Protein AF-0000000081815395 (afdb_homodimer)

Solvent-accessible surface area (backbone atoms only — not comparable to full-atom values): 35112 Å² total; per-residue (Å²): 130,73,82,66,60,76,74,56,79,83,67,70,82,61,71,68,72,80,71,63,70,64,53,53,55,79,43,34,27,15,36,38,24,36,49,75,61,27,38,30,47,51,50,30,32,46,75,70,57,35,37,61,50,26,28,27,50,93,44,66,68,34,52,68,68,40,68,87,84,42,38,80,42,93,32,42,13,54,28,30,60,72,23,45,35,34,38,33,34,40,82,40,46,69,52,47,50,59,42,35,44,64,88,50,1,30,62,62,21,53,38,69,64,23,36,37,38,31,36,35,67,55,56,55,70,59,51,52,53,50,35,55,56,30,46,79,43,48,21,43,47,29,44,30,25,65,41,66,52,59,69,23,32,63,70,20,42,13,27,29,26,26,13,32,55,65,63,58,54,61,17,42,39,67,62,49,53,37,32,20,72,41,71,46,78,52,45,53,71,56,41,14,55,48,54,48,23,48,20,49,43,43,29,50,47,47,50,56,49,50,35,40,52,50,49,41,39,52,66,67,67,48,59,63,67,60,52,53,53,54,35,32,45,29,45,34,21,28,43,37,54,70,49,48,50,49,26,45,22,44,64,60,15,49,70,81,41,33,25,45,57,51,50,49,38,41,48,54,39,49,51,51,24,59,73,57,69,44,82,45,68,67,58,50,54,41,50,53,54,51,50,53,40,29,73,71,65,33,54,77,28,30,50,54,41,61,49,54,57,56,26,63,75,68,73,48,85,71,60,38,80,43,27,63,63,50,48,68,47,55,47,74,59,90,69,25,49,42,73,43,82,38,56,67,54,131,129,74,86,65,57,80,77,53,82,82,65,76,75,64,70,69,72,80,71,65,70,64,53,53,54,81,44,35,29,14,36,36,24,36,48,75,61,26,38,29,48,52,51,28,32,47,75,71,56,35,38,60,50,28,28,27,50,94,45,67,68,32,50,68,68,41,66,84,83,43,38,80,42,94,32,43,14,56,27,30,59,72,25,47,35,36,37,35,34,41,83,39,45,68,52,47,50,58,43,34,44,66,88,51,2,30,62,61,22,52,38,70,64,24,36,38,39,32,35,34,67,56,56,55,70,58,50,52,52,51,34,56,57,29,45,78,42,48,21,43,49,29,44,30,26,64,40,66,51,59,70,21,32,62,71,20,44,14,27,28,26,26,14,31,59,65,63,60,53,61,16,42,39,67,63,48,53,36,30,20,71,40,71,47,77,51,45,53,72,55,41,13,56,50,54,49,23,50,20,50,43,43,29,50,47,47,50,56,49,50,34,40,53,50,49,41,40,51,66,69,67,48,59,63,67,59,52,54,55,54,35,32,46,28,44,33,21,30,43,36,55,70,49,47,52,49,26,46,24,44,64,59,16,49,70,80,40,32,26,45,58,50,50,49,39,40,47,55,38,50,52,50,24,59,74,58,68,44,82,45,69,67,58,50,55,40,49,53,54,50,50,52,40,29,74,71,64,32,54,75,29,28,51,54,41,61,48,54,57,55,25,63,74,68,73,47,82,70,60,37,80,43,28,62,63,50,47,68,46,55,48,74,59,91,69,25,49,42,72,43,82,38,56,67,55,132

Structure (mmCIF, N/CA/C/O backbone):
data_AF-0000000081815395-model_v1
#
loop_
_entity.id
_entity.type
_entity.pdbx_description
1 polymer '2-hydroxy-3-oxopropionate reductase'
#
loop_
_atom_site.group_PDB
_atom_site.id
_atom_site.type_symbol
_atom_site.label_atom_id
_atom_site.label_alt_id
_atom_site.label_comp_id
_atom_site.label_asym_id
_atom_site.label_entity_id
_atom_site.label_seq_id
_atom_site.pdbx_PDB_ins_code
_atom_site.Cartn_x
_atom_site.Cartn_y
_atom_site.Cartn_z
_atom_site.occupancy
_atom_site.B_iso_or_equiv
_atom_site.auth_seq_id
_atom_site.auth_comp_id
_atom_site.auth_asym_id
_atom_site.auth_atom_id
_atom_site.pdbx_PDB_model_num
ATOM 1 N N . MET A 1 1 ? 55.375 -39.594 -36.719 1 28.31 1 MET A N 1
ATOM 2 C CA . MET A 1 1 ? 54.125 -39.812 -37.5 1 28.31 1 MET A CA 1
ATOM 3 C C . MET A 1 1 ? 52.906 -39.844 -36.562 1 28.31 1 MET A C 1
ATOM 5 O O . MET A 1 1 ? 51.781 -39.656 -37 1 28.31 1 MET A O 1
ATOM 9 N N . LEU A 1 2 ? 53.125 -40.219 -35.281 1 29.98 2 LEU A N 1
ATOM 10 C CA . LEU A 1 2 ? 52.094 -40.625 -34.344 1 29.98 2 LEU A CA 1
ATOM 11 C C . LEU A 1 2 ? 51.406 -39.406 -33.75 1 29.98 2 LEU A C 1
ATOM 13 O O . LEU A 1 2 ? 50.344 -39.531 -33.094 1 29.98 2 LEU A O 1
ATOM 17 N N . SER A 1 3 ? 52.188 -38.312 -33.562 1 32.97 3 SER A N 1
ATOM 18 C CA . SER A 1 3 ? 51.688 -37.219 -32.75 1 32.97 3 SER A CA 1
ATOM 19 C C . SER A 1 3 ? 50.469 -36.562 -33.406 1 32.97 3 SER A C 1
ATOM 21 O O . SER A 1 3 ? 49.938 -35.562 -32.875 1 32.97 3 SER A O 1
ATOM 23 N N . GLN A 1 4 ? 50.25 -36.844 -34.75 1 29.59 4 GLN A N 1
ATOM 24 C CA . GLN A 1 4 ? 49.219 -36.219 -35.531 1 29.59 4 GLN A CA 1
ATOM 25 C C . GLN A 1 4 ? 47.812 -36.594 -35.031 1 29.59 4 GLN A C 1
ATOM 27 O O . GLN A 1 4 ? 46.812 -36.062 -35.531 1 29.59 4 GLN A O 1
ATOM 32 N N . LEU A 1 5 ? 47.781 -37.812 -34.406 1 29.61 5 LEU A N 1
ATOM 33 C CA . LEU A 1 5 ? 46.469 -38.406 -34.312 1 29.61 5 LEU A CA 1
ATOM 34 C C . LEU A 1 5 ? 45.562 -37.625 -33.312 1 29.61 5 LEU A C 1
ATOM 36 O O . LEU A 1 5 ? 44.375 -37.906 -33.219 1 29.61 5 LEU A O 1
ATOM 40 N N . TRP A 1 6 ? 46.188 -37 -32.312 1 26.41 6 TRP A N 1
ATOM 41 C CA . TRP A 1 6 ? 45.312 -36.594 -31.234 1 26.41 6 TRP A CA 1
ATOM 42 C C . TRP A 1 6 ? 44.438 -35.406 -31.641 1 26.41 6 TRP A C 1
ATOM 44 O O . TRP A 1 6 ? 43.75 -34.812 -30.812 1 26.41 6 TRP A O 1
ATOM 54 N N . LYS A 1 7 ? 44.906 -34.625 -32.75 1 37.69 7 LYS A N 1
ATOM 55 C CA . LYS A 1 7 ? 44.062 -33.5 -33.125 1 37.69 7 LYS A CA 1
ATOM 56 C C . LYS A 1 7 ? 42.688 -33.938 -33.594 1 37.69 7 LYS A C 1
ATOM 58 O O . LYS A 1 7 ? 42.062 -33.25 -34.406 1 37.69 7 LYS A O 1
ATOM 63 N N . CYS A 1 8 ? 42.5 -35.312 -33.469 1 26.48 8 CYS A N 1
ATOM 64 C CA . CYS A 1 8 ? 41.219 -35.656 -34.094 1 26.48 8 CYS A CA 1
ATOM 65 C C . CYS A 1 8 ? 40.094 -34.719 -33.656 1 26.48 8 CYS A C 1
ATOM 67 O O . CYS A 1 8 ? 40.25 -34.031 -32.656 1 26.48 8 CYS A O 1
ATOM 69 N N . SER A 1 9 ? 38.625 -35.188 -33.719 1 28 9 SER A N 1
ATOM 70 C CA . SER A 1 9 ? 37.312 -34.656 -34 1 28 9 SER A CA 1
ATOM 71 C C . SER A 1 9 ? 36.688 -34 -32.781 1 28 9 SER A C 1
ATOM 73 O O . SER A 1 9 ? 36.062 -34.656 -31.938 1 28 9 SER A O 1
ATOM 75 N N . TYR A 1 10 ? 37.375 -33.281 -31.969 1 32.06 10 TYR A N 1
ATOM 76 C CA . TYR A 1 10 ? 36.531 -32.531 -31.062 1 32.06 10 TYR A CA 1
ATOM 77 C C . TYR A 1 10 ? 35.406 -31.844 -31.812 1 32.06 10 TYR A C 1
ATOM 79 O O . TYR A 1 10 ? 35.344 -30.625 -31.922 1 32.06 10 TYR A O 1
ATOM 87 N N . ARG A 1 11 ? 35.188 -32.031 -33.188 1 31.09 11 ARG A N 1
ATOM 88 C CA . ARG A 1 11 ? 34.094 -31.469 -33.938 1 31.09 11 ARG A CA 1
ATOM 89 C C . ARG A 1 11 ? 32.781 -31.547 -33.156 1 31.09 11 ARG A C 1
ATOM 91 O O . ARG A 1 11 ? 32.031 -30.578 -33.094 1 31.09 11 ARG A O 1
ATOM 98 N N . ALA A 1 12 ? 32.062 -32.781 -33.25 1 31.23 12 ALA A N 1
ATOM 99 C CA . ALA A 1 12 ? 30.672 -33.031 -33.656 1 31.23 12 ALA A CA 1
ATOM 100 C C . ALA A 1 12 ? 29.703 -32.625 -32.531 1 31.23 12 ALA A C 1
ATOM 102 O O . ALA A 1 12 ? 28.516 -32.438 -32.781 1 31.23 12 ALA A O 1
ATOM 103 N N . GLN A 1 13 ? 29.984 -33.125 -31.266 1 30.44 13 GLN A N 1
ATOM 104 C CA . GLN A 1 13 ? 28.703 -33.062 -30.562 1 30.44 13 GLN A CA 1
ATOM 105 C C . GLN A 1 13 ? 28.266 -31.609 -30.359 1 30.44 13 GLN A C 1
ATOM 107 O O . GLN A 1 13 ? 28.75 -30.922 -29.453 1 30.44 13 GLN A O 1
ATOM 112 N N . MET A 1 14 ? 28.359 -30.781 -31.312 1 32.19 14 MET A N 1
ATOM 113 C CA . MET A 1 14 ? 27.438 -29.672 -31.141 1 32.19 14 MET A CA 1
ATOM 114 C C . MET A 1 14 ? 26.141 -30.125 -30.469 1 32.19 14 MET A C 1
ATOM 116 O O . MET A 1 14 ? 25.312 -30.781 -31.109 1 32.19 14 MET A O 1
ATOM 120 N N . MET A 1 15 ? 26.203 -30.734 -29.312 1 34.06 15 MET A N 1
ATOM 121 C CA . MET A 1 15 ? 24.906 -30.891 -28.656 1 34.06 15 MET A CA 1
ATOM 122 C C . MET A 1 15 ? 23.938 -29.797 -29.109 1 34.06 15 MET A C 1
ATOM 124 O O . MET A 1 15 ? 24.125 -28.625 -28.781 1 34.06 15 MET A O 1
ATOM 128 N N . LEU A 1 16 ? 23.453 -29.766 -30.266 1 35.78 16 LEU A N 1
ATOM 129 C CA . LEU A 1 16 ? 22.281 -28.984 -30.641 1 35.78 16 LEU A CA 1
ATOM 130 C C . LEU A 1 16 ? 21.359 -28.766 -29.438 1 35.78 16 LEU A C 1
ATOM 132 O O . LEU A 1 16 ? 20.703 -29.703 -28.984 1 35.78 16 LEU A O 1
ATOM 136 N N . SER A 1 17 ? 21.828 -28.234 -28.438 1 42.5 17 SER A N 1
ATOM 137 C CA . SER A 1 17 ? 20.875 -27.828 -27.422 1 42.5 17 SER A CA 1
ATOM 138 C C . SER A 1 17 ? 19.5 -27.547 -28.016 1 42.5 17 SER A C 1
ATOM 140 O O . SER A 1 17 ? 19.359 -26.672 -28.859 1 42.5 17 SER A O 1
ATOM 142 N N . ARG A 1 18 ? 18.812 -28.562 -28.516 1 50.44 18 ARG A N 1
ATOM 143 C CA . ARG A 1 18 ? 17.438 -28.453 -28.984 1 50.44 18 ARG A CA 1
ATOM 144 C C . ARG A 1 18 ? 16.656 -27.406 -28.188 1 50.44 18 ARG A C 1
ATOM 146 O O . ARG A 1 18 ? 16.5 -27.516 -26.984 1 50.44 18 ARG A O 1
ATOM 153 N N . GLN A 1 19 ? 16.641 -26.094 -28.656 1 69.12 19 GLN A N 1
ATOM 154 C CA . GLN A 1 19 ? 16.016 -24.875 -28.156 1 69.12 19 GLN A CA 1
ATOM 155 C C . GLN A 1 19 ? 14.492 -24.969 -28.219 1 69.12 19 GLN A C 1
ATOM 157 O O . GLN A 1 19 ? 13.93 -25.391 -29.234 1 69.12 19 GLN A O 1
ATOM 162 N N . ILE A 1 20 ? 13.766 -25.172 -27.094 1 87.56 20 ILE A N 1
ATOM 163 C CA . ILE A 1 20 ? 12.312 -25.109 -27 1 87.56 20 ILE A CA 1
ATOM 164 C C . ILE A 1 20 ? 11.781 -24 -27.906 1 87.56 20 ILE A C 1
ATOM 166 O O . ILE A 1 20 ? 12.344 -22.906 -27.938 1 87.56 20 ILE A O 1
ATOM 170 N N . SER A 1 21 ? 10.867 -24.406 -28.844 1 92.62 21 SER A N 1
ATOM 171 C CA . SER A 1 21 ? 10.305 -23.453 -29.812 1 92.62 21 SER A CA 1
ATOM 172 C C . SER A 1 21 ? 9.375 -22.469 -29.125 1 92.62 21 SER A C 1
ATOM 174 O O . SER A 1 21 ? 8.625 -22.828 -28.219 1 92.62 21 SER A O 1
ATOM 176 N N . THR A 1 22 ? 9.469 -21.266 -29.594 1 96.94 22 THR A N 1
ATOM 177 C CA . THR A 1 22 ? 8.555 -20.234 -29.109 1 96.94 22 THR A CA 1
ATOM 178 C C . THR A 1 22 ? 7.117 -20.562 -29.5 1 96.94 22 THR A C 1
ATOM 180 O O . THR A 1 22 ? 6.855 -21 -30.625 1 96.94 22 THR A O 1
ATOM 183 N N . ALA A 1 23 ? 6.215 -20.375 -28.609 1 97.81 23 ALA A N 1
ATOM 184 C CA . ALA A 1 23 ? 4.809 -20.688 -28.844 1 97.81 23 ALA A CA 1
ATOM 185 C C . ALA A 1 23 ? 4.219 -19.812 -29.953 1 97.81 23 ALA A C 1
ATOM 187 O O . ALA A 1 23 ? 4.555 -18.641 -30.062 1 97.81 23 ALA A O 1
ATOM 188 N N . THR A 1 24 ? 3.391 -20.359 -30.766 1 97.88 24 THR A N 1
ATOM 189 C CA . THR A 1 24 ? 2.643 -19.688 -31.828 1 97.88 24 THR A CA 1
ATOM 190 C C . THR A 1 24 ? 1.15 -19.984 -31.703 1 97.88 24 THR A C 1
ATOM 192 O O . THR A 1 24 ? 0.728 -20.703 -30.797 1 97.88 24 THR A O 1
ATOM 195 N N . LYS A 1 25 ? 0.383 -19.469 -32.594 1 97.62 25 LYS A N 1
ATOM 196 C CA . LYS A 1 25 ? -1.061 -19.688 -32.594 1 97.62 25 LYS A CA 1
ATOM 197 C C . LYS A 1 25 ? -1.396 -21.156 -32.875 1 97.62 25 LYS A C 1
ATOM 199 O O . LYS A 1 25 ? -2.52 -21.594 -32.625 1 97.62 25 LYS A O 1
ATOM 204 N N . GLU A 1 26 ? -0.418 -21.891 -33.406 1 96.94 26 GLU A N 1
ATOM 205 C CA . GLU A 1 26 ? -0.625 -23.281 -33.75 1 96.94 26 GLU A CA 1
ATOM 206 C C . GLU A 1 26 ? -0.292 -24.203 -32.562 1 96.94 26 GLU A C 1
ATOM 208 O O . GLU A 1 26 ? -0.611 -25.391 -32.594 1 96.94 26 GLU A O 1
ATOM 213 N N . THR A 1 27 ? 0.369 -23.641 -31.547 1 98.06 27 THR A N 1
ATOM 214 C CA . THR A 1 27 ? 0.74 -24.422 -30.375 1 98.06 27 THR A CA 1
ATOM 215 C C . THR A 1 27 ? -0.499 -25 -29.703 1 98.06 27 THR A C 1
ATOM 217 O O . THR A 1 27 ? -1.464 -24.281 -29.438 1 98.06 27 THR A O 1
ATOM 220 N N . LYS A 1 28 ? -0.469 -26.328 -29.469 1 98.44 28 LYS A N 1
ATOM 221 C CA . LYS A 1 28 ? -1.579 -26.984 -28.781 1 98.44 28 LYS A CA 1
ATOM 222 C C . LYS A 1 28 ? -1.489 -26.766 -27.266 1 98.44 28 LYS A C 1
ATOM 224 O O . LYS A 1 28 ? -0.543 -27.234 -26.625 1 98.44 28 LYS A O 1
ATOM 229 N N . ILE A 1 29 ? -2.545 -26.125 -26.75 1 98.81 29 ILE A N 1
ATOM 230 C CA . ILE A 1 29 ? -2.543 -25.766 -25.344 1 98.81 29 ILE A CA 1
ATOM 231 C C . ILE A 1 29 ? -3.615 -26.562 -24.609 1 98.81 29 ILE A C 1
ATOM 233 O O . ILE A 1 29 ? -4.727 -26.734 -25.109 1 98.81 29 ILE A O 1
ATOM 237 N N . GLY A 1 30 ? -3.283 -27.078 -23.469 1 98.81 30 GLY A N 1
ATOM 238 C CA . GLY A 1 30 ? -4.223 -27.766 -22.609 1 98.81 30 GLY A CA 1
ATOM 239 C C . GLY A 1 30 ? -4.43 -27.062 -21.281 1 98.81 30 GLY A C 1
ATOM 240 O O . GLY A 1 30 ? -3.508 -26.438 -20.75 1 98.81 30 GLY A O 1
ATOM 241 N N . ILE A 1 31 ? -5.664 -27.203 -20.719 1 98.81 31 ILE A N 1
ATOM 242 C CA . ILE A 1 31 ? -6.008 -26.594 -19.438 1 98.81 31 ILE A CA 1
ATOM 243 C C . ILE A 1 31 ? -6.434 -27.688 -18.453 1 98.81 31 ILE A C 1
ATOM 245 O O . ILE A 1 31 ? -7.312 -28.5 -18.75 1 98.81 31 ILE A O 1
ATOM 249 N N . ILE A 1 32 ? -5.754 -27.719 -17.359 1 98.69 32 ILE A N 1
ATOM 250 C CA . ILE A 1 32 ? -6.164 -28.578 -16.25 1 98.69 32 ILE A CA 1
ATOM 251 C C . ILE A 1 32 ? -6.582 -27.719 -15.062 1 98.69 32 ILE A C 1
ATOM 253 O O . ILE A 1 32 ? -5.77 -26.969 -14.508 1 98.69 32 ILE A O 1
ATOM 257 N N . GLY A 1 33 ? -7.762 -27.891 -14.531 1 98.44 33 GLY A N 1
ATOM 258 C CA . GLY A 1 33 ? -8.445 -26.922 -13.68 1 98.44 33 GLY A CA 1
ATOM 259 C C . GLY A 1 33 ? -9.266 -25.906 -14.461 1 98.44 33 GLY A C 1
ATOM 260 O O . GLY A 1 33 ? -8.719 -24.969 -15.031 1 98.44 33 GLY A O 1
ATOM 261 N N . CYS A 1 34 ? -10.539 -26.156 -14.438 1 98 34 CYS A N 1
ATOM 262 C CA . CYS A 1 34 ? -11.414 -25.375 -15.305 1 98 34 CYS A CA 1
ATOM 263 C C . CYS A 1 34 ? -12.32 -24.453 -14.492 1 98 34 CYS A C 1
ATOM 265 O O . CYS A 1 34 ? -13.422 -24.125 -14.938 1 98 34 CYS A O 1
ATOM 267 N N . GLY A 1 35 ? -11.844 -24.156 -13.281 1 94.94 35 GLY A N 1
ATOM 268 C CA . GLY A 1 35 ? -12.555 -23.188 -12.477 1 94.94 35 GLY A CA 1
ATOM 269 C C . GLY A 1 35 ? -12.367 -21.766 -12.969 1 94.94 35 GLY A C 1
ATOM 270 O O . GLY A 1 35 ? -12.25 -21.516 -14.172 1 94.94 35 GLY A O 1
ATOM 271 N N . ASN A 1 36 ? -12.367 -20.828 -12.078 1 92.12 36 ASN A N 1
ATOM 272 C CA . ASN A 1 36 ? -12.297 -19.406 -12.406 1 92.12 36 ASN A CA 1
ATOM 273 C C . ASN A 1 36 ? -11.055 -19.078 -13.219 1 92.12 36 ASN A C 1
ATOM 275 O O . ASN A 1 36 ? -11.133 -18.391 -14.25 1 92.12 36 ASN A O 1
ATOM 279 N N . VAL A 1 37 ? -9.938 -19.625 -12.797 1 95.19 37 VAL A N 1
ATOM 280 C CA . VAL A 1 37 ? -8.672 -19.281 -13.43 1 95.19 37 VAL A CA 1
ATOM 281 C C . VAL A 1 37 ? -8.562 -19.969 -14.781 1 95.19 37 VAL A C 1
ATOM 283 O O . VAL A 1 37 ? -8.328 -19.328 -15.805 1 95.19 37 VAL A O 1
ATOM 286 N N . GLY A 1 38 ? -8.812 -21.281 -14.789 1 97.5 38 GLY A N 1
ATOM 287 C CA . GLY A 1 38 ? -8.703 -22.016 -16.031 1 97.5 38 GLY A CA 1
ATOM 288 C C . GLY A 1 38 ? -9.656 -21.516 -17.109 1 97.5 38 GLY A C 1
ATOM 289 O O . GLY A 1 38 ? -9.281 -21.406 -18.281 1 97.5 38 GLY A O 1
ATOM 290 N N . ASN A 1 39 ? -10.859 -21.234 -16.672 1 97.12 39 ASN A N 1
ATOM 291 C CA . ASN A 1 39 ? -11.867 -20.719 -17.594 1 97.12 39 ASN A CA 1
ATOM 292 C C . ASN A 1 39 ? -11.461 -19.375 -18.172 1 97.12 39 ASN A C 1
ATOM 294 O O . ASN A 1 39 ? -11.539 -19.156 -19.391 1 97.12 39 ASN A O 1
ATOM 298 N N . ALA A 1 40 ? -10.977 -18.469 -17.344 1 97 40 ALA A N 1
ATOM 299 C CA . ALA A 1 40 ? -10.57 -17.141 -17.797 1 97 40 ALA A CA 1
ATOM 300 C C . ALA A 1 40 ? -9.375 -17.219 -18.734 1 97 40 ALA A C 1
ATOM 302 O O . ALA A 1 40 ? -9.352 -16.547 -19.781 1 97 40 ALA A O 1
ATOM 303 N N . VAL A 1 41 ? -8.469 -18.062 -18.438 1 98.31 41 VAL A N 1
ATOM 304 C CA . VAL A 1 41 ? -7.266 -18.219 -19.25 1 98.31 41 VAL A CA 1
ATOM 305 C C . VAL A 1 41 ? -7.633 -18.797 -20.609 1 98.31 41 VAL A C 1
ATOM 307 O O . VAL A 1 41 ? -7.168 -18.312 -21.641 1 98.31 41 VAL A O 1
ATOM 310 N N . ALA A 1 42 ? -8.484 -19.797 -20.625 1 98.38 42 ALA A N 1
ATOM 311 C CA . ALA A 1 42 ? -8.938 -20.391 -21.875 1 98.38 42 ALA A CA 1
ATOM 312 C C . ALA A 1 42 ? -9.602 -19.359 -22.781 1 98.38 42 ALA A C 1
ATOM 314 O O . ALA A 1 42 ? -9.281 -19.266 -23.969 1 98.38 42 ALA A O 1
ATOM 315 N N . ASN A 1 43 ? -10.484 -18.578 -22.188 1 98.06 43 ASN A N 1
ATOM 316 C CA . ASN A 1 43 ? -11.188 -17.562 -22.953 1 98.06 43 ASN A CA 1
ATOM 317 C C . ASN A 1 43 ? -10.234 -16.516 -23.5 1 98.06 43 ASN A C 1
ATOM 319 O O . ASN A 1 43 ? -10.375 -16.078 -24.656 1 98.06 43 ASN A O 1
ATOM 323 N N . ASN A 1 44 ? -9.289 -16.094 -22.703 1 98.31 44 ASN A N 1
ATOM 324 C CA . ASN A 1 44 ? -8.305 -15.109 -23.141 1 98.31 44 ASN A CA 1
ATOM 325 C C . ASN A 1 44 ? -7.488 -15.625 -24.328 1 98.31 44 ASN A C 1
ATOM 327 O O . ASN A 1 44 ? -7.277 -14.906 -25.297 1 98.31 44 ASN A O 1
ATOM 331 N N . LEU A 1 45 ? -7.066 -16.859 -24.234 1 98.5 45 LEU A N 1
ATOM 332 C CA . LEU A 1 45 ? -6.27 -17.484 -25.281 1 98.5 45 LEU A CA 1
ATOM 333 C C . LEU A 1 45 ? -7.066 -17.578 -26.578 1 98.5 45 LEU A C 1
ATOM 335 O O . LEU A 1 45 ? -6.57 -17.203 -27.656 1 98.5 45 LEU A O 1
ATOM 339 N N . LEU A 1 46 ? -8.281 -18.016 -26.484 1 97.94 46 LEU A N 1
ATOM 340 C CA . LEU A 1 46 ? -9.133 -18.141 -27.672 1 97.94 46 LEU A CA 1
ATOM 341 C C . LEU A 1 46 ? -9.383 -16.797 -28.312 1 97.94 46 LEU A C 1
ATOM 343 O O . LEU A 1 46 ? -9.305 -16.656 -29.531 1 97.94 46 LEU A O 1
ATOM 347 N N . ARG A 1 47 ? -9.656 -15.836 -27.469 1 97.25 47 ARG A N 1
ATOM 348 C CA . ARG A 1 47 ? -9.906 -14.484 -27.969 1 97.25 47 ARG A CA 1
ATOM 349 C C . ARG A 1 47 ? -8.695 -13.953 -28.734 1 97.25 47 ARG A C 1
ATOM 351 O O . ARG A 1 47 ? -8.836 -13.195 -29.688 1 97.25 47 ARG A O 1
ATOM 358 N N . LYS A 1 48 ? -7.547 -14.422 -28.312 1 97.81 48 LYS A N 1
ATOM 359 C CA . LYS A 1 48 ? -6.316 -13.938 -28.938 1 97.81 48 LYS A CA 1
ATOM 360 C C . LYS A 1 48 ? -5.875 -14.852 -30.062 1 97.81 48 LYS A C 1
ATOM 362 O O . LYS A 1 48 ? -4.793 -14.672 -30.641 1 97.81 48 LYS A O 1
ATOM 367 N N . GLY A 1 49 ? -6.629 -15.891 -30.375 1 97.38 49 GLY A N 1
ATOM 368 C CA . GLY A 1 49 ? -6.422 -16.703 -31.562 1 97.38 49 GLY A CA 1
ATOM 369 C C . GLY A 1 49 ? -5.59 -17.938 -31.297 1 97.38 49 GLY A C 1
ATOM 370 O O . GLY A 1 49 ? -5.145 -18.609 -32.219 1 97.38 49 GLY A O 1
ATOM 371 N N . PHE A 1 50 ? -5.305 -18.234 -30.031 1 97.75 50 PHE A N 1
ATOM 372 C CA . PHE A 1 50 ? -4.535 -19.438 -29.719 1 97.75 50 PHE A CA 1
ATOM 373 C C . PHE A 1 50 ? -5.422 -20.672 -29.734 1 97.75 50 PHE A C 1
ATOM 375 O O . PHE A 1 50 ? -6.648 -20.562 -29.656 1 97.75 50 PHE A O 1
ATOM 382 N N . ASN A 1 51 ? -4.738 -21.797 -29.828 1 95.56 51 ASN A N 1
ATOM 383 C CA . ASN A 1 51 ? -5.414 -23.078 -29.984 1 95.56 51 ASN A CA 1
ATOM 384 C C . ASN A 1 51 ? -5.473 -23.844 -28.672 1 95.56 51 ASN A C 1
ATOM 386 O O . ASN A 1 51 ? -4.57 -24.625 -28.359 1 95.56 51 ASN A O 1
ATOM 390 N N . VAL A 1 52 ? -6.582 -23.703 -27.891 1 98.06 52 VAL A N 1
ATOM 391 C CA . VAL A 1 52 ? -6.824 -24.516 -26.703 1 98.06 52 VAL A CA 1
ATOM 392 C C . VAL A 1 52 ? -7.562 -25.797 -27.109 1 98.06 52 VAL A C 1
ATOM 394 O O . VAL A 1 52 ? -8.734 -25.75 -27.469 1 98.06 52 VAL A O 1
ATOM 397 N N . THR A 1 53 ? -6.891 -26.938 -26.922 1 96.44 53 THR A N 1
ATOM 398 C CA . THR A 1 53 ? -7.41 -28.109 -27.609 1 96.44 53 THR A CA 1
ATOM 399 C C . THR A 1 53 ? -7.98 -29.125 -26.609 1 96.44 53 THR A C 1
ATOM 401 O O . THR A 1 53 ? -8.82 -29.953 -26.969 1 96.44 53 THR A O 1
ATOM 404 N N . SER A 1 54 ? -7.488 -29.031 -25.375 1 97.81 54 SER A N 1
ATOM 405 C CA . SER A 1 54 ? -7.875 -30.047 -24.406 1 97.81 54 SER A CA 1
ATOM 406 C C . SER A 1 54 ? -8.016 -29.469 -23 1 97.81 54 SER A C 1
ATOM 408 O O . SER A 1 54 ? -7.363 -28.484 -22.672 1 97.81 54 SER A O 1
ATOM 410 N N . SER A 1 55 ? -8.914 -30.062 -22.234 1 98.5 55 SER A N 1
ATOM 411 C CA . SER A 1 55 ? -9.109 -29.641 -20.859 1 98.5 55 SER A CA 1
ATOM 412 C C . SER A 1 55 ? -9.492 -30.812 -19.969 1 98.5 55 SER A C 1
ATOM 414 O O . SER A 1 55 ? -9.953 -31.844 -20.453 1 98.5 55 SER A O 1
ATOM 416 N N . PHE A 1 56 ? -9.234 -30.625 -18.688 1 98.56 56 PHE A N 1
ATOM 417 C CA . PHE A 1 56 ? -9.656 -31.594 -17.688 1 98.56 56 PHE A CA 1
ATOM 418 C C . PHE A 1 56 ? -9.945 -30.922 -16.359 1 98.56 56 PHE A C 1
ATOM 420 O O . PHE A 1 56 ? -9.219 -30 -15.945 1 98.56 56 PHE A O 1
ATOM 427 N N . ASP A 1 57 ? -10.945 -31.328 -15.742 1 98.44 57 ASP A N 1
ATOM 428 C CA . ASP A 1 57 ? -11.305 -30.984 -14.367 1 98.44 57 ASP A CA 1
ATOM 429 C C . ASP A 1 57 ? -12.078 -32.125 -13.711 1 98.44 57 ASP A C 1
ATOM 431 O O . ASP A 1 57 ? -12.797 -32.875 -14.391 1 98.44 57 ASP A O 1
ATOM 435 N N . THR A 1 58 ? -11.922 -32.281 -12.43 1 96.62 58 THR A N 1
ATOM 436 C CA . THR A 1 58 ? -12.68 -33.281 -11.719 1 96.62 58 THR A CA 1
ATOM 437 C C . THR A 1 58 ? -14.156 -32.906 -11.633 1 96.62 58 THR A C 1
ATOM 439 O O . THR A 1 58 ? -15.023 -33.75 -11.438 1 96.62 58 THR A O 1
ATOM 442 N N . SER A 1 59 ? -14.461 -31.625 -11.734 1 96.69 59 SER A N 1
ATOM 443 C CA . SER A 1 59 ? -15.828 -31.125 -11.695 1 96.69 59 SER A CA 1
ATOM 444 C C . SER A 1 59 ? -16.453 -31.125 -13.086 1 96.69 59 SER A C 1
ATOM 446 O O . SER A 1 59 ? -16.016 -30.375 -13.969 1 96.69 59 SER A O 1
ATOM 448 N N . LYS A 1 60 ? -17.578 -31.781 -13.219 1 95.19 60 LYS A N 1
ATOM 449 C CA . LYS A 1 60 ? -18.297 -31.797 -14.492 1 95.19 60 LYS A CA 1
ATOM 450 C C . LYS A 1 60 ? -18.859 -30.406 -14.812 1 95.19 60 LYS A C 1
ATOM 452 O O . LYS A 1 60 ? -18.875 -30 -15.977 1 95.19 60 LYS A O 1
ATOM 457 N N . GLU A 1 61 ? -19.188 -29.797 -13.773 1 96.06 61 GLU A N 1
ATOM 458 C CA . GLU A 1 61 ? -19.75 -28.453 -13.945 1 96.06 61 GLU A CA 1
ATOM 459 C C . GLU A 1 61 ? -18.719 -27.5 -14.516 1 96.06 61 GLU A C 1
ATOM 461 O O . GLU A 1 61 ? -19.016 -26.703 -15.422 1 96.06 61 GLU A O 1
ATOM 466 N N . HIS A 1 62 ? -17.516 -27.578 -14.008 1 96.75 62 HIS A N 1
ATOM 467 C CA . HIS A 1 62 ? -16.438 -26.734 -14.508 1 96.75 62 HIS A CA 1
ATOM 468 C C . HIS A 1 62 ? -16.141 -27.031 -15.977 1 96.75 62 HIS A C 1
ATOM 470 O O . HIS A 1 62 ? -15.945 -26.125 -16.781 1 96.75 62 HIS A O 1
ATOM 476 N N . MET A 1 63 ? -16.172 -28.266 -16.281 1 96.19 63 MET A N 1
ATOM 477 C CA . MET A 1 63 ? -15.883 -28.688 -17.641 1 96.19 63 MET A CA 1
ATOM 478 C C . MET A 1 63 ? -16.953 -28.188 -18.609 1 96.19 63 MET A C 1
ATOM 480 O O . MET A 1 63 ? -16.625 -27.75 -19.719 1 96.19 63 MET A O 1
ATOM 484 N N . GLU A 1 64 ? -18.141 -28.172 -18.172 1 95.19 64 GLU A N 1
ATOM 485 C CA . GLU A 1 64 ? -19.266 -27.766 -19.016 1 95.19 64 GLU A CA 1
ATOM 486 C C . GLU A 1 64 ? -19.219 -26.266 -19.297 1 95.19 64 GLU A C 1
ATOM 488 O O . GLU A 1 64 ? -19.781 -25.797 -20.281 1 95.19 64 GLU A O 1
ATOM 493 N N . LYS A 1 65 ? -18.547 -25.578 -18.406 1 95.81 65 LYS A N 1
ATOM 494 C CA . LYS A 1 65 ? -18.5 -24.125 -18.547 1 95.81 65 LYS A CA 1
ATOM 495 C C . LYS A 1 65 ? -17.359 -23.688 -19.469 1 95.81 65 LYS A C 1
ATOM 497 O O . LYS A 1 65 ? -17.25 -22.516 -19.828 1 95.81 65 LYS A O 1
ATOM 502 N N . MET A 1 66 ? -16.562 -24.641 -19.875 1 96.88 66 MET A N 1
ATOM 503 C CA . MET A 1 66 ? -15.453 -24.328 -20.766 1 96.88 66 MET A CA 1
ATOM 504 C C . MET A 1 66 ? -15.969 -23.938 -22.156 1 96.88 66 MET A C 1
ATOM 506 O O . MET A 1 66 ? -17.031 -24.391 -22.562 1 96.88 66 MET A O 1
ATOM 510 N N . PRO A 1 67 ? -15.195 -23.094 -22.812 1 95.38 67 PRO A N 1
ATOM 511 C CA . PRO A 1 67 ? -15.609 -22.703 -24.156 1 95.38 67 PRO A CA 1
ATOM 512 C C . PRO A 1 67 ? -15.828 -23.906 -25.078 1 95.38 67 PRO A C 1
ATOM 514 O O . PRO A 1 67 ? -15.141 -24.922 -24.953 1 95.38 67 PRO A O 1
ATOM 517 N N . GLN A 1 68 ? -16.672 -23.703 -26.031 1 92.31 68 GLN A N 1
ATOM 518 C CA . GLN A 1 68 ? -16.984 -24.75 -27 1 92.31 68 GLN A CA 1
ATOM 519 C C . GLN A 1 68 ? -15.766 -25.094 -27.859 1 92.31 68 GLN A C 1
ATOM 521 O O . GLN A 1 68 ? -14.961 -24.219 -28.172 1 92.31 68 GLN A O 1
ATOM 526 N N . GLY A 1 69 ? -15.625 -26.344 -28.188 1 93.38 69 GLY A N 1
ATOM 527 C CA . GLY A 1 69 ? -14.555 -26.75 -29.078 1 93.38 69 GLY A CA 1
ATOM 528 C C . GLY A 1 69 ? -13.359 -27.328 -28.359 1 93.38 69 GLY A C 1
ATOM 529 O O . GLY A 1 69 ? -12.516 -28 -28.969 1 93.38 69 GLY A O 1
ATOM 530 N N . ILE A 1 70 ? -13.25 -27.094 -27.062 1 96.94 70 ILE A N 1
ATOM 531 C CA . ILE A 1 70 ? -12.172 -27.672 -26.281 1 96.94 70 ILE A CA 1
ATOM 532 C C . ILE A 1 70 ? -12.523 -29.109 -25.875 1 96.94 70 ILE A C 1
ATOM 534 O O . ILE A 1 70 ? -13.562 -29.344 -25.266 1 96.94 70 ILE A O 1
ATOM 538 N N . LYS A 1 71 ? -11.711 -29.984 -26.234 1 96.75 71 LYS A N 1
ATOM 539 C CA . LYS A 1 71 ? -11.938 -31.391 -25.922 1 96.75 71 LYS A CA 1
ATOM 540 C C . LYS A 1 71 ? -11.898 -31.625 -24.406 1 96.75 71 LYS A C 1
ATOM 542 O O . LYS A 1 71 ? -10.992 -31.156 -23.719 1 96.75 71 LYS A O 1
ATOM 547 N N . HIS A 1 72 ? -12.875 -32.375 -23.938 1 97.19 72 HIS A N 1
ATOM 548 C CA . HIS A 1 72 ? -12.875 -32.812 -22.547 1 97.19 72 HIS A CA 1
ATOM 549 C C . HIS A 1 72 ? -12.109 -34.125 -22.406 1 97.19 72 HIS A C 1
ATOM 551 O O . HIS A 1 72 ? -12.555 -35.156 -22.891 1 97.19 72 HIS A O 1
ATOM 557 N N . CYS A 1 73 ? -11.07 -34.031 -21.719 1 97.94 73 CYS A N 1
ATOM 558 C CA . CYS A 1 73 ? -10.258 -35.25 -21.531 1 97.94 73 CYS A CA 1
ATOM 559 C C . CYS A 1 73 ? -10.672 -35.969 -20.25 1 97.94 73 CYS A C 1
ATOM 561 O O . CYS A 1 73 ? -11.328 -35.406 -19.391 1 97.94 73 CYS A O 1
ATOM 563 N N . GLY A 1 74 ? -10.234 -37.188 -20.188 1 97.19 74 GLY A N 1
ATOM 564 C CA . GLY A 1 74 ? -10.617 -38.031 -19.047 1 97.19 74 GLY A CA 1
ATOM 565 C C . GLY A 1 74 ? -9.609 -38 -17.922 1 97.19 74 GLY A C 1
ATOM 566 O O . GLY A 1 74 ? -9.898 -38.469 -16.812 1 97.19 74 GLY A O 1
ATOM 567 N N . SER A 1 75 ? -8.398 -37.469 -18.219 1 98.12 75 SER A N 1
ATOM 568 C CA . SER A 1 75 ? -7.352 -37.375 -17.203 1 98.12 75 SER A CA 1
ATOM 569 C C . SER A 1 75 ? -6.352 -36.25 -17.531 1 98.12 75 SER A C 1
ATOM 571 O O . SER A 1 75 ? -6.254 -35.844 -18.688 1 98.12 75 SER A O 1
ATOM 573 N N . PRO A 1 76 ? -5.594 -35.875 -16.5 1 98.81 76 PRO A N 1
ATOM 574 C CA . PRO A 1 76 ? -4.504 -34.938 -16.75 1 98.81 76 PRO A CA 1
ATOM 575 C C . PRO A 1 76 ? -3.473 -35.469 -17.734 1 98.81 76 PRO A C 1
ATOM 577 O O . PRO A 1 76 ? -2.953 -34.719 -18.578 1 98.81 76 PRO A O 1
ATOM 580 N N . ARG A 1 77 ? -3.236 -36.75 -17.688 1 98.81 77 ARG A N 1
ATOM 581 C CA . ARG A 1 77 ? -2.287 -37.375 -18.594 1 98.81 77 ARG A CA 1
ATOM 582 C C . ARG A 1 77 ? -2.721 -37.188 -20.047 1 98.81 77 ARG A C 1
ATOM 584 O O . ARG A 1 77 ? -1.898 -36.875 -20.906 1 98.81 77 ARG A O 1
ATOM 591 N N . GLU A 1 78 ? -3.939 -37.406 -20.266 1 98.69 78 GLU A N 1
ATOM 592 C CA . GLU A 1 78 ? -4.453 -37.25 -21.625 1 98.69 78 GLU A CA 1
ATOM 593 C C . GLU A 1 78 ? -4.242 -35.844 -22.156 1 98.69 78 GLU A C 1
ATOM 595 O O . GLU A 1 78 ? -3.867 -35.656 -23.328 1 98.69 78 GLU A O 1
ATOM 600 N N . VAL A 1 79 ? -4.457 -34.844 -21.328 1 98.75 79 VAL A N 1
ATOM 601 C CA . VAL A 1 79 ? -4.203 -33.469 -21.719 1 98.75 79 VAL A CA 1
ATOM 602 C C . VAL A 1 79 ? -2.723 -33.281 -22.047 1 98.75 79 VAL A C 1
ATOM 604 O O . VAL A 1 79 ? -2.379 -32.75 -23.094 1 98.75 79 VAL A O 1
ATOM 607 N N . ALA A 1 80 ? -1.858 -33.812 -21.188 1 98.69 80 ALA A N 1
ATOM 608 C CA . ALA A 1 80 ? -0.416 -33.656 -21.344 1 98.69 80 ALA A CA 1
ATOM 609 C C . ALA A 1 80 ? 0.088 -34.375 -22.594 1 98.69 80 ALA A C 1
ATOM 611 O O . ALA A 1 80 ? 1.028 -33.906 -23.25 1 98.69 80 ALA A O 1
ATOM 612 N N . GLU A 1 81 ? -0.569 -35.438 -22.938 1 98.31 81 GLU A N 1
ATOM 613 C CA . GLU A 1 81 ? -0.144 -36.219 -24.094 1 98.31 81 GLU A CA 1
ATOM 614 C C . GLU A 1 81 ? -0.506 -35.5 -25.391 1 98.31 81 GLU A C 1
ATOM 616 O O . GLU A 1 81 ? 0.203 -35.656 -26.391 1 98.31 81 GLU A O 1
ATOM 621 N N . THR A 1 82 ? -1.513 -34.75 -25.359 1 97.44 82 THR A N 1
ATOM 622 C CA . THR A 1 82 ? -2.045 -34.219 -26.609 1 97.44 82 THR A CA 1
ATOM 623 C C . THR A 1 82 ? -1.624 -32.781 -26.812 1 97.44 82 THR A C 1
ATOM 625 O O . THR A 1 82 ? -1.807 -32.219 -27.906 1 97.44 82 THR A O 1
ATOM 628 N N . CYS A 1 83 ? -1.062 -32.156 -25.812 1 98.44 83 CYS A N 1
ATOM 629 C CA . CYS A 1 83 ? -0.742 -30.734 -25.891 1 98.44 83 CYS A CA 1
ATOM 630 C C . CYS A 1 83 ? 0.757 -30.5 -25.734 1 98.44 83 CYS A C 1
ATOM 632 O O . CYS A 1 83 ? 1.479 -31.359 -25.25 1 98.44 83 CYS A O 1
ATOM 634 N N . GLU A 1 84 ? 1.236 -29.375 -26.188 1 98.44 84 GLU A N 1
ATOM 635 C CA . GLU A 1 84 ? 2.633 -28.969 -26.078 1 98.44 84 GLU A CA 1
ATOM 636 C C . GLU A 1 84 ? 2.861 -28.125 -24.828 1 98.44 84 GLU A C 1
ATOM 638 O O . GLU A 1 84 ? 3.938 -28.172 -24.234 1 98.44 84 GLU A O 1
ATOM 643 N N . VAL A 1 85 ? 1.883 -27.344 -24.516 1 98.81 85 VAL A N 1
ATOM 644 C CA . VAL A 1 85 ? 1.896 -26.531 -23.312 1 98.81 85 VAL A CA 1
ATOM 645 C C . VAL A 1 85 ? 0.68 -26.859 -22.438 1 98.81 85 VAL A C 1
ATOM 647 O O . VAL A 1 85 ? -0.453 -26.859 -22.938 1 98.81 85 VAL A O 1
ATOM 650 N N . ILE A 1 86 ? 0.92 -27.203 -21.203 1 98.88 86 ILE A N 1
ATOM 651 C CA . ILE A 1 86 ? -0.123 -27.516 -20.234 1 98.88 86 ILE A CA 1
ATOM 652 C C . ILE A 1 86 ? -0.203 -26.422 -19.172 1 98.88 86 ILE A C 1
ATOM 654 O O . ILE A 1 86 ? 0.803 -26.078 -18.547 1 98.88 86 ILE A O 1
ATOM 658 N N . ILE A 1 87 ? -1.374 -25.844 -18.969 1 98.88 87 ILE A N 1
ATOM 659 C CA . ILE A 1 87 ? -1.591 -24.812 -17.969 1 98.88 87 ILE A CA 1
ATOM 660 C C . ILE A 1 87 ? -2.5 -25.344 -16.859 1 98.88 87 ILE A C 1
ATOM 662 O O . ILE A 1 87 ? -3.568 -25.891 -17.125 1 98.88 87 ILE A O 1
ATOM 666 N N . THR A 1 88 ? -2.051 -25.219 -15.656 1 98.62 88 THR A N 1
ATOM 667 C CA . THR A 1 88 ? -2.881 -25.641 -14.531 1 98.62 88 THR A CA 1
ATOM 668 C C . THR A 1 88 ? -3.242 -24.453 -13.656 1 98.62 88 THR A C 1
ATOM 670 O O . THR A 1 88 ? -2.469 -23.5 -13.547 1 98.62 88 THR A O 1
ATOM 673 N N . GLY A 1 89 ? -4.359 -24.391 -13.094 1 97.56 89 GLY A N 1
ATOM 674 C CA . GLY A 1 89 ? -4.871 -23.547 -12.031 1 97.56 89 GLY A CA 1
ATOM 675 C C . GLY A 1 89 ? -5.719 -24.297 -11.023 1 97.56 89 GLY A C 1
ATOM 676 O O . GLY A 1 89 ? -6.91 -24.531 -11.258 1 97.56 89 GLY A O 1
ATOM 677 N N . LEU A 1 90 ? -5.086 -24.75 -10 1 97.12 90 LEU A N 1
ATOM 678 C CA . LEU A 1 90 ? -5.734 -25.609 -9.023 1 97.12 90 LEU A CA 1
ATOM 679 C C . LEU A 1 90 ? -5.75 -24.953 -7.645 1 97.12 90 LEU A C 1
ATOM 681 O O . LEU A 1 90 ? -4.852 -24.188 -7.309 1 97.12 90 LEU A O 1
ATOM 685 N N . PRO A 1 91 ? -6.691 -25.234 -6.812 1 93.62 91 PRO A N 1
ATOM 686 C CA . PRO A 1 91 ? -6.957 -24.422 -5.629 1 93.62 91 PRO A CA 1
ATOM 687 C C . PRO A 1 91 ? -5.949 -24.656 -4.504 1 93.62 91 PRO A C 1
ATOM 689 O O . PRO A 1 91 ? -5.566 -23.719 -3.803 1 93.62 91 PRO A O 1
ATOM 692 N N . ARG A 1 92 ? -5.5 -26.016 -4.305 1 93.69 92 ARG A N 1
ATOM 693 C CA . ARG A 1 92 ? -4.684 -26.359 -3.143 1 93.69 92 ARG A CA 1
ATOM 694 C C . ARG A 1 92 ? -3.518 -27.25 -3.539 1 93.69 92 ARG A C 1
ATOM 696 O O . ARG A 1 92 ? -3.582 -27.953 -4.555 1 93.69 92 ARG A O 1
ATOM 703 N N . PRO A 1 93 ? -2.555 -27.25 -2.654 1 95.31 93 PRO A N 1
ATOM 704 C CA . PRO A 1 93 ? -1.404 -28.109 -2.932 1 95.31 93 PRO A CA 1
ATOM 705 C C . PRO A 1 93 ? -1.803 -29.562 -3.162 1 95.31 93 PRO A C 1
ATOM 707 O O . PRO A 1 93 ? -1.269 -30.219 -4.062 1 95.31 93 PRO A O 1
ATOM 710 N N . VAL A 1 94 ? -2.764 -30.047 -2.508 1 95.62 94 VAL A N 1
ATOM 711 C CA . VAL A 1 94 ? -3.182 -31.438 -2.641 1 95.62 94 VAL A CA 1
ATOM 712 C C . VAL A 1 94 ? -3.764 -31.672 -4.031 1 95.62 94 VAL A C 1
ATOM 714 O O . VAL A 1 94 ? -3.578 -32.75 -4.617 1 95.62 94 VAL A O 1
ATOM 717 N N . ASN A 1 95 ? -4.426 -30.688 -4.543 1 96.81 95 ASN A N 1
ATOM 718 C CA . ASN A 1 95 ? -5 -30.812 -5.879 1 96.81 95 ASN A CA 1
ATOM 719 C C . ASN A 1 95 ? -3.918 -30.844 -6.957 1 96.81 95 ASN A C 1
ATOM 721 O O . ASN A 1 95 ? -4.043 -31.562 -7.949 1 96.81 95 ASN A O 1
ATOM 725 N N . VAL A 1 96 ? -2.896 -30.062 -6.754 1 97.75 96 VAL A N 1
ATOM 726 C CA . VAL A 1 96 ? -1.78 -30.047 -7.695 1 97.75 96 VAL A CA 1
ATOM 727 C C . VAL A 1 96 ? -1.066 -31.391 -7.68 1 97.75 96 VAL A C 1
ATOM 729 O O . VAL A 1 96 ? -0.739 -31.953 -8.734 1 97.75 96 VAL A O 1
ATOM 732 N N . LEU A 1 97 ? -0.856 -31.906 -6.496 1 97.06 97 LEU A N 1
ATOM 733 C CA . LEU A 1 97 ? -0.208 -33.188 -6.344 1 97.06 97 LEU A CA 1
ATOM 734 C C . LEU A 1 97 ? -1.012 -34.281 -7.043 1 97.06 97 LEU A C 1
ATOM 736 O O . LEU A 1 97 ? -0.449 -35.125 -7.766 1 97.06 97 LEU A O 1
ATOM 740 N N . GLU A 1 98 ? -2.273 -34.25 -6.855 1 97 98 GLU A N 1
ATOM 741 C CA . GLU A 1 98 ? -3.164 -35.25 -7.449 1 97 98 GLU A CA 1
ATOM 742 C C . GLU A 1 98 ? -3.148 -35.156 -8.977 1 97 98 GLU A C 1
ATOM 744 O O . GLU A 1 98 ? -3.184 -36.188 -9.656 1 97 98 GLU A O 1
ATOM 749 N N . ALA A 1 99 ? -3.131 -34 -9.469 1 98.31 99 ALA A N 1
ATOM 750 C CA . ALA A 1 99 ? -3.125 -33.812 -10.914 1 98.31 99 ALA A CA 1
ATOM 751 C C . ALA A 1 99 ? -1.776 -34.188 -11.516 1 98.31 99 ALA A C 1
ATOM 753 O O . ALA A 1 99 ? -1.702 -34.594 -12.672 1 98.31 99 ALA A O 1
ATOM 754 N N . ALA A 1 100 ? -0.748 -34.094 -10.781 1 98.38 100 ALA A N 1
ATOM 755 C CA . ALA A 1 100 ? 0.615 -34.25 -11.281 1 98.38 100 ALA A CA 1
ATOM 756 C C . ALA A 1 100 ? 1.03 -35.719 -11.297 1 98.38 100 ALA A C 1
ATOM 758 O O . ALA A 1 100 ? 1.657 -36.188 -12.25 1 98.38 100 ALA A O 1
ATOM 759 N N . GLU A 1 101 ? 0.671 -36.438 -10.297 1 97.12 101 GLU A N 1
ATOM 760 C CA . GLU A 1 101 ? 1.299 -37.719 -10.047 1 97.12 101 GLU A CA 1
ATOM 761 C C . GLU A 1 101 ? 0.391 -38.875 -10.477 1 97.12 101 GLU A C 1
ATOM 763 O O . GLU A 1 101 ? -0.767 -38.656 -10.836 1 97.12 101 GLU A O 1
ATOM 768 N N . GLY A 1 102 ? 1.074 -40.125 -10.461 1 95.38 102 GLY A N 1
ATOM 769 C CA . GLY A 1 102 ? 0.331 -41.312 -10.766 1 95.38 102 GLY A CA 1
ATOM 770 C C . GLY A 1 102 ? 0.304 -41.656 -12.242 1 95.38 102 GLY A C 1
ATOM 771 O O . GLY A 1 102 ? 0.799 -40.875 -13.062 1 95.38 102 GLY A O 1
ATOM 772 N N . GLN A 1 103 ? -0.377 -42.688 -12.617 1 96.88 103 GLN A N 1
ATOM 773 C CA . GLN A 1 103 ? -0.407 -43.188 -13.992 1 96.88 103 GLN A CA 1
ATOM 774 C C . GLN A 1 103 ? -1.237 -42.281 -14.891 1 96.88 103 GLN A C 1
ATOM 776 O O . GLN A 1 103 ? -1.009 -42.219 -16.094 1 96.88 103 GLN A O 1
ATOM 781 N N . ASP A 1 104 ? -2.117 -41.5 -14.281 1 98.12 104 ASP A N 1
ATOM 782 C CA . ASP A 1 104 ? -3.008 -40.625 -15.047 1 98.12 104 ASP A CA 1
ATOM 783 C C . ASP A 1 104 ? -2.66 -39.156 -14.844 1 98.12 104 ASP A C 1
ATOM 785 O O . ASP A 1 104 ? -3.445 -38.281 -15.195 1 98.12 104 ASP A O 1
ATOM 789 N N . GLY A 1 105 ? -1.501 -38.875 -14.273 1 98.69 105 GLY A N 1
ATOM 790 C CA . GLY A 1 105 ? -1.106 -37.531 -13.93 1 98.69 105 GLY A CA 1
ATOM 791 C C . GLY A 1 105 ? -0.378 -36.812 -15.055 1 98.69 105 GLY A C 1
ATOM 792 O O . GLY A 1 105 ? -0.024 -37.438 -16.062 1 98.69 105 GLY A O 1
ATOM 793 N N . ILE A 1 106 ? -0.166 -35.594 -14.914 1 98.88 106 ILE A N 1
ATOM 794 C CA . ILE A 1 106 ? 0.501 -34.75 -15.898 1 98.88 106 ILE A CA 1
ATOM 795 C C . ILE A 1 106 ? 1.887 -35.312 -16.203 1 98.88 106 ILE A C 1
ATOM 797 O O . ILE A 1 106 ? 2.277 -35.406 -17.375 1 98.88 106 ILE A O 1
ATOM 801 N N . LEU A 1 107 ? 2.625 -35.688 -15.156 1 98.75 107 LEU A N 1
ATOM 802 C CA . LEU A 1 107 ? 4.008 -36.125 -15.305 1 98.75 107 LEU A CA 1
ATOM 803 C C . LEU A 1 107 ? 4.09 -37.344 -16.203 1 98.75 107 LEU A C 1
ATOM 805 O O . LEU A 1 107 ? 5.035 -37.5 -16.969 1 98.75 107 LEU A O 1
ATOM 809 N N . ALA A 1 108 ? 3.105 -38.188 -16.078 1 98.44 108 ALA A N 1
ATOM 810 C CA . ALA A 1 108 ? 3.08 -39.375 -16.891 1 98.44 108 ALA A CA 1
ATOM 811 C C . ALA A 1 108 ? 2.893 -39.062 -18.375 1 98.44 108 ALA A C 1
ATOM 813 O O . ALA A 1 108 ? 3.289 -39.844 -19.234 1 98.44 108 ALA A O 1
ATOM 814 N N . GLY A 1 109 ? 2.312 -37.938 -18.656 1 98.5 109 GLY A N 1
ATOM 815 C CA . GLY A 1 109 ? 2.008 -37.594 -20.031 1 98.5 109 GLY A CA 1
ATOM 816 C C . GLY A 1 109 ? 3.033 -36.656 -20.641 1 98.5 109 GLY A C 1
ATOM 817 O O . GLY A 1 109 ? 2.994 -36.375 -21.844 1 98.5 109 GLY A O 1
ATOM 818 N N . LEU A 1 110 ? 3.969 -36.125 -19.828 1 98.31 110 LEU A N 1
ATOM 819 C CA . LEU A 1 110 ? 4.977 -35.219 -20.328 1 98.31 110 LEU A CA 1
ATOM 820 C C . LEU A 1 110 ? 6.012 -35.938 -21.172 1 98.31 110 LEU A C 1
ATOM 822 O O . LEU A 1 110 ? 6.34 -37.094 -20.906 1 98.31 110 LEU A O 1
ATOM 826 N N . SER A 1 111 ? 6.523 -35.281 -22.203 1 97.62 111 SER A N 1
ATOM 827 C CA . SER A 1 111 ? 7.605 -35.75 -23.062 1 97.62 111 SER A CA 1
ATOM 828 C C . SER A 1 111 ? 8.523 -34.594 -23.469 1 97.62 111 SER A C 1
ATOM 830 O O . SER A 1 111 ? 8.375 -33.469 -22.984 1 97.62 111 SER A O 1
ATOM 832 N N . LYS A 1 112 ? 9.406 -34.844 -24.266 1 97.44 112 LYS A N 1
ATOM 833 C CA . LYS A 1 112 ? 10.469 -33.938 -24.625 1 97.44 112 LYS A CA 1
ATOM 834 C C . LYS A 1 112 ? 9.898 -32.594 -25.125 1 97.44 112 LYS A C 1
ATOM 836 O O . LYS A 1 112 ? 8.984 -32.594 -25.953 1 97.44 112 LYS A O 1
ATOM 841 N N . ASP A 1 113 ? 10.312 -31.5 -24.5 1 97.19 113 ASP A N 1
ATOM 842 C CA . ASP A 1 113 ? 10.125 -30.125 -24.938 1 97.19 113 ASP A CA 1
ATOM 843 C C . ASP A 1 113 ? 8.742 -29.594 -24.547 1 97.19 113 ASP A C 1
ATOM 845 O O . ASP A 1 113 ? 8.398 -28.453 -24.844 1 97.19 113 ASP A O 1
ATOM 849 N N . LYS A 1 114 ? 7.91 -30.453 -23.906 1 98.25 114 LYS A N 1
ATOM 850 C CA . LYS A 1 114 ? 6.637 -29.969 -23.406 1 98.25 114 LYS A CA 1
ATOM 851 C C . LYS A 1 114 ? 6.84 -29.078 -22.172 1 98.25 114 LYS A C 1
ATOM 853 O O . LYS A 1 114 ? 7.816 -29.234 -21.438 1 98.25 114 LYS A O 1
ATOM 858 N N . VAL A 1 115 ? 5.977 -28.094 -22.031 1 98.75 115 VAL A N 1
ATOM 859 C CA . VAL A 1 115 ? 6.086 -27.156 -20.938 1 98.75 115 VAL A CA 1
ATOM 860 C C . VAL A 1 115 ? 4.809 -27.188 -20.094 1 98.75 115 VAL A C 1
ATOM 862 O O . VAL A 1 115 ? 3.705 -27.047 -20.625 1 98.75 115 VAL A O 1
ATOM 865 N N . TRP A 1 116 ? 4.945 -27.469 -18.828 1 98.81 116 TRP A N 1
ATOM 866 C CA . TRP A 1 116 ? 3.869 -27.359 -17.844 1 98.81 116 TRP A CA 1
ATOM 867 C C . TRP A 1 116 ? 3.959 -26.031 -17.078 1 98.81 116 TRP A C 1
ATOM 869 O O . TRP A 1 116 ? 4.91 -25.812 -16.328 1 98.81 116 TRP A O 1
ATOM 879 N N . VAL A 1 117 ? 2.988 -25.109 -17.281 1 98.81 117 VAL A N 1
ATOM 880 C CA . VAL A 1 117 ? 2.879 -23.828 -16.594 1 98.81 117 VAL A CA 1
ATOM 881 C C . VAL A 1 117 ? 1.844 -23.922 -15.477 1 98.81 117 VAL A C 1
ATOM 883 O O . VAL A 1 117 ? 0.647 -24.078 -15.734 1 98.81 117 VAL A O 1
ATOM 886 N N . ASP A 1 118 ? 2.283 -23.766 -14.266 1 98.62 118 ASP A N 1
ATOM 887 C CA . ASP A 1 118 ? 1.376 -23.922 -13.133 1 98.62 118 ASP A CA 1
ATOM 888 C C . ASP A 1 118 ? 1.043 -22.578 -12.492 1 98.62 118 ASP A C 1
ATOM 890 O O . ASP A 1 118 ? 1.903 -21.953 -11.867 1 98.62 118 ASP A O 1
ATOM 894 N N . HIS A 1 119 ? -0.233 -22.203 -12.555 1 98.12 119 HIS A N 1
ATOM 895 C CA . HIS A 1 119 ? -0.702 -20.953 -11.961 1 98.12 119 HIS A CA 1
ATOM 896 C C . HIS A 1 119 ? -1.103 -21.156 -10.5 1 98.12 119 HIS A C 1
ATOM 898 O O . HIS A 1 119 ? -1.402 -20.188 -9.797 1 98.12 119 HIS A O 1
ATOM 904 N N . SER A 1 120 ? -1.053 -22.391 -10.062 1 97.19 120 SER A N 1
ATOM 905 C CA . SER A 1 120 ? -1.524 -22.688 -8.711 1 97.19 120 SER A CA 1
ATOM 906 C C . SER A 1 120 ? -0.583 -22.094 -7.66 1 97.19 120 SER A C 1
ATOM 908 O O . SER A 1 120 ? 0.625 -22.016 -7.883 1 97.19 120 SER A O 1
ATOM 910 N N . THR A 1 121 ? -1.164 -21.609 -6.605 1 94.44 121 THR A N 1
ATOM 911 C CA . THR A 1 121 ? -0.376 -21.312 -5.41 1 94.44 121 THR A CA 1
ATOM 912 C C . THR A 1 121 ? -0.21 -22.578 -4.555 1 94.44 121 THR A C 1
ATOM 914 O O . THR A 1 121 ? -1.16 -23.016 -3.912 1 94.44 121 THR A O 1
ATOM 917 N N . THR A 1 122 ? 0.967 -23.125 -4.617 1 93.69 122 THR A N 1
ATOM 918 C CA . THR A 1 122 ? 1.174 -24.469 -4.07 1 93.69 122 THR A CA 1
ATOM 919 C C . THR A 1 122 ? 2.514 -24.547 -3.344 1 93.69 122 THR A C 1
ATOM 921 O O . THR A 1 122 ? 3.234 -23.562 -3.242 1 93.69 122 THR A O 1
ATOM 924 N N . ASP A 1 123 ? 2.803 -25.719 -2.76 1 89.62 123 ASP A N 1
ATOM 925 C CA . ASP A 1 123 ? 4 -25.906 -1.943 1 89.62 123 ASP A CA 1
ATOM 926 C C . ASP A 1 123 ? 5.238 -26.078 -2.818 1 89.62 123 ASP A C 1
ATOM 928 O O . ASP A 1 123 ? 5.18 -26.719 -3.871 1 89.62 123 ASP A O 1
ATOM 932 N N . ASN A 1 124 ? 6.285 -25.5 -2.387 1 88.69 124 ASN A N 1
ATOM 933 C CA . ASN A 1 124 ? 7.539 -25.469 -3.135 1 88.69 124 ASN A CA 1
ATOM 934 C C . ASN A 1 124 ? 8.172 -26.859 -3.221 1 88.69 124 ASN A C 1
ATOM 936 O O . ASN A 1 124 ? 8.781 -27.203 -4.234 1 88.69 124 ASN A O 1
ATOM 940 N N . ASP A 1 125 ? 8.047 -27.609 -2.201 1 89.88 125 ASP A N 1
ATOM 941 C CA . ASP A 1 125 ? 8.688 -28.922 -2.166 1 89.88 125 ASP A CA 1
ATOM 942 C C . ASP A 1 125 ? 8.141 -29.828 -3.268 1 89.88 125 ASP A C 1
ATOM 944 O O . ASP A 1 125 ? 8.898 -30.531 -3.932 1 89.88 125 ASP A O 1
ATOM 948 N N . ASN A 1 126 ? 6.883 -29.797 -3.455 1 91.69 126 ASN A N 1
ATOM 949 C CA . ASN A 1 126 ? 6.281 -30.578 -4.527 1 91.69 126 ASN A CA 1
ATOM 950 C C . ASN A 1 126 ? 6.719 -30.094 -5.902 1 91.69 126 ASN A C 1
ATOM 952 O O . ASN A 1 126 ? 7.031 -30.891 -6.785 1 91.69 126 ASN A O 1
ATOM 956 N N . THR A 1 127 ? 6.746 -28.828 -6.059 1 95.25 127 THR A N 1
ATOM 957 C CA . THR A 1 127 ? 7.117 -28.266 -7.344 1 95.25 127 THR A CA 1
ATOM 958 C C . THR A 1 127 ? 8.539 -28.672 -7.73 1 95.25 127 THR A C 1
ATOM 960 O O . THR A 1 127 ? 8.805 -28.984 -8.891 1 95.25 127 THR A O 1
ATOM 963 N N . VAL A 1 128 ? 9.414 -28.672 -6.781 1 94.69 128 VAL A N 1
ATOM 964 C CA . VAL A 1 128 ? 10.789 -29.078 -7.023 1 94.69 128 VAL A CA 1
ATOM 965 C C . VAL A 1 128 ? 10.828 -30.516 -7.523 1 94.69 128 VAL A C 1
ATOM 967 O O . VAL A 1 128 ? 11.539 -30.844 -8.477 1 94.69 128 VAL A O 1
ATOM 970 N N . LYS A 1 129 ? 10.055 -31.344 -6.891 1 96.06 129 LYS A N 1
ATOM 971 C CA . LYS A 1 129 ? 9.969 -32.75 -7.305 1 96.06 129 LYS A CA 1
ATOM 972 C C . LYS A 1 129 ? 9.438 -32.875 -8.727 1 96.06 129 LYS A C 1
ATOM 974 O O . LYS A 1 129 ? 9.938 -33.656 -9.523 1 96.06 129 LYS A O 1
ATOM 979 N N . PHE A 1 130 ? 8.438 -32.094 -9.039 1 98 130 PHE A N 1
ATOM 980 C CA . PHE A 1 130 ? 7.863 -32.125 -10.383 1 98 130 PHE A CA 1
ATOM 981 C C . PHE A 1 130 ? 8.898 -31.703 -11.422 1 98 130 PHE A C 1
ATOM 983 O O . PHE A 1 130 ? 8.992 -32.312 -12.492 1 98 130 PHE A O 1
ATOM 990 N N . VAL A 1 131 ? 9.656 -30.672 -11.102 1 97.69 131 VAL A N 1
ATOM 991 C CA . VAL A 1 131 ? 10.68 -30.156 -12 1 97.69 131 VAL A CA 1
ATOM 992 C C . VAL A 1 131 ? 11.719 -31.219 -12.289 1 97.69 131 VAL A C 1
ATOM 994 O O . VAL A 1 131 ? 12.094 -31.438 -13.438 1 97.69 131 VAL A O 1
ATOM 997 N N . GLU A 1 132 ? 12.156 -31.891 -11.25 1 97.25 132 GLU A N 1
ATOM 998 C CA . GLU A 1 132 ? 13.172 -32.938 -11.391 1 97.25 132 GLU A CA 1
ATOM 999 C C . GLU A 1 132 ? 12.664 -34.094 -12.25 1 97.25 132 GLU A C 1
ATOM 1001 O O . GLU A 1 132 ? 13.367 -34.562 -13.141 1 97.25 132 GLU A O 1
ATOM 1006 N N . GLU A 1 133 ? 11.477 -34.469 -12 1 97.75 133 GLU A N 1
ATOM 1007 C CA . GLU A 1 133 ? 10.898 -35.562 -12.766 1 97.75 133 GLU A CA 1
ATOM 1008 C C . GLU A 1 133 ? 10.695 -35.188 -14.227 1 97.75 133 GLU A C 1
ATOM 1010 O O . GLU A 1 133 ? 10.977 -35.969 -15.125 1 97.75 133 GLU A O 1
ATOM 1015 N N . ALA A 1 134 ? 10.195 -34.031 -14.469 1 98.12 134 ALA A N 1
ATOM 1016 C CA . ALA A 1 134 ? 9.992 -33.562 -15.828 1 98.12 134 ALA A CA 1
ATOM 1017 C C . ALA A 1 134 ? 11.305 -33.469 -16.594 1 98.12 134 ALA A C 1
ATOM 1019 O O . ALA A 1 134 ? 11.359 -33.781 -17.781 1 98.12 134 ALA A O 1
ATOM 1020 N N . LYS A 1 135 ? 12.297 -33.031 -15.898 1 96.94 135 LYS A N 1
ATOM 1021 C CA . LYS A 1 135 ? 13.617 -32.875 -16.516 1 96.94 135 LYS A CA 1
ATOM 1022 C C . LYS A 1 135 ? 14.117 -34.219 -17.062 1 96.94 135 LYS A C 1
ATOM 1024 O O . LYS A 1 135 ? 14.75 -34.25 -18.125 1 96.94 135 LYS A O 1
ATOM 1029 N N . THR A 1 136 ? 13.852 -35.281 -16.359 1 97.62 136 THR A N 1
ATOM 1030 C CA . THR A 1 136 ? 14.281 -36.594 -16.812 1 97.62 136 THR A CA 1
ATOM 1031 C C . THR A 1 136 ? 13.602 -36.969 -18.125 1 97.62 136 THR A C 1
ATOM 1033 O O . THR A 1 136 ? 14.086 -37.844 -18.844 1 97.62 136 THR A O 1
ATOM 1036 N N . LYS A 1 137 ? 12.562 -36.312 -18.453 1 97.06 137 LYS A N 1
ATOM 1037 C CA . LYS A 1 137 ? 11.789 -36.594 -19.672 1 97.06 137 LYS A CA 1
ATOM 1038 C C . LYS A 1 137 ? 12.055 -35.562 -20.75 1 97.06 137 LYS A C 1
ATOM 1040 O O . LYS A 1 137 ? 11.406 -35.562 -21.797 1 97.06 137 LYS A O 1
ATOM 1045 N N . GLY A 1 138 ? 12.945 -34.594 -20.375 1 97.25 138 GLY A N 1
ATOM 1046 C CA . GLY A 1 138 ? 13.242 -33.5 -21.297 1 97.25 138 GLY A CA 1
ATOM 1047 C C . GLY A 1 138 ? 12.148 -32.469 -21.359 1 97.25 138 GLY A C 1
ATOM 1048 O O . GLY A 1 138 ? 12.039 -31.719 -22.328 1 97.25 138 GLY A O 1
ATOM 1049 N N . ALA A 1 139 ? 11.273 -32.469 -20.375 1 98.31 139 ALA A N 1
ATOM 1050 C CA . ALA A 1 139 ? 10.18 -31.5 -20.281 1 98.31 139 ALA A CA 1
ATOM 1051 C C . ALA A 1 139 ? 10.484 -30.438 -19.25 1 98.31 139 ALA A C 1
ATOM 1053 O O . ALA A 1 139 ? 11.523 -30.484 -18.578 1 98.31 139 ALA A O 1
ATOM 1054 N N . TYR A 1 140 ? 9.586 -29.422 -19.188 1 98.38 140 TYR A N 1
ATOM 1055 C CA . TYR A 1 140 ? 9.82 -28.266 -18.312 1 98.38 140 TYR A CA 1
ATOM 1056 C C . TYR A 1 140 ? 8.594 -27.984 -17.453 1 98.38 140 TYR A C 1
ATOM 1058 O O . TYR A 1 140 ? 7.461 -28.109 -17.922 1 98.38 140 TYR A O 1
ATOM 1066 N N . VAL A 1 141 ? 8.867 -27.625 -16.219 1 98.44 141 VAL A N 1
ATOM 1067 C CA . VAL A 1 141 ? 7.836 -27.141 -15.312 1 98.44 141 VAL A CA 1
ATOM 1068 C C . VAL A 1 141 ? 8.133 -25.703 -14.914 1 98.44 141 VAL A C 1
ATOM 1070 O O . VAL A 1 141 ? 9.25 -25.375 -14.508 1 98.44 141 VAL A O 1
ATOM 1073 N N . LEU A 1 142 ? 7.168 -24.828 -15.094 1 98.31 142 LEU A N 1
ATOM 1074 C CA . LEU A 1 142 ? 7.273 -23.422 -14.703 1 98.31 142 LEU A CA 1
ATOM 1075 C C . LEU A 1 142 ? 6.254 -23.078 -13.625 1 98.31 142 LEU A C 1
ATOM 1077 O O . LEU A 1 142 ? 5.07 -23.391 -13.766 1 98.31 142 LEU A O 1
ATOM 1081 N N . GLU A 1 143 ? 6.762 -22.438 -12.562 1 97.38 143 GLU A N 1
ATOM 1082 C CA . GLU A 1 143 ? 5.855 -21.703 -11.688 1 97.38 143 GLU A CA 1
ATOM 1083 C C . GLU A 1 143 ? 5.309 -20.453 -12.383 1 97.38 143 GLU A C 1
ATOM 1085 O O . GLU A 1 143 ? 6.051 -19.734 -13.047 1 97.38 143 GLU A O 1
ATOM 1090 N N . ALA A 1 144 ? 4.012 -20.266 -12.109 1 98.25 144 ALA A N 1
ATOM 1091 C CA . ALA A 1 144 ? 3.453 -19.031 -12.648 1 98.25 144 ALA A CA 1
ATOM 1092 C C . ALA A 1 144 ? 2.246 -18.578 -11.836 1 98.25 144 ALA A C 1
ATOM 1094 O O . ALA A 1 144 ? 1.181 -18.297 -12.398 1 98.25 144 ALA A O 1
ATOM 1095 N N . PRO A 1 145 ? 2.438 -18.422 -10.539 1 97.88 145 PRO A N 1
ATOM 1096 C CA . PRO A 1 145 ? 1.318 -17.859 -9.781 1 97.88 145 PRO A CA 1
ATOM 1097 C C . PRO A 1 145 ? 0.939 -16.453 -10.242 1 97.88 145 PRO A C 1
ATOM 1099 O O . PRO A 1 145 ? 1.739 -15.781 -10.898 1 97.88 145 PRO A O 1
ATOM 1102 N N . ILE A 1 146 ? -0.283 -16.078 -9.945 1 96.81 146 ILE A N 1
ATOM 1103 C CA . ILE A 1 146 ? -0.813 -14.875 -10.562 1 96.81 146 ILE A CA 1
ATOM 1104 C C . ILE A 1 146 ? -1.371 -13.945 -9.492 1 96.81 146 ILE A C 1
ATOM 1106 O O . ILE A 1 146 ? -1.725 -14.398 -8.398 1 96.81 146 ILE A O 1
ATOM 1110 N N . THR A 1 147 ? -1.352 -12.648 -9.75 1 94.38 147 THR A N 1
ATOM 1111 C CA . THR A 1 147 ? -1.784 -11.625 -8.805 1 94.38 147 THR A CA 1
ATOM 1112 C C . THR A 1 147 ? -2.516 -10.5 -9.523 1 94.38 147 THR A C 1
ATOM 1114 O O . THR A 1 147 ? -2.254 -10.227 -10.695 1 94.38 147 THR A O 1
ATOM 1117 N N . GLY A 1 148 ? -3.588 -9.867 -8.812 1 87.56 148 GLY A N 1
ATOM 1118 C CA . GLY A 1 148 ? -4.262 -8.711 -9.391 1 87.56 148 GLY A CA 1
ATOM 1119 C C . GLY A 1 148 ? -5.773 -8.828 -9.359 1 87.56 148 GLY A C 1
ATOM 1120 O O . GLY A 1 148 ? -6.48 -7.84 -9.562 1 87.56 148 GLY A O 1
ATOM 1121 N N . GLY A 1 149 ? -6.312 -10.016 -9.188 1 86.12 149 GLY A N 1
ATOM 1122 C CA . GLY A 1 149 ? -7.75 -10.188 -9.062 1 86.12 149 GLY A CA 1
ATOM 1123 C C . GLY A 1 149 ? -8.383 -10.844 -10.273 1 86.12 149 GLY A C 1
ATOM 1124 O O . GLY A 1 149 ? -7.93 -10.641 -11.398 1 86.12 149 GLY A O 1
ATOM 1125 N N . LEU A 1 150 ? -9.438 -11.484 -10.039 1 86.62 150 LEU A N 1
ATOM 1126 C CA . LEU A 1 150 ? -10.117 -12.25 -11.086 1 86.62 150 LEU A CA 1
ATOM 1127 C C . LEU A 1 150 ? -10.656 -11.32 -12.164 1 86.62 150 LEU A C 1
ATOM 1129 O O . LEU A 1 150 ? -10.648 -11.672 -13.352 1 86.62 150 LEU A O 1
ATOM 1133 N N . ALA A 1 151 ? -11.133 -10.188 -11.758 1 84.88 151 ALA A N 1
ATOM 1134 C CA . ALA A 1 151 ? -11.625 -9.211 -12.727 1 84.88 151 ALA A CA 1
ATOM 1135 C C . ALA A 1 151 ? -10.539 -8.828 -13.727 1 84.88 151 ALA A C 1
ATOM 1137 O O . ALA A 1 151 ? -10.797 -8.758 -14.93 1 84.88 151 ALA A O 1
ATOM 1138 N N . ALA A 1 152 ? -9.445 -8.664 -13.227 1 88.81 152 ALA A N 1
ATOM 1139 C CA . ALA A 1 152 ? -8.305 -8.336 -14.086 1 88.81 152 ALA A CA 1
ATOM 1140 C C . ALA A 1 152 ? -7.934 -9.516 -14.984 1 88.81 152 ALA A C 1
ATOM 1142 O O . ALA A 1 152 ? -7.562 -9.328 -16.141 1 88.81 152 ALA A O 1
ATOM 1143 N N . LEU A 1 153 ? -8.031 -10.68 -14.477 1 92.88 153 LEU A N 1
ATOM 1144 C CA . LEU A 1 153 ? -7.688 -11.875 -15.242 1 92.88 153 LEU A CA 1
ATOM 1145 C C . LEU A 1 153 ? -8.602 -12.031 -16.453 1 92.88 153 LEU A C 1
ATOM 1147 O O . LEU A 1 153 ? -8.141 -12.312 -17.562 1 92.88 153 LEU A O 1
ATOM 1151 N N . LYS A 1 154 ? -9.844 -11.82 -16.203 1 93.12 154 LYS A N 1
ATOM 1152 C CA . LYS A 1 154 ? -10.836 -11.977 -17.266 1 93.12 154 LYS A CA 1
ATOM 1153 C C . LYS A 1 154 ? -10.57 -11.008 -18.406 1 93.12 154 LYS A C 1
ATOM 1155 O O . LYS A 1 154 ? -10.906 -11.289 -19.562 1 93.12 154 LYS A O 1
ATOM 1160 N N . LYS A 1 155 ? -9.898 -9.961 -18.062 1 92.44 155 LYS A N 1
ATOM 1161 C CA . LYS A 1 155 ? -9.641 -8.914 -19.047 1 92.44 155 LYS A CA 1
ATOM 1162 C C . LYS A 1 155 ? -8.234 -9.039 -19.625 1 92.44 155 LYS A C 1
ATOM 1164 O O . LYS A 1 155 ? -7.84 -8.25 -20.484 1 92.44 155 LYS A O 1
ATOM 1169 N N . GLY A 1 156 ? -7.508 -9.977 -19.125 1 95.06 156 GLY A N 1
ATOM 1170 C CA . GLY A 1 156 ? -6.16 -10.211 -19.625 1 95.06 156 GLY A CA 1
ATOM 1171 C C . GLY A 1 156 ? -5.145 -9.227 -19.062 1 95.06 156 GLY A C 1
ATOM 1172 O O . GLY A 1 156 ? -4.105 -8.984 -19.672 1 95.06 156 GLY A O 1
ATOM 1173 N N . ASN A 1 157 ? -5.441 -8.648 -17.891 1 94.12 157 ASN A N 1
ATOM 1174 C CA . ASN A 1 157 ? -4.613 -7.578 -17.344 1 94.12 157 ASN A CA 1
ATOM 1175 C C . ASN A 1 157 ? -4.004 -7.961 -16 1 94.12 157 ASN A C 1
ATOM 1177 O O . ASN A 1 157 ? -3.582 -7.094 -15.242 1 94.12 157 ASN A O 1
ATOM 1181 N N . MET A 1 158 ? -3.973 -9.242 -15.727 1 95.69 158 MET A N 1
ATOM 1182 C CA . MET A 1 158 ? -3.369 -9.672 -14.469 1 95.69 158 MET A CA 1
ATOM 1183 C C . MET A 1 158 ? -1.852 -9.75 -14.594 1 95.69 158 MET A C 1
ATOM 1185 O O . MET A 1 158 ? -1.287 -9.375 -15.617 1 95.69 158 MET A O 1
ATOM 1189 N N . VAL A 1 159 ? -1.189 -10.023 -13.492 1 97.69 159 VAL A N 1
ATOM 1190 C CA . VAL A 1 159 ? 0.261 -10.172 -13.438 1 97.69 159 VAL A CA 1
ATOM 1191 C C . VAL A 1 159 ? 0.619 -11.602 -13.039 1 97.69 159 VAL A C 1
ATOM 1193 O O . VAL A 1 159 ? -0.055 -12.211 -12.203 1 97.69 159 VAL A O 1
ATOM 1196 N N . ALA A 1 160 ? 1.669 -12.133 -13.68 1 98.5 160 ALA A N 1
ATOM 1197 C CA . ALA A 1 160 ? 2.188 -13.453 -13.32 1 98.5 160 ALA A CA 1
ATOM 1198 C C . ALA A 1 160 ? 3.631 -13.352 -12.828 1 98.5 160 ALA A C 1
ATOM 1200 O O . ALA A 1 160 ? 4.402 -12.523 -13.312 1 98.5 160 ALA A O 1
ATOM 1201 N N . PHE A 1 161 ? 3.961 -14.125 -11.852 1 98.5 161 PHE A N 1
ATOM 1202 C CA . PHE A 1 161 ? 5.344 -14.406 -11.484 1 98.5 161 PHE A CA 1
ATOM 1203 C C . PHE A 1 161 ? 5.793 -15.742 -12.07 1 98.5 161 PHE A C 1
ATOM 1205 O O . PHE A 1 161 ? 5.109 -16.75 -11.914 1 98.5 161 PHE A O 1
ATOM 1212 N N . MET A 1 162 ? 6.93 -15.727 -12.734 1 98.5 162 MET A N 1
ATOM 1213 C CA . MET A 1 162 ? 7.387 -16.969 -13.352 1 98.5 162 MET A CA 1
ATOM 1214 C C . MET A 1 162 ? 8.742 -17.391 -12.789 1 98.5 162 MET A C 1
ATOM 1216 O O . MET A 1 162 ? 9.594 -16.547 -12.523 1 98.5 162 MET A O 1
ATOM 1220 N N . ALA A 1 163 ? 8.914 -18.641 -12.633 1 98.25 163 ALA A N 1
ATOM 1221 C CA . ALA A 1 163 ? 10.203 -19.188 -12.227 1 98.25 163 ALA A CA 1
ATOM 1222 C C . ALA A 1 163 ? 10.438 -20.562 -12.852 1 98.25 163 ALA A C 1
ATOM 1224 O O . ALA A 1 163 ? 9.484 -21.297 -13.117 1 98.25 163 ALA A O 1
ATOM 1225 N N . GLY A 1 164 ? 11.664 -20.984 -13.055 1 97.56 164 GLY A N 1
ATOM 1226 C CA . GLY A 1 164 ? 12.086 -22.203 -13.742 1 97.56 164 GLY A CA 1
ATOM 1227 C C . GLY A 1 164 ? 13.086 -21.938 -14.852 1 97.56 164 GLY A C 1
ATOM 1228 O O . GLY A 1 164 ? 13.844 -20.969 -14.797 1 97.56 164 GLY A O 1
ATOM 1229 N N . ASP A 1 165 ? 13.078 -22.812 -15.812 1 97.56 165 ASP A N 1
ATOM 1230 C CA . ASP A 1 165 ? 14.008 -22.703 -16.938 1 97.56 165 ASP A CA 1
ATOM 1231 C C . ASP A 1 165 ? 13.734 -21.438 -17.75 1 97.56 165 ASP A C 1
ATOM 1233 O O . ASP A 1 165 ? 12.609 -21.219 -18.188 1 97.56 165 ASP A O 1
ATOM 1237 N N . LYS A 1 166 ? 14.719 -20.641 -17.922 1 97.75 166 LYS A N 1
ATOM 1238 C CA . LYS A 1 166 ? 14.57 -19.344 -18.594 1 97.75 166 LYS A CA 1
ATOM 1239 C C . LYS A 1 166 ? 14.148 -19.516 -20.047 1 97.75 166 LYS A C 1
ATOM 1241 O O . LYS A 1 166 ? 13.312 -18.766 -20.547 1 97.75 166 LYS A O 1
ATOM 1246 N N . GLN A 1 167 ? 14.68 -20.453 -20.688 1 97.25 167 GLN A N 1
ATOM 1247 C CA . GLN A 1 167 ? 14.336 -20.688 -22.094 1 97.25 167 GLN A CA 1
ATOM 1248 C C . GLN A 1 167 ? 12.867 -21.094 -22.234 1 97.25 167 GLN A C 1
ATOM 1250 O O . GLN A 1 167 ? 12.18 -20.625 -23.141 1 97.25 167 GLN A O 1
ATOM 1255 N N . ALA A 1 168 ? 12.461 -21.969 -21.359 1 98.19 168 ALA A N 1
ATOM 1256 C CA . ALA A 1 168 ? 11.062 -22.391 -21.375 1 98.19 168 ALA A CA 1
ATOM 1257 C C . ALA A 1 168 ? 10.133 -21.219 -21.094 1 98.19 168 ALA A C 1
ATOM 1259 O O . ALA A 1 168 ? 9.102 -21.062 -21.766 1 98.19 168 ALA A O 1
ATOM 1260 N N . ALA A 1 169 ? 10.539 -20.391 -20.109 1 98.56 169 ALA A N 1
ATOM 1261 C CA . ALA A 1 169 ? 9.75 -19.219 -19.781 1 98.56 169 ALA A CA 1
ATOM 1262 C C . ALA A 1 169 ? 9.617 -18.281 -20.984 1 98.56 169 ALA A C 1
ATOM 1264 O O . ALA A 1 169 ? 8.523 -17.812 -21.297 1 98.56 169 ALA A O 1
ATOM 1265 N N . ASP A 1 170 ? 10.688 -18.078 -21.672 1 98.12 170 ASP A N 1
ATOM 1266 C CA . ASP A 1 170 ? 10.695 -17.219 -22.859 1 98.12 170 ASP A CA 1
ATOM 1267 C C . ASP A 1 170 ? 9.828 -17.828 -23.969 1 98.12 170 ASP A C 1
ATOM 1269 O O . ASP A 1 170 ? 9.109 -17.094 -24.656 1 98.12 170 ASP A O 1
ATOM 1273 N N . ALA A 1 171 ? 9.891 -19.109 -24.078 1 98.25 171 ALA A N 1
ATOM 1274 C CA . ALA A 1 171 ? 9.203 -19.797 -25.172 1 98.25 171 ALA A CA 1
ATOM 1275 C C . ALA A 1 171 ? 7.688 -19.703 -25.016 1 98.25 171 ALA A C 1
ATOM 1277 O O . ALA A 1 171 ? 6.957 -19.672 -26 1 98.25 171 ALA A O 1
ATOM 1278 N N . VAL A 1 172 ? 7.188 -19.562 -23.797 1 98.56 172 VAL A N 1
ATOM 1279 C CA . VAL A 1 172 ? 5.742 -19.594 -23.609 1 98.56 172 VAL A CA 1
ATOM 1280 C C . VAL A 1 172 ? 5.211 -18.172 -23.438 1 98.56 172 VAL A C 1
ATOM 1282 O O . VAL A 1 172 ? 4.016 -17.969 -23.203 1 98.56 172 VAL A O 1
ATOM 1285 N N . MET A 1 173 ? 5.992 -17.156 -23.578 1 98.62 173 MET A N 1
ATOM 1286 C CA . MET A 1 173 ? 5.625 -15.766 -23.297 1 98.62 173 MET A CA 1
ATOM 1287 C C . MET A 1 173 ? 4.453 -15.328 -24.172 1 98.62 173 MET A C 1
ATOM 1289 O O . MET A 1 173 ? 3.547 -14.633 -23.703 1 98.62 173 MET A O 1
ATOM 1293 N N . PRO A 1 174 ? 4.402 -15.703 -25.484 1 98.69 174 PRO A N 1
ATOM 1294 C CA . PRO A 1 174 ? 3.242 -15.312 -26.281 1 98.69 174 PRO A CA 1
ATOM 1295 C C . PRO A 1 174 ? 1.922 -15.805 -25.703 1 98.69 174 PRO A C 1
ATOM 1297 O O . PRO A 1 174 ? 0.891 -15.148 -25.844 1 98.69 174 PRO A O 1
ATOM 1300 N N . ILE A 1 175 ? 1.97 -16.969 -25.047 1 98.75 175 ILE A N 1
ATOM 1301 C CA . ILE A 1 175 ? 0.793 -17.531 -24.391 1 98.75 175 ILE A CA 1
ATOM 1302 C C . ILE A 1 175 ? 0.466 -16.734 -23.125 1 98.75 175 ILE A C 1
ATOM 1304 O O . ILE A 1 175 ? -0.688 -16.359 -22.906 1 98.75 175 ILE A O 1
ATOM 1308 N N . MET A 1 176 ? 1.516 -16.422 -22.359 1 98.75 176 MET A N 1
ATOM 1309 C CA . MET A 1 176 ? 1.337 -15.68 -21.125 1 98.75 176 MET A CA 1
ATOM 1310 C C . MET A 1 176 ? 0.748 -14.297 -21.391 1 98.75 176 MET A C 1
ATOM 1312 O O . MET A 1 176 ? -0.118 -13.828 -20.656 1 98.75 176 MET A O 1
ATOM 1316 N N . GLU A 1 177 ? 1.115 -13.625 -22.469 1 98.25 177 GLU A N 1
ATOM 1317 C CA . GLU A 1 177 ? 0.736 -12.258 -22.812 1 98.25 177 GLU A CA 1
ATOM 1318 C C . GLU A 1 177 ? -0.759 -12.156 -23.094 1 98.25 177 GLU A C 1
ATOM 1320 O O . GLU A 1 177 ? -1.314 -11.055 -23.141 1 98.25 177 GLU A O 1
ATOM 1325 N N . CYS A 1 178 ? -1.438 -13.266 -23.266 1 98.12 178 CYS A N 1
ATOM 1326 C CA . CYS A 1 178 ? -2.869 -13.266 -23.547 1 98.12 178 CYS A CA 1
ATOM 1327 C C . CYS A 1 178 ? -3.67 -12.938 -22.297 1 98.12 178 CYS A C 1
ATOM 1329 O O . CYS A 1 178 ? -4.785 -12.422 -22.375 1 98.12 178 CYS A O 1
ATOM 1331 N N . SER A 1 179 ? -3.049 -13.258 -21.141 1 97.69 179 SER A N 1
ATOM 1332 C CA . SER A 1 179 ? -3.801 -13.102 -19.891 1 97.69 179 SER A CA 1
ATOM 1333 C C . SER A 1 179 ? -3.098 -12.148 -18.938 1 97.69 179 SER A C 1
ATOM 1335 O O . SER A 1 179 ? -3.701 -11.672 -17.984 1 97.69 179 SER A O 1
ATOM 1337 N N . TYR A 1 180 ? -1.816 -11.852 -19.25 1 97.94 180 TYR A N 1
ATOM 1338 C CA . TYR A 1 180 ? -1.027 -11.109 -18.281 1 97.94 180 TYR A CA 1
ATOM 1339 C C . TYR A 1 180 ? -0.342 -9.914 -18.922 1 97.94 180 TYR A C 1
ATOM 1341 O O . TYR A 1 180 ? 0.41 -10.07 -19.891 1 97.94 180 TYR A O 1
ATOM 1349 N N . GLN A 1 181 ? -0.582 -8.773 -18.359 1 96.94 181 GLN A N 1
ATOM 1350 C CA . GLN A 1 181 ? 0.027 -7.555 -18.875 1 96.94 181 GLN A CA 1
ATOM 1351 C C . GLN A 1 181 ? 1.508 -7.48 -18.516 1 96.94 181 GLN A C 1
ATOM 1353 O O . GLN A 1 181 ? 2.271 -6.75 -19.156 1 96.94 181 GLN A O 1
ATOM 1358 N N . ARG A 1 182 ? 1.842 -8.273 -17.5 1 97.38 182 ARG A N 1
ATOM 1359 C CA . ARG A 1 182 ? 3.236 -8.406 -17.094 1 97.38 182 ARG A CA 1
ATOM 1360 C C . ARG A 1 182 ? 3.506 -9.789 -16.516 1 97.38 182 ARG A C 1
ATOM 1362 O O . ARG A 1 182 ? 2.688 -10.328 -15.766 1 97.38 182 ARG A O 1
ATOM 1369 N N . SER A 1 183 ? 4.57 -10.438 -16.984 1 98.25 183 SER A N 1
ATOM 1370 C CA . SER A 1 183 ? 5.113 -11.648 -16.375 1 98.25 183 SER A CA 1
ATOM 1371 C C . SER A 1 183 ? 6.535 -11.43 -15.875 1 98.25 183 SER A C 1
ATOM 1373 O O . SER A 1 183 ? 7.461 -11.266 -16.672 1 98.25 183 SER A O 1
ATOM 1375 N N . VAL A 1 184 ? 6.684 -11.445 -14.57 1 98.25 184 VAL A N 1
ATOM 1376 C CA . VAL A 1 184 ? 7.996 -11.195 -13.977 1 98.25 184 VAL A CA 1
ATOM 1377 C C . VAL A 1 184 ? 8.758 -12.516 -13.828 1 98.25 184 VAL A C 1
ATOM 1379 O O . VAL A 1 184 ? 8.305 -13.422 -13.125 1 98.25 184 VAL A O 1
ATOM 1382 N N . TYR A 1 185 ? 9.859 -12.609 -14.531 1 98.5 185 TYR A N 1
ATOM 1383 C CA . TYR A 1 185 ? 10.703 -13.781 -14.352 1 98.5 185 TYR A CA 1
ATOM 1384 C C . TYR A 1 185 ? 11.516 -13.68 -13.07 1 98.5 185 TYR A C 1
ATOM 1386 O O . TYR A 1 185 ? 12.32 -12.766 -12.898 1 98.5 185 TYR A O 1
ATOM 1394 N N . CYS A 1 186 ? 11.367 -14.641 -12.188 1 97.69 186 CYS A N 1
ATOM 1395 C CA . CYS A 1 186 ? 11.867 -14.547 -10.82 1 97.69 186 CYS A CA 1
ATOM 1396 C C . CYS A 1 186 ? 13.078 -15.453 -10.625 1 97.69 186 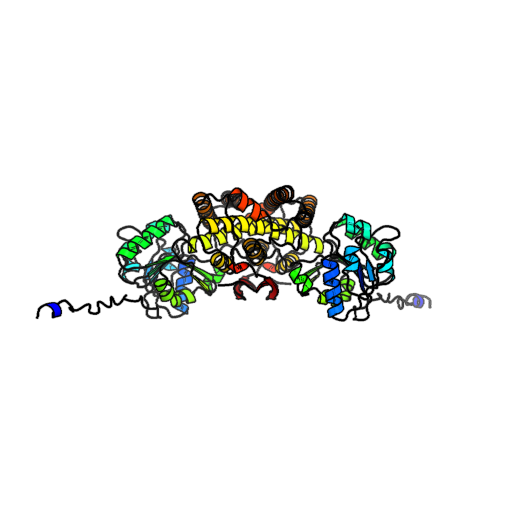CYS A C 1
ATOM 1398 O O . CYS A 1 186 ? 13.664 -15.492 -9.539 1 97.69 186 CYS A O 1
ATOM 1400 N N . GLY A 1 187 ? 13.422 -16.219 -11.633 1 96.44 187 GLY A N 1
ATOM 1401 C CA . GLY A 1 187 ? 14.602 -17.062 -11.508 1 96.44 187 GLY A CA 1
ATOM 1402 C C . GLY A 1 187 ? 14.266 -18.516 -11.25 1 96.44 187 GLY A C 1
ATOM 1403 O O . GLY A 1 187 ? 13.453 -19.109 -11.969 1 96.44 187 GLY A O 1
ATOM 1404 N N . ALA A 1 188 ? 14.867 -19.094 -10.219 1 94.19 188 ALA A N 1
ATOM 1405 C CA . ALA A 1 188 ? 14.758 -20.531 -9.938 1 94.19 188 ALA A CA 1
ATOM 1406 C C . ALA A 1 188 ? 13.414 -20.859 -9.297 1 94.19 188 ALA A C 1
ATOM 1408 O O . ALA A 1 188 ? 12.781 -20 -8.68 1 94.19 188 ALA A O 1
ATOM 1409 N N . VAL A 1 189 ? 13.078 -22.094 -9.445 1 94.19 189 VAL A N 1
ATOM 1410 C CA . VAL A 1 189 ? 11.844 -22.594 -8.859 1 94.19 189 VAL A CA 1
ATOM 1411 C C . VAL A 1 189 ? 11.82 -22.297 -7.359 1 94.19 189 VAL A C 1
ATOM 1413 O O . VAL A 1 189 ? 12.836 -22.422 -6.676 1 94.19 189 VAL A O 1
ATOM 1416 N N . GLY A 1 190 ? 10.695 -21.875 -6.922 1 93.38 190 GLY A N 1
ATOM 1417 C CA . GLY A 1 190 ? 10.516 -21.438 -5.547 1 93.38 190 GLY A CA 1
ATOM 1418 C C . GLY A 1 190 ? 10.406 -19.938 -5.402 1 93.38 190 GLY A C 1
ATOM 1419 O O . GLY A 1 190 ? 9.734 -19.438 -4.492 1 93.38 190 GLY A O 1
ATOM 1420 N N . SER A 1 191 ? 10.984 -19.203 -6.273 1 95.56 191 SER A N 1
ATOM 1421 C CA . SER A 1 191 ? 11.031 -17.75 -6.172 1 95.56 191 SER A CA 1
ATOM 1422 C C . SER A 1 191 ? 9.688 -17.125 -6.52 1 95.56 191 SER A C 1
ATOM 1424 O O . SER A 1 191 ? 9.234 -16.188 -5.848 1 95.56 191 SER A O 1
ATOM 1426 N N . ALA A 1 192 ? 9.031 -17.641 -7.531 1 97.19 192 ALA A N 1
ATOM 1427 C CA . ALA A 1 192 ? 7.742 -17.078 -7.941 1 97.19 192 ALA A CA 1
ATOM 1428 C C . ALA A 1 192 ? 6.688 -17.297 -6.863 1 97.19 192 ALA A C 1
ATOM 1430 O O . ALA A 1 192 ? 5.883 -16.391 -6.59 1 97.19 192 ALA A O 1
ATOM 1431 N N . MET A 1 193 ? 6.734 -18.438 -6.293 1 95.81 193 MET A N 1
ATOM 1432 C CA . MET A 1 193 ? 5.793 -18.719 -5.215 1 95.81 193 MET A CA 1
ATOM 1433 C C . MET A 1 193 ? 6.012 -17.781 -4.035 1 95.81 193 MET A C 1
ATOM 1435 O O . MET A 1 193 ? 5.051 -17.328 -3.416 1 95.81 193 MET A O 1
ATOM 1439 N N . MET A 1 194 ? 7.203 -17.5 -3.76 1 95.44 194 MET A N 1
ATOM 1440 C CA . MET A 1 194 ? 7.52 -16.578 -2.68 1 95.44 194 MET A CA 1
ATOM 1441 C C . MET A 1 194 ? 6.953 -15.188 -2.971 1 95.44 194 MET A C 1
ATOM 1443 O O . MET A 1 194 ? 6.359 -14.555 -2.094 1 95.44 194 MET A O 1
ATOM 1447 N N . MET A 1 195 ? 7.113 -14.75 -4.215 1 97.38 195 MET A N 1
ATOM 1448 C CA . MET A 1 195 ? 6.566 -13.445 -4.598 1 97.38 195 MET A CA 1
ATOM 1449 C C . MET A 1 195 ? 5.059 -13.406 -4.367 1 97.38 195 MET A C 1
ATOM 1451 O O . MET A 1 195 ? 4.535 -12.43 -3.822 1 97.38 195 MET A O 1
ATOM 1455 N N . LYS A 1 196 ? 4.418 -14.438 -4.73 1 97.5 196 LYS A N 1
ATOM 1456 C CA . LYS A 1 196 ? 2.961 -14.508 -4.645 1 97.5 196 LYS A CA 1
ATOM 1457 C C . LYS A 1 196 ? 2.494 -14.5 -3.193 1 97.5 196 LYS A C 1
ATOM 1459 O O . LYS A 1 196 ? 1.606 -13.727 -2.826 1 97.5 196 LYS A O 1
ATOM 1464 N N . VAL A 1 197 ? 3.068 -15.344 -2.418 1 96.69 197 VAL A N 1
ATOM 1465 C CA . VAL A 1 197 ? 2.564 -15.484 -1.057 1 96.69 197 VAL A CA 1
ATOM 1466 C C . VAL A 1 197 ? 2.875 -14.227 -0.254 1 96.69 197 VAL A C 1
ATOM 1468 O O . VAL A 1 197 ? 2.072 -13.805 0.582 1 96.69 197 VAL A O 1
ATOM 1471 N N . VAL A 1 198 ? 4.004 -13.617 -0.492 1 97.75 198 VAL A N 1
ATOM 1472 C CA . VAL A 1 198 ? 4.363 -12.375 0.181 1 97.75 198 VAL A CA 1
ATOM 1473 C C . VAL A 1 198 ? 3.406 -11.266 -0.24 1 97.75 198 VAL A C 1
ATOM 1475 O O . VAL A 1 198 ? 2.98 -10.461 0.589 1 97.75 198 VAL A O 1
ATOM 1478 N N . SER A 1 199 ? 3.115 -11.195 -1.52 1 97.94 199 SER A N 1
ATOM 1479 C CA . SER A 1 199 ? 2.125 -10.242 -2.008 1 97.94 199 SER A CA 1
ATOM 1480 C C . SER A 1 199 ? 0.813 -10.367 -1.24 1 97.94 199 SER A C 1
ATOM 1482 O O . SER A 1 199 ? 0.249 -9.359 -0.799 1 97.94 199 SER A O 1
ATOM 1484 N N . ASN A 1 200 ? 0.39 -11.57 -1.03 1 97.69 200 ASN A N 1
ATOM 1485 C CA . ASN A 1 200 ? -0.88 -11.812 -0.353 1 97.69 200 ASN A CA 1
ATOM 1486 C C . ASN A 1 200 ? -0.774 -11.539 1.146 1 97.69 200 ASN A C 1
ATOM 1488 O O . ASN A 1 200 ? -1.737 -11.094 1.771 1 97.69 200 ASN A O 1
ATOM 1492 N N . LEU A 1 201 ? 0.414 -11.859 1.728 1 98.62 201 LEU A N 1
ATOM 1493 C CA . LEU A 1 201 ? 0.645 -11.516 3.125 1 98.62 201 LEU A CA 1
ATOM 1494 C C . LEU A 1 201 ? 0.511 -10.008 3.342 1 98.62 201 LEU A C 1
ATOM 1496 O O . LEU A 1 201 ? -0.18 -9.57 4.266 1 98.62 201 LEU A O 1
ATOM 1500 N N . LEU A 1 202 ? 1.124 -9.234 2.494 1 98.81 202 LEU A N 1
ATOM 1501 C CA . LEU A 1 202 ? 1.068 -7.781 2.578 1 98.81 202 LEU A CA 1
ATOM 1502 C C . LEU A 1 202 ? -0.354 -7.277 2.355 1 98.81 202 LEU A C 1
ATOM 1504 O O . LEU A 1 202 ? -0.814 -6.375 3.059 1 98.81 202 LEU A O 1
ATOM 1508 N N . ALA A 1 203 ? -1.054 -7.891 1.413 1 98.5 203 ALA A N 1
ATOM 1509 C CA . ALA A 1 203 ? -2.436 -7.504 1.135 1 98.5 203 ALA A CA 1
ATOM 1510 C C . ALA A 1 203 ? -3.32 -7.711 2.361 1 98.5 203 ALA A C 1
ATOM 1512 O O . ALA A 1 203 ? -4.148 -6.855 2.688 1 98.5 203 ALA A O 1
ATOM 1513 N N . ALA A 1 204 ? -3.109 -8.797 3.055 1 98.75 204 ALA A N 1
ATOM 1514 C CA . ALA A 1 204 ? -3.914 -9.109 4.23 1 98.75 204 ALA A CA 1
ATOM 1515 C C . ALA A 1 204 ? -3.691 -8.086 5.34 1 98.75 204 ALA A C 1
ATOM 1517 O O . ALA A 1 204 ? -4.645 -7.637 5.984 1 98.75 204 ALA A O 1
ATOM 1518 N N . VAL A 1 205 ? -2.451 -7.719 5.559 1 98.88 205 VAL A N 1
ATOM 1519 C CA . VAL A 1 205 ? -2.121 -6.727 6.578 1 98.88 205 VAL A CA 1
ATOM 1520 C C . VAL A 1 205 ? -2.789 -5.395 6.242 1 98.88 205 VAL A C 1
ATOM 1522 O O . VAL A 1 205 ? -3.385 -4.758 7.113 1 98.88 205 VAL A O 1
ATOM 1525 N N . ASN A 1 206 ? -2.711 -5.004 5.012 1 98.88 206 ASN A N 1
ATOM 1526 C CA . ASN A 1 206 ? -3.32 -3.752 4.57 1 98.88 206 ASN A CA 1
ATOM 1527 C C . ASN A 1 206 ? -4.836 -3.771 4.754 1 98.88 206 ASN A C 1
ATOM 1529 O O . ASN A 1 206 ? -5.434 -2.758 5.109 1 98.88 206 ASN A O 1
ATOM 1533 N N . LEU A 1 207 ? -5.457 -4.922 4.508 1 98.81 207 LEU A N 1
ATOM 1534 C CA . LEU A 1 207 ? -6.906 -5.027 4.637 1 98.81 207 LEU A CA 1
ATOM 1535 C C . LEU A 1 207 ? -7.34 -4.816 6.086 1 98.81 207 LEU A C 1
ATOM 1537 O O . LEU A 1 207 ? -8.32 -4.117 6.348 1 98.81 207 LEU A O 1
ATOM 1541 N N . LEU A 1 208 ? -6.625 -5.441 6.977 1 98.56 208 LEU A N 1
ATOM 1542 C CA . LEU A 1 208 ? -6.969 -5.254 8.383 1 98.56 208 LEU A CA 1
ATOM 1543 C C . LEU A 1 208 ? -6.77 -3.801 8.805 1 98.56 208 LEU A C 1
ATOM 1545 O O . LEU A 1 208 ? -7.609 -3.23 9.5 1 98.56 208 LEU A O 1
ATOM 1549 N N . ALA A 1 209 ? -5.652 -3.234 8.391 1 98.81 209 ALA A N 1
ATOM 1550 C CA . ALA A 1 209 ? -5.34 -1.852 8.742 1 98.81 209 ALA A CA 1
ATOM 1551 C C . ALA A 1 209 ? -6.402 -0.896 8.203 1 98.81 209 ALA A C 1
ATOM 1553 O O . ALA A 1 209 ? -6.859 -0.002 8.922 1 98.81 209 ALA A O 1
ATOM 1554 N N . LEU A 1 210 ? -6.828 -1.093 6.922 1 98.75 210 LEU A N 1
ATOM 1555 C CA . LEU A 1 210 ? -7.805 -0.185 6.332 1 98.75 210 LEU A CA 1
ATOM 1556 C C . LEU A 1 210 ? -9.164 -0.333 7.008 1 98.75 210 LEU A C 1
ATOM 1558 O O . LEU A 1 210 ? -9.922 0.634 7.105 1 98.75 210 LEU A O 1
ATOM 1562 N N . SER A 1 211 ? -9.484 -1.54 7.488 1 98.38 211 SER A N 1
ATOM 1563 C CA . SER A 1 211 ? -10.758 -1.771 8.164 1 98.38 211 SER A CA 1
ATOM 1564 C C . SER A 1 211 ? -10.891 -0.892 9.406 1 98.38 211 SER A C 1
ATOM 1566 O O . SER A 1 211 ? -11.93 -0.268 9.617 1 98.38 211 SER A O 1
ATOM 1568 N N . GLU A 1 212 ? -9.859 -0.822 10.125 1 98.69 212 GLU A N 1
ATOM 1569 C CA . GLU A 1 212 ? -9.859 -0.075 11.375 1 98.69 212 GLU A CA 1
ATOM 1570 C C . GLU A 1 212 ? -9.977 1.426 11.125 1 98.69 212 GLU A C 1
ATOM 1572 O O . GLU A 1 212 ? -10.797 2.104 11.75 1 98.69 212 GLU A O 1
ATOM 1577 N N . VAL A 1 213 ? -9.234 1.933 10.164 1 98.69 213 VAL A N 1
ATOM 1578 C CA . VAL A 1 213 ? -9.219 3.377 9.961 1 98.69 213 VAL A CA 1
ATOM 1579 C C . VAL A 1 213 ? -10.484 3.807 9.219 1 98.69 213 VAL A C 1
ATOM 1581 O O . VAL A 1 213 ? -10.977 4.922 9.414 1 98.69 213 VAL A O 1
ATOM 1584 N N . LEU A 1 214 ? -11.047 2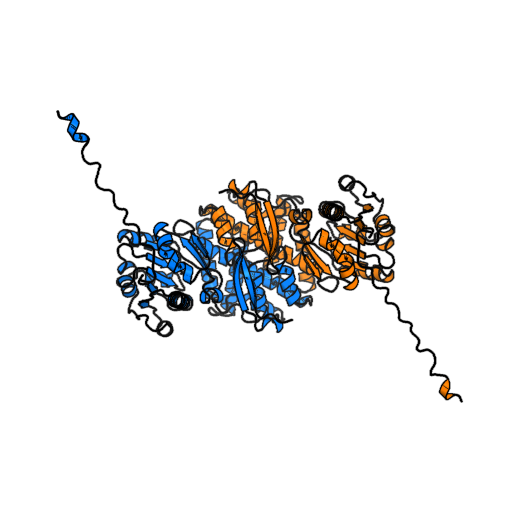.902 8.406 1 98.69 214 LEU A N 1
ATOM 1585 C CA . LEU A 1 214 ? -12.312 3.197 7.75 1 98.69 214 LEU A CA 1
ATOM 1586 C C . LEU A 1 214 ? -13.43 3.344 8.781 1 98.69 214 LEU A C 1
ATOM 1588 O O . LEU A 1 214 ? -14.266 4.25 8.672 1 98.69 214 LEU A O 1
ATOM 1592 N N . MET A 1 215 ? -13.453 2.479 9.75 1 98.75 215 MET A N 1
ATOM 1593 C CA . MET A 1 215 ? -14.43 2.562 10.836 1 98.75 215 MET A CA 1
ATOM 1594 C C . MET A 1 215 ? -14.242 3.846 11.641 1 98.75 215 MET A C 1
ATOM 1596 O O . MET A 1 215 ? -15.211 4.5 12.008 1 98.75 215 MET A O 1
ATOM 1600 N N . LEU A 1 216 ? -12.992 4.211 11.883 1 98.44 216 LEU A N 1
ATOM 1601 C CA . LEU A 1 216 ? -12.68 5.453 12.586 1 98.44 216 LEU A CA 1
ATOM 1602 C C . LEU A 1 216 ? -13.25 6.652 11.836 1 98.44 216 LEU A C 1
ATOM 1604 O O . LEU A 1 216 ? -13.906 7.508 12.438 1 98.44 216 LEU A O 1
ATOM 1608 N N . ALA A 1 217 ? -13.016 6.68 10.539 1 98.12 217 ALA A N 1
ATOM 1609 C CA . ALA A 1 217 ? -13.539 7.77 9.711 1 98.12 217 ALA A CA 1
ATOM 1610 C C . ALA A 1 217 ? -15.062 7.82 9.766 1 98.12 217 ALA A C 1
ATOM 1612 O O . ALA A 1 217 ? -15.648 8.898 9.891 1 98.12 217 ALA A O 1
ATOM 1613 N N . LYS A 1 218 ? -15.688 6.637 9.68 1 98.38 218 LYS A N 1
ATOM 1614 C CA . LYS A 1 218 ? -17.141 6.539 9.727 1 98.38 218 LYS A CA 1
ATOM 1615 C C . LYS A 1 218 ? -17.688 7.09 11.039 1 98.38 218 LYS A C 1
ATOM 1617 O O . LYS A 1 218 ? -18.594 7.926 11.039 1 98.38 218 LYS A O 1
ATOM 1622 N N . ARG A 1 219 ? -17.141 6.703 12.094 1 97.88 219 ARG A N 1
ATOM 1623 C CA . ARG A 1 219 ? -17.641 7.105 13.406 1 97.88 219 ARG A CA 1
ATOM 1624 C C . ARG A 1 219 ? -17.328 8.57 13.688 1 97.88 219 ARG A C 1
ATOM 1626 O O . ARG A 1 219 ? -18.016 9.219 14.484 1 97.88 219 ARG A O 1
ATOM 1633 N N . ALA A 1 220 ? -16.312 9.078 13.047 1 95.94 220 ALA A N 1
ATOM 1634 C CA . ALA A 1 220 ? -15.984 10.5 13.156 1 95.94 220 ALA A CA 1
ATOM 1635 C C . ALA A 1 220 ? -16.828 11.336 12.203 1 95.94 220 ALA A C 1
ATOM 1637 O O . ALA A 1 220 ? -16.625 12.539 12.07 1 95.94 220 ALA A O 1
ATOM 1638 N N . ASN A 1 221 ? -17.703 10.703 11.422 1 95.56 221 ASN A N 1
ATOM 1639 C CA . ASN A 1 221 ? -18.672 11.328 10.531 1 95.56 221 ASN A CA 1
ATOM 1640 C C . ASN A 1 221 ? -18 11.984 9.328 1 95.56 221 ASN A C 1
ATOM 1642 O O . ASN A 1 221 ? -18.422 13.039 8.867 1 95.56 221 ASN A O 1
ATOM 1646 N N . LEU A 1 222 ? -16.938 11.398 8.922 1 96.56 222 LEU A N 1
ATOM 1647 C CA . LEU A 1 222 ? -16.297 11.867 7.695 1 96.56 222 LEU A CA 1
ATOM 1648 C C . LEU A 1 222 ? -17.016 11.305 6.469 1 96.56 222 LEU A C 1
ATOM 1650 O O . LEU A 1 222 ? -17.641 10.242 6.539 1 96.56 222 LEU A O 1
ATOM 1654 N N . ASP A 1 223 ? -16.969 12.102 5.379 1 97.06 223 ASP A N 1
ATOM 1655 C CA . ASP A 1 223 ? -17.391 11.562 4.09 1 97.06 223 ASP A CA 1
ATOM 1656 C C . ASP A 1 223 ? -16.453 10.469 3.613 1 97.06 223 ASP A C 1
ATOM 1658 O O . ASP A 1 223 ? -15.305 10.75 3.236 1 97.06 223 ASP A O 1
ATOM 1662 N N . LEU A 1 224 ? -16.953 9.258 3.5 1 97.94 224 LEU A N 1
ATOM 1663 C CA . LEU A 1 224 ? -16.094 8.109 3.254 1 97.94 224 LEU A CA 1
ATOM 1664 C C . LEU A 1 224 ? -15.539 8.148 1.831 1 97.94 224 LEU A C 1
ATOM 1666 O O . LEU A 1 224 ? -14.445 7.633 1.571 1 97.94 224 LEU A O 1
ATOM 1670 N N . LYS A 1 225 ? -16.297 8.742 0.889 1 98.25 225 LYS A N 1
ATOM 1671 C CA . LYS A 1 225 ? -15.758 8.898 -0.459 1 98.25 225 LYS A CA 1
ATOM 1672 C C . LYS A 1 225 ? -14.578 9.859 -0.472 1 98.25 225 LYS A C 1
ATOM 1674 O O . LYS A 1 225 ? -13.539 9.57 -1.076 1 98.25 225 LYS A O 1
ATOM 1679 N N . LEU A 1 226 ? -14.742 10.992 0.201 1 97.81 226 LEU A N 1
ATOM 1680 C CA . LEU A 1 226 ? -13.648 11.953 0.307 1 97.81 226 LEU A CA 1
ATOM 1681 C C . LEU A 1 226 ? -12.461 11.344 1.043 1 97.81 226 LEU A C 1
ATOM 1683 O O . LEU A 1 226 ? -11.312 11.547 0.651 1 97.81 226 LEU A O 1
ATOM 1687 N N . PHE A 1 227 ? -12.789 10.586 2.096 1 98.38 227 PHE A N 1
ATOM 1688 C CA . PHE A 1 227 ? -11.758 9.906 2.871 1 98.38 227 PHE A CA 1
ATOM 1689 C C . PHE A 1 227 ? -10.961 8.953 1.993 1 98.38 227 PHE A C 1
ATOM 1691 O O . PHE A 1 227 ? -9.734 8.953 2.025 1 98.38 227 PHE A O 1
ATOM 1698 N N . TYR A 1 228 ? -11.664 8.156 1.187 1 98.62 228 TYR A N 1
ATOM 1699 C CA . TYR A 1 228 ? -11.062 7.23 0.232 1 98.62 228 TYR A CA 1
ATOM 1700 C C . TYR A 1 228 ? -10.156 7.969 -0.75 1 98.62 228 TYR A C 1
ATOM 1702 O O . TYR A 1 228 ? -8.992 7.605 -0.924 1 98.62 228 TYR A O 1
ATOM 1710 N N . GLU A 1 229 ? -10.594 9.023 -1.298 1 97.88 229 GLU A N 1
ATOM 1711 C CA . GLU A 1 229 ? -9.875 9.789 -2.314 1 97.88 229 GLU A CA 1
ATOM 1712 C C . GLU A 1 229 ? -8.648 10.469 -1.725 1 97.88 229 GLU A C 1
ATOM 1714 O O . GLU A 1 229 ? -7.59 10.516 -2.361 1 97.88 229 GLU A O 1
ATOM 1719 N N . ALA A 1 230 ? -8.75 10.969 -0.51 1 98.12 230 ALA A N 1
ATOM 1720 C CA . ALA A 1 230 ? -7.652 11.68 0.139 1 98.12 230 ALA A CA 1
ATOM 1721 C C . ALA A 1 230 ? -6.477 10.742 0.413 1 98.12 230 ALA A C 1
ATOM 1723 O O . ALA A 1 230 ? -5.32 11.102 0.172 1 98.12 230 ALA A O 1
ATOM 1724 N N . ILE A 1 231 ? -6.746 9.531 0.843 1 98.44 231 ILE A N 1
ATOM 1725 C CA . ILE A 1 231 ? -5.676 8.609 1.209 1 98.44 231 ILE A CA 1
ATOM 1726 C C . ILE A 1 231 ? -5 8.078 -0.052 1 98.44 231 ILE A C 1
ATOM 1728 O O . ILE A 1 231 ? -3.822 7.715 -0.026 1 98.44 231 ILE A O 1
ATOM 1732 N N . ARG A 1 232 ? -5.695 8.094 -1.188 1 98 232 ARG A N 1
ATOM 1733 C CA . ARG A 1 232 ? -5.109 7.645 -2.445 1 98 232 ARG A CA 1
ATOM 1734 C C . ARG A 1 232 ? -3.91 8.508 -2.83 1 98 232 ARG A C 1
ATOM 1736 O O . ARG A 1 232 ? -3.006 8.047 -3.529 1 98 232 ARG A O 1
ATOM 1743 N N . VAL A 1 233 ? -3.871 9.758 -2.385 1 97.62 233 VAL A N 1
ATOM 1744 C CA . VAL A 1 233 ? -2.775 10.656 -2.729 1 97.62 233 VAL A CA 1
ATOM 1745 C C . VAL A 1 233 ? -1.91 10.914 -1.496 1 97.62 233 VAL A C 1
ATOM 1747 O O . VAL A 1 233 ? -1.378 12.008 -1.319 1 97.62 233 VAL A O 1
ATOM 1750 N N . SER A 1 234 ? -1.783 9.961 -0.609 1 97.44 234 SER A N 1
ATOM 1751 C CA . SER A 1 234 ? -1.004 10.094 0.617 1 97.44 234 SER A CA 1
ATOM 1752 C C . SER A 1 234 ? -0.031 8.938 0.788 1 97.44 234 SER A C 1
ATOM 1754 O O . SER A 1 234 ? -0.041 7.988 -0.002 1 97.44 234 SER A O 1
ATOM 1756 N N . ALA A 1 235 ? 0.763 8.961 1.861 1 96.19 235 ALA A N 1
ATOM 1757 C CA . ALA A 1 235 ? 1.723 7.914 2.195 1 96.19 235 ALA A CA 1
ATOM 1758 C C . ALA A 1 235 ? 1.012 6.652 2.672 1 96.19 235 ALA A C 1
ATOM 1760 O O . ALA A 1 235 ? 1.625 5.586 2.768 1 96.19 235 ALA A O 1
ATOM 1761 N N . GLY A 1 236 ? -0.292 6.734 2.889 1 98 236 GLY A N 1
ATOM 1762 C CA . GLY A 1 236 ? -1.059 5.59 3.355 1 98 236 GLY A CA 1
ATOM 1763 C C . GLY A 1 236 ? -1.62 4.746 2.227 1 98 236 GLY A C 1
ATOM 1764 O O . GLY A 1 236 ? -2.25 3.715 2.471 1 98 236 GLY A O 1
ATOM 1765 N N . HIS A 1 237 ? -1.291 5.117 1.028 1 98.19 237 HIS A N 1
ATOM 1766 C CA . HIS A 1 237 ? -1.876 4.473 -0.142 1 98.19 237 HIS A CA 1
ATOM 1767 C C . HIS A 1 237 ? -1.31 3.07 -0.341 1 98.19 237 HIS A C 1
ATOM 1769 O O . HIS A 1 237 ? -0.124 2.836 -0.098 1 98.19 237 HIS A O 1
ATOM 1775 N N . SER A 1 238 ? -2.16 2.186 -0.848 1 98.38 238 SER A N 1
ATOM 1776 C CA . SER A 1 238 ? -1.771 0.853 -1.297 1 98.38 238 SER A CA 1
ATOM 1777 C C . SER A 1 238 ? -2.729 0.326 -2.361 1 98.38 238 SER A C 1
ATOM 1779 O O . SER A 1 238 ? -3.812 0.88 -2.557 1 98.38 238 SER A O 1
ATOM 1781 N N . PHE A 1 239 ? -2.316 -0.691 -3.061 1 97.38 239 PHE A N 1
ATOM 1782 C CA . PHE A 1 239 ? -3.209 -1.37 -3.992 1 97.38 239 PHE A CA 1
ATOM 1783 C C . PHE A 1 239 ? -4.48 -1.831 -3.285 1 97.38 239 PHE A C 1
ATOM 1785 O O . PHE A 1 239 ? -5.582 -1.672 -3.811 1 97.38 239 PHE A O 1
ATOM 1792 N N . VAL A 1 240 ? -4.328 -2.316 -2.072 1 98.06 240 VAL A N 1
ATOM 1793 C CA . VAL A 1 240 ? -5.469 -2.826 -1.317 1 98.06 240 VAL A CA 1
ATOM 1794 C C . VAL A 1 240 ? -6.352 -1.664 -0.866 1 98.06 240 VAL A C 1
ATOM 1796 O O . VAL A 1 240 ? -7.574 -1.801 -0.784 1 98.06 240 VAL A O 1
ATOM 1799 N N . TRP A 1 241 ? -5.762 -0.523 -0.588 1 98.62 241 TRP A N 1
ATOM 1800 C CA . TRP A 1 241 ? -6.605 0.637 -0.328 1 98.62 241 TRP A CA 1
ATOM 1801 C C . TRP A 1 241 ? -7.531 0.911 -1.509 1 98.62 241 TRP A C 1
ATOM 1803 O O . TRP A 1 241 ? -8.742 1.088 -1.331 1 98.62 241 TRP A O 1
ATOM 1813 N N . ASP A 1 242 ? -7.004 0.874 -2.684 1 97.31 242 ASP A N 1
ATOM 1814 C CA . ASP A 1 242 ? -7.73 1.208 -3.904 1 97.31 242 ASP A CA 1
ATOM 1815 C C . ASP A 1 242 ? -8.828 0.184 -4.188 1 97.31 242 ASP A C 1
ATOM 1817 O O . ASP A 1 242 ? -9.859 0.519 -4.773 1 97.31 242 ASP A O 1
ATOM 1821 N N . THR A 1 243 ? -8.625 -1.053 -3.799 1 96.5 243 THR A N 1
ATOM 1822 C CA . THR A 1 243 ? -9.586 -2.102 -4.121 1 96.5 243 THR A CA 1
ATOM 1823 C C . THR A 1 243 ? -10.445 -2.443 -2.904 1 96.5 243 THR A C 1
ATOM 1825 O O . THR A 1 243 ? -11.664 -2.533 -3.006 1 96.5 243 THR A O 1
ATOM 1828 N N . GLY A 1 244 ? -9.781 -2.539 -1.724 1 97.56 244 GLY A N 1
ATOM 1829 C CA . GLY A 1 244 ? -10.445 -3.002 -0.512 1 97.56 244 GLY A CA 1
ATOM 1830 C C . GLY A 1 244 ? -11.508 -2.047 -0.011 1 97.56 244 GLY A C 1
ATOM 1831 O O . GLY A 1 244 ? -12.602 -2.471 0.373 1 97.56 244 GLY A O 1
ATOM 1832 N N . VAL A 1 245 ? -11.156 -0.764 0.033 1 98.69 245 VAL A N 1
ATOM 1833 C CA . VAL A 1 245 ? -12.117 0.21 0.541 1 98.69 245 VAL A CA 1
ATOM 1834 C C . VAL A 1 245 ? -13.383 0.181 -0.312 1 98.69 245 VAL A C 1
ATOM 1836 O O . VAL A 1 245 ? -14.492 0.029 0.212 1 98.69 245 VAL A O 1
ATOM 1839 N N . PRO A 1 246 ? -13.305 0.235 -1.653 1 98.19 246 PRO A N 1
ATOM 1840 C CA . PRO A 1 246 ? -14.516 0.172 -2.465 1 98.19 246 PRO A CA 1
ATOM 1841 C C . PRO A 1 246 ? -15.281 -1.139 -2.283 1 98.19 246 PRO A C 1
ATOM 1843 O O . PRO A 1 246 ? -16.516 -1.142 -2.258 1 98.19 246 PRO A O 1
ATOM 1846 N N . PHE A 1 247 ? -14.586 -2.242 -2.16 1 97.56 247 PHE A N 1
ATOM 1847 C CA . PHE A 1 247 ? -15.258 -3.518 -1.93 1 97.56 247 PHE A CA 1
ATOM 1848 C C . PHE A 1 247 ? -16.062 -3.48 -0.635 1 97.56 247 PHE A C 1
ATOM 1850 O O . PHE A 1 247 ? -17.156 -4.039 -0.562 1 97.56 247 PHE A O 1
ATOM 1857 N N . VAL A 1 248 ? -15.492 -2.863 0.39 1 98.5 248 VAL A N 1
ATOM 1858 C CA . VAL A 1 248 ? -16.172 -2.738 1.679 1 98.5 248 VAL A CA 1
ATOM 1859 C C . VAL A 1 248 ? -17.375 -1.804 1.546 1 98.5 248 VAL A C 1
ATOM 1861 O O . VAL A 1 248 ? -18.469 -2.127 2 1 98.5 248 VAL A O 1
ATOM 1864 N N . LEU A 1 249 ? -17.141 -0.653 0.89 1 98.62 249 LEU A N 1
ATOM 1865 C CA . LEU A 1 249 ? -18.203 0.342 0.75 1 98.62 249 LEU A CA 1
ATOM 1866 C C . LEU A 1 249 ? -19.344 -0.188 -0.121 1 98.62 249 LEU A C 1
ATOM 1868 O O . LEU A 1 249 ? -20.5 0.189 0.065 1 98.62 249 LEU A O 1
ATOM 1872 N N . GLN A 1 250 ? -19 -1.046 -1.036 1 97.56 250 GLN A N 1
ATOM 1873 C CA . GLN A 1 250 ? -19.984 -1.711 -1.88 1 97.56 250 GLN A CA 1
ATOM 1874 C C . GLN A 1 250 ? -20.719 -2.803 -1.11 1 97.56 250 GLN A C 1
ATOM 1876 O O . GLN A 1 250 ? -21.891 -3.1 -1.4 1 97.56 250 GLN A O 1
ATOM 1881 N N . GLY A 1 251 ? -20.062 -3.486 -0.247 1 97.56 251 GLY A N 1
ATOM 1882 C CA . GLY A 1 251 ? -20.625 -4.57 0.543 1 97.56 251 GLY A CA 1
ATOM 1883 C C . GLY A 1 251 ? -20.375 -5.941 -0.061 1 97.56 251 GLY A C 1
ATOM 1884 O O . GLY A 1 251 ? -20.906 -6.945 0.427 1 97.56 251 GLY A O 1
ATOM 1885 N N . SER A 1 252 ? -19.531 -6.043 -1.043 1 95.69 252 SER A N 1
ATOM 1886 C CA . SER A 1 252 ? -19.328 -7.316 -1.721 1 95.69 252 SER A CA 1
ATOM 1887 C C . SER A 1 252 ? -18.109 -8.039 -1.158 1 95.69 252 SER A C 1
ATOM 1889 O O . SER A 1 252 ? -18 -9.266 -1.269 1 95.69 252 SER A O 1
ATOM 1891 N N . TYR A 1 253 ? -17.078 -7.309 -0.601 1 96.94 253 TYR A N 1
ATOM 1892 C CA . TYR A 1 253 ? -15.922 -7.82 0.134 1 96.94 253 TYR A CA 1
ATOM 1893 C C . TYR A 1 253 ? -15.086 -8.742 -0.744 1 96.94 253 TYR A C 1
ATOM 1895 O O . TYR A 1 253 ? -14.594 -9.773 -0.28 1 96.94 253 TYR A O 1
ATOM 1903 N N . GLU A 1 254 ? -15.023 -8.523 -2.066 1 91.88 254 GLU A N 1
ATOM 1904 C CA . GLU A 1 254 ? -14.211 -9.234 -3.047 1 91.88 254 GLU A CA 1
ATOM 1905 C C . GLU A 1 254 ? -14.656 -10.688 -3.178 1 91.88 254 GLU A C 1
ATOM 1907 O O . GLU A 1 254 ? -13.969 -11.602 -2.707 1 91.88 254 GLU A O 1
ATOM 1912 N N . PRO A 1 255 ? -15.602 -11 -3.898 1 89.81 255 PRO A N 1
ATOM 1913 C CA . PRO A 1 255 ? -16.172 -12.344 -3.969 1 89.81 255 PRO A CA 1
ATOM 1914 C C . PRO A 1 255 ? -15.383 -13.266 -4.898 1 89.81 255 PRO A C 1
ATOM 1916 O O . PRO A 1 255 ? -15.625 -14.477 -4.93 1 89.81 255 PRO A O 1
ATOM 1919 N N . GLY A 1 256 ? -14.398 -12.758 -5.555 1 87.75 256 GLY A N 1
ATOM 1920 C CA . GLY A 1 256 ? -13.664 -13.555 -6.523 1 87.75 256 GLY A CA 1
ATOM 1921 C C . GLY A 1 256 ? -12.648 -14.492 -5.883 1 87.75 256 GLY A C 1
ATOM 1922 O O . GLY A 1 256 ? -12.102 -15.367 -6.551 1 87.75 256 GLY A O 1
ATOM 1923 N N . PHE A 1 257 ? -12.406 -14.344 -4.633 1 92.31 257 PHE A N 1
ATOM 1924 C CA . PHE A 1 257 ? -11.438 -15.117 -3.875 1 92.31 257 PHE A CA 1
ATOM 1925 C C . PHE A 1 257 ? -11.984 -15.477 -2.496 1 92.31 257 PHE A C 1
ATOM 1927 O O . PHE A 1 257 ? -12.547 -14.617 -1.809 1 92.31 257 PHE A O 1
ATOM 1934 N N . THR A 1 258 ? -11.852 -16.719 -2.109 1 95.56 258 THR A N 1
ATOM 1935 C CA . THR A 1 258 ? -12.5 -17.156 -0.879 1 95.56 258 THR A CA 1
ATOM 1936 C C . THR A 1 258 ? -11.57 -16.969 0.318 1 95.56 258 THR A C 1
ATOM 1938 O O . THR A 1 258 ? -10.352 -16.906 0.159 1 95.56 258 THR A O 1
ATOM 1941 N N . MET A 1 259 ? -12.18 -16.984 1.449 1 97.12 259 MET A N 1
ATOM 1942 C CA . MET A 1 259 ? -11.461 -16.875 2.715 1 97.12 259 MET A CA 1
ATOM 1943 C C . MET A 1 259 ? -10.508 -18.062 2.898 1 97.12 259 MET A C 1
ATOM 1945 O O . MET A 1 259 ? -9.359 -17.875 3.307 1 97.12 259 MET A O 1
ATOM 1949 N N . GLU A 1 260 ? -10.969 -19.203 2.59 1 97.06 260 GLU A N 1
ATOM 1950 C CA . GLU A 1 260 ? -10.148 -20.391 2.779 1 97.06 260 GLU A CA 1
ATOM 1951 C C . GLU A 1 260 ? -8.898 -20.344 1.903 1 97.06 260 GLU A C 1
ATOM 1953 O O . GLU A 1 260 ? -7.801 -20.688 2.354 1 97.06 260 GLU A O 1
ATOM 1958 N N . LEU A 1 261 ? -9.039 -19.969 0.666 1 95.44 261 LEU A N 1
ATOM 1959 C CA . LEU A 1 261 ? -7.906 -19.906 -0.249 1 95.44 261 LEU A CA 1
ATOM 1960 C C . LEU A 1 261 ? -6.926 -18.828 0.175 1 95.44 261 LEU A C 1
ATOM 1962 O O . LEU A 1 261 ? -5.711 -19 0.067 1 95.44 261 LEU A O 1
ATOM 1966 N N . PHE A 1 262 ? -7.449 -17.703 0.626 1 97.25 262 PHE A N 1
ATOM 1967 C CA . PHE A 1 262 ? -6.59 -16.625 1.111 1 97.25 262 PHE A CA 1
ATOM 1968 C C . PHE A 1 262 ? -5.812 -17.078 2.344 1 97.25 262 PHE A C 1
ATOM 1970 O O . PHE A 1 262 ? -4.602 -16.859 2.438 1 97.25 262 PHE A O 1
ATOM 1977 N N . CYS A 1 263 ? -6.496 -17.75 3.266 1 97.75 263 CYS A N 1
ATOM 1978 C CA . CYS A 1 263 ? -5.852 -18.281 4.465 1 97.75 263 CYS A CA 1
ATOM 1979 C C . CYS A 1 263 ? -4.797 -19.312 4.109 1 97.75 263 CYS A C 1
ATOM 1981 O O . CYS A 1 263 ? -3.732 -19.359 4.723 1 97.75 263 CYS A O 1
ATOM 1983 N N . LYS A 1 264 ? -5.102 -20.078 3.139 1 96.06 264 LYS A N 1
ATOM 1984 C CA . LYS A 1 264 ? -4.129 -21.047 2.66 1 96.06 264 LYS A CA 1
ATOM 1985 C C . LYS A 1 264 ? -2.857 -20.359 2.168 1 96.06 264 LYS A C 1
ATOM 1987 O O . LYS A 1 264 ? -1.748 -20.812 2.465 1 96.06 264 LYS A O 1
ATOM 1992 N N . ASP A 1 265 ? -2.996 -19.312 1.394 1 96.5 265 ASP A N 1
ATOM 1993 C CA . ASP A 1 265 ? -1.834 -18.578 0.903 1 96.5 265 ASP A CA 1
ATOM 1994 C C . ASP A 1 265 ? -1.031 -17.984 2.059 1 96.5 265 ASP A C 1
ATOM 1996 O O . ASP A 1 265 ? 0.2 -18.047 2.059 1 96.5 265 ASP A O 1
ATOM 2000 N N . MET A 1 266 ? -1.727 -17.453 3.033 1 97.44 266 MET A N 1
ATOM 2001 C CA . MET A 1 266 ? -1.056 -16.891 4.203 1 97.44 266 MET A CA 1
ATOM 2002 C C . MET A 1 266 ? -0.296 -17.969 4.965 1 97.44 266 MET A C 1
ATOM 2004 O O . MET A 1 266 ? 0.824 -17.734 5.426 1 97.44 266 MET A O 1
ATOM 2008 N N . GLN A 1 267 ? -0.916 -19.125 5.074 1 96.62 267 GLN A N 1
ATOM 2009 C CA . GLN A 1 267 ? -0.266 -20.234 5.77 1 96.62 267 GLN A CA 1
ATOM 2010 C C . GLN A 1 267 ? 1.006 -20.656 5.051 1 96.62 267 GLN A C 1
ATOM 2012 O O . GLN A 1 267 ? 2.021 -20.953 5.688 1 96.62 267 GLN A O 1
ATOM 2017 N N . LEU A 1 268 ? 0.95 -20.75 3.725 1 95.56 268 LEU A N 1
ATOM 2018 C CA . LEU A 1 268 ? 2.143 -21.062 2.947 1 95.56 268 LEU A CA 1
ATOM 2019 C C . LEU A 1 268 ? 3.258 -20.062 3.229 1 95.56 268 LEU A C 1
ATOM 2021 O O . LEU A 1 268 ? 4.422 -20.438 3.363 1 95.56 268 LEU A O 1
ATOM 2025 N N . GLY A 1 269 ? 2.906 -18.75 3.309 1 95.75 269 GLY A N 1
ATOM 2026 C CA . GLY A 1 269 ? 3.879 -17.734 3.664 1 95.75 269 GLY A CA 1
ATOM 2027 C C . GLY A 1 269 ? 4.484 -17.938 5.039 1 95.75 269 GLY A C 1
ATOM 2028 O O . GLY A 1 269 ? 5.703 -17.812 5.207 1 95.75 269 GLY A O 1
ATOM 2029 N N . TYR A 1 270 ? 3.654 -18.266 5.973 1 95.06 270 TYR A N 1
ATOM 2030 C CA . TYR A 1 270 ? 4.121 -18.5 7.332 1 95.06 270 TYR A CA 1
ATOM 2031 C C . TYR A 1 270 ? 5.023 -19.734 7.398 1 95.06 270 TYR A C 1
ATOM 2033 O O . TYR A 1 270 ? 6 -19.75 8.148 1 95.06 270 TYR A O 1
ATOM 2041 N N . ASP A 1 271 ? 4.66 -20.75 6.68 1 95.19 271 ASP A N 1
ATOM 2042 C CA . ASP A 1 271 ? 5.5 -21.938 6.613 1 95.19 271 ASP A CA 1
ATOM 2043 C C . ASP A 1 271 ? 6.887 -21.609 6.07 1 95.19 271 ASP A C 1
ATOM 2045 O O . ASP A 1 271 ? 7.891 -22.141 6.551 1 95.19 271 ASP A O 1
ATOM 2049 N N . MET A 1 272 ? 6.938 -20.766 5.09 1 94.88 272 MET A N 1
ATOM 2050 C CA . MET A 1 272 ? 8.227 -20.312 4.574 1 94.88 272 MET A CA 1
ATOM 2051 C C . MET A 1 272 ? 9 -19.547 5.641 1 94.88 272 MET A C 1
ATOM 2053 O O . MET A 1 272 ? 10.211 -19.734 5.789 1 94.88 272 MET A O 1
ATOM 2057 N N . ALA A 1 273 ? 8.281 -18.703 6.398 1 97.44 273 ALA A N 1
ATOM 2058 C CA . ALA A 1 273 ? 8.93 -17.953 7.469 1 97.44 273 ALA A CA 1
ATOM 2059 C C . ALA A 1 273 ? 9.523 -18.875 8.516 1 97.44 273 ALA A C 1
ATOM 2061 O O . ALA A 1 273 ? 10.625 -18.641 9.016 1 97.44 273 ALA A O 1
ATOM 2062 N N . ARG A 1 274 ? 8.828 -19.938 8.844 1 96.5 274 ARG A N 1
ATOM 2063 C CA . ARG A 1 274 ? 9.336 -20.938 9.781 1 96.5 274 ARG A CA 1
ATOM 2064 C C . ARG A 1 274 ? 10.57 -21.625 9.227 1 96.5 274 ARG A C 1
ATOM 2066 O O . ARG A 1 274 ? 11.562 -21.812 9.93 1 96.5 274 ARG A O 1
ATOM 2073 N N . LYS A 1 275 ? 10.445 -22.016 7.973 1 95.12 275 LYS A N 1
ATOM 2074 C CA . LYS A 1 275 ? 11.555 -22.688 7.309 1 95.12 275 LYS A CA 1
ATOM 2075 C C . LYS A 1 275 ? 12.828 -21.844 7.363 1 95.12 275 LYS A C 1
ATOM 2077 O O . LYS A 1 275 ? 13.914 -22.359 7.633 1 95.12 275 LYS A O 1
ATOM 2082 N N . TYR A 1 276 ? 12.688 -20.562 7.195 1 96.56 276 TYR A N 1
ATOM 2083 C CA . TYR A 1 276 ? 13.852 -19.688 7.113 1 96.56 276 TYR A CA 1
ATOM 2084 C C . TYR A 1 276 ? 14.086 -18.969 8.438 1 96.56 276 TYR A C 1
ATOM 2086 O O . TYR A 1 276 ? 14.914 -18.062 8.523 1 96.56 276 TYR A O 1
ATOM 2094 N N . ARG A 1 277 ? 13.305 -19.281 9.484 1 97.75 277 ARG A N 1
ATOM 2095 C CA . ARG A 1 277 ? 13.445 -18.812 10.859 1 97.75 277 ARG A CA 1
ATOM 2096 C C . ARG A 1 277 ? 13.344 -17.297 10.945 1 97.75 277 ARG A C 1
ATOM 2098 O O . ARG A 1 277 ? 14.211 -16.641 11.539 1 97.75 277 ARG A O 1
ATOM 2105 N N . VAL A 1 278 ? 12.328 -16.734 10.383 1 98.31 278 VAL A N 1
ATOM 2106 C CA . VAL A 1 278 ? 12.055 -15.312 10.43 1 98.31 278 VAL A CA 1
ATOM 2107 C C . VAL A 1 278 ? 10.805 -15.055 11.266 1 98.31 278 VAL A C 1
ATOM 2109 O O . VAL A 1 278 ? 9.711 -15.516 10.922 1 98.31 278 VAL A O 1
ATOM 2112 N N . PRO A 1 279 ? 10.906 -14.375 12.414 1 98 279 PRO A N 1
ATOM 2113 C CA . PRO A 1 279 ? 9.703 -13.961 13.141 1 98 279 PRO A CA 1
ATOM 2114 C C . PRO A 1 279 ? 8.852 -12.961 12.359 1 98 279 PRO A C 1
ATOM 2116 O O . PRO A 1 279 ? 9.383 -12 11.797 1 98 279 PRO A O 1
ATOM 2119 N N . MET A 1 280 ? 7.543 -13.227 12.281 1 97.5 280 MET A N 1
ATOM 2120 C CA . MET A 1 280 ? 6.629 -12.383 11.508 1 97.5 280 MET A CA 1
ATOM 2121 C C . MET A 1 280 ? 5.473 -11.898 12.383 1 97.5 280 MET A C 1
ATOM 2123 O O . MET A 1 280 ? 4.309 -12.188 12.086 1 97.5 280 MET A O 1
ATOM 2127 N N . PRO A 1 281 ? 5.707 -11.133 13.445 1 97.69 281 PRO A N 1
ATOM 2128 C CA . PRO A 1 281 ? 4.656 -10.828 14.422 1 97.69 281 PRO A CA 1
ATOM 2129 C C . PRO A 1 281 ? 3.447 -10.141 13.789 1 97.69 281 PRO A C 1
ATOM 2131 O O . PRO A 1 281 ? 2.305 -10.477 14.102 1 97.69 281 PRO A O 1
ATOM 2134 N N . ILE A 1 282 ? 3.592 -9.164 12.914 1 98.25 282 ILE A N 1
ATOM 2135 C CA . ILE A 1 282 ? 2.432 -8.453 12.391 1 98.25 282 ILE A CA 1
ATOM 2136 C C . ILE A 1 282 ? 1.645 -9.375 11.453 1 98.25 282 ILE A C 1
ATOM 2138 O O . ILE A 1 282 ? 0.412 -9.328 11.422 1 98.25 282 ILE A O 1
ATOM 2142 N N . HIS A 1 283 ? 2.33 -10.172 10.688 1 98.44 283 HIS A N 1
ATOM 2143 C CA . HIS A 1 283 ? 1.65 -11.109 9.797 1 98.44 283 HIS A CA 1
ATOM 2144 C C . HIS A 1 283 ? 0.952 -12.203 10.594 1 98.44 283 HIS A C 1
ATOM 2146 O O . HIS A 1 283 ? -0.116 -12.68 10.203 1 98.44 283 HIS A O 1
ATOM 2152 N N . GLN A 1 284 ? 1.536 -12.586 11.727 1 97.31 284 GLN A N 1
ATOM 2153 C CA . GLN A 1 284 ? 0.9 -13.578 12.594 1 97.31 284 GLN A CA 1
ATOM 2154 C C . GLN A 1 284 ? -0.375 -13.016 13.227 1 97.31 284 GLN A C 1
ATOM 2156 O O . GLN A 1 284 ? -1.382 -13.719 13.328 1 97.31 284 GLN A O 1
ATOM 2161 N N . HIS A 1 285 ? -0.256 -11.805 13.648 1 97.62 285 HIS A N 1
ATOM 2162 C CA . HIS A 1 285 ? -1.444 -11.125 14.156 1 97.62 285 HIS A CA 1
ATOM 2163 C C . HIS A 1 285 ? -2.549 -11.094 13.109 1 97.62 285 HIS A C 1
ATOM 2165 O O . HIS A 1 285 ? -3.713 -11.359 13.414 1 97.62 285 HIS A O 1
ATOM 2171 N N . THR A 1 286 ? -2.188 -10.805 11.922 1 98.31 286 THR A N 1
ATOM 2172 C CA . THR A 1 286 ? -3.131 -10.734 10.812 1 98.31 286 THR A CA 1
ATOM 2173 C C . THR A 1 286 ? -3.738 -12.102 10.523 1 98.31 286 THR A C 1
ATOM 2175 O O . THR A 1 286 ? -4.949 -12.219 10.344 1 98.31 286 THR A O 1
ATOM 2178 N N . MET A 1 287 ? -2.91 -13.125 10.5 1 97.75 287 MET A N 1
ATOM 2179 C CA . MET A 1 287 ? -3.387 -14.477 10.242 1 97.75 287 MET A CA 1
ATOM 2180 C C . MET A 1 287 ? -4.43 -14.898 11.273 1 97.75 287 MET A C 1
ATOM 2182 O O . MET A 1 287 ? -5.449 -15.492 10.922 1 97.75 287 MET A O 1
ATOM 2186 N N . ALA A 1 288 ? -4.191 -14.562 12.516 1 97.81 288 ALA A N 1
ATOM 2187 C CA . ALA A 1 288 ? -5.141 -14.898 13.57 1 97.81 288 ALA A CA 1
ATOM 2188 C C . ALA A 1 288 ? -6.492 -14.227 13.336 1 97.81 288 ALA A C 1
ATOM 2190 O O . ALA A 1 288 ? -7.539 -14.852 13.508 1 97.81 288 ALA A O 1
ATOM 2191 N N . ALA A 1 289 ? -6.465 -13.008 12.938 1 98 289 ALA A N 1
ATOM 2192 C CA . ALA A 1 289 ? -7.699 -12.281 12.664 1 98 289 ALA A CA 1
ATOM 2193 C C . ALA A 1 289 ? -8.445 -12.898 11.477 1 98 289 ALA A C 1
ATOM 2195 O O . ALA A 1 289 ? -9.672 -13.023 11.508 1 98 289 ALA A O 1
ATOM 2196 N N . PHE A 1 290 ? -7.734 -13.281 10.445 1 98.5 290 PHE A N 1
ATOM 2197 C CA . PHE A 1 290 ? -8.344 -13.883 9.266 1 98.5 290 PHE A CA 1
ATOM 2198 C C . PHE A 1 290 ? -8.93 -15.242 9.594 1 98.5 290 PHE A C 1
ATOM 2200 O O . PHE A 1 290 ? -10.023 -15.586 9.141 1 98.5 290 PHE A O 1
ATOM 2207 N N . ARG A 1 291 ? -8.258 -15.992 10.422 1 98.25 291 ARG A N 1
ATOM 2208 C CA . ARG A 1 291 ? -8.773 -17.297 10.828 1 98.25 291 ARG A CA 1
ATOM 2209 C C . ARG A 1 291 ? -10.047 -17.141 11.648 1 98.25 291 ARG A C 1
ATOM 2211 O O . ARG A 1 291 ? -10.992 -17.922 11.492 1 98.25 291 ARG A O 1
ATOM 2218 N N . GLN A 1 292 ? -10.039 -16.156 12.492 1 98.06 292 GLN A N 1
ATOM 2219 C CA . GLN A 1 292 ? -11.258 -15.883 13.242 1 98.06 292 GLN A CA 1
ATOM 2220 C C . GLN A 1 292 ? -12.438 -15.602 12.305 1 98.06 292 GLN A C 1
ATOM 2222 O O . GLN A 1 292 ? -13.531 -16.125 12.5 1 98.06 292 GLN A O 1
ATOM 2227 N N . CYS A 1 293 ? -12.18 -14.852 11.305 1 98.12 293 CYS A N 1
ATOM 2228 C CA . CYS A 1 293 ? -13.227 -14.516 10.344 1 98.12 293 CYS A CA 1
ATOM 2229 C C . CYS A 1 293 ? -13.633 -15.742 9.531 1 98.12 293 CYS A C 1
ATOM 2231 O O . CYS A 1 293 ? -14.812 -15.93 9.227 1 98.12 293 CYS A O 1
ATOM 2233 N N . GLN A 1 294 ? -12.625 -16.531 9.172 1 98.12 294 GLN A N 1
ATOM 2234 C CA . GLN A 1 294 ? -12.922 -17.766 8.445 1 98.12 294 GLN A CA 1
ATOM 2235 C C . GLN A 1 294 ? -13.875 -18.656 9.242 1 98.12 294 GLN A C 1
ATOM 2237 O O . GLN A 1 294 ? -14.836 -19.203 8.688 1 98.12 294 GLN A O 1
ATOM 2242 N N . TYR A 1 295 ? -13.68 -18.75 10.523 1 98 295 TYR A N 1
ATOM 2243 C CA . TYR A 1 295 ? -14.5 -19.625 11.367 1 98 295 TYR A CA 1
ATOM 2244 C C . TYR A 1 295 ? -15.852 -18.984 11.656 1 98 295 TYR A C 1
ATOM 2246 O O . TYR A 1 295 ? -16.844 -19.688 11.898 1 98 295 TYR A O 1
ATOM 2254 N N . GLN A 1 296 ? -15.898 -17.719 11.57 1 98.06 296 GLN A N 1
ATOM 2255 C CA . GLN A 1 296 ? -17.125 -16.984 11.844 1 98.06 296 GLN A CA 1
ATOM 2256 C C . GLN A 1 296 ? -18.016 -16.938 10.602 1 98.06 296 GLN A C 1
ATOM 2258 O O . GLN A 1 296 ? -19.234 -17.078 10.703 1 98.06 296 GLN A O 1
ATOM 2263 N N . TYR A 1 297 ? -17.406 -16.797 9.398 1 98.25 297 TYR A N 1
ATOM 2264 C CA . TYR A 1 297 ? -18.219 -16.516 8.211 1 98.25 297 TYR A CA 1
ATOM 2265 C C . TYR A 1 297 ? -18.188 -17.688 7.246 1 98.25 297 TYR A C 1
ATOM 2267 O O . TYR A 1 297 ? -18.969 -17.734 6.293 1 98.25 297 TYR A O 1
ATOM 2275 N N . GLY A 1 298 ? -17.266 -18.578 7.484 1 98.12 298 GLY A N 1
ATOM 2276 C CA . GLY A 1 298 ? -17.219 -19.781 6.668 1 98.12 298 GLY A CA 1
ATOM 2277 C C . GLY A 1 298 ? -16.109 -19.75 5.633 1 98.12 298 GLY A C 1
ATOM 2278 O O . GLY A 1 298 ? -15.578 -18.688 5.316 1 98.12 298 GLY A O 1
ATOM 2279 N N . ASP A 1 299 ? -15.758 -20.875 5.094 1 97.5 299 ASP A N 1
ATOM 2280 C CA . ASP A 1 299 ? -14.656 -21.078 4.168 1 97.5 299 ASP A CA 1
ATOM 2281 C C . ASP A 1 299 ? -14.914 -20.375 2.838 1 97.5 299 ASP A C 1
ATOM 2283 O O . ASP A 1 299 ? -13.969 -19.922 2.18 1 97.5 299 ASP A O 1
ATOM 2287 N N . ASP A 1 300 ? -16.125 -20.188 2.451 1 96.5 300 ASP A N 1
ATOM 2288 C CA . ASP A 1 300 ? -16.484 -19.703 1.124 1 96.5 300 ASP A CA 1
ATOM 2289 C C . ASP A 1 300 ? -16.75 -18.188 1.153 1 96.5 300 ASP A C 1
ATOM 2291 O O . ASP A 1 300 ? -17.062 -17.594 0.121 1 96.5 300 ASP A O 1
ATOM 2295 N N . ALA A 1 301 ? -16.594 -17.625 2.354 1 97.75 301 ALA A N 1
ATOM 2296 C CA . ALA A 1 301 ? -16.766 -16.172 2.445 1 97.75 301 ALA A CA 1
ATOM 2297 C C . ALA A 1 301 ? -15.766 -15.445 1.557 1 97.75 301 ALA A C 1
ATOM 2299 O O . ALA A 1 301 ? -14.711 -15.984 1.227 1 97.75 301 ALA A O 1
ATOM 2300 N N . ALA A 1 302 ? -16.203 -14.219 1.166 1 97.19 302 ALA A N 1
ATOM 2301 C CA . ALA A 1 302 ? -15.289 -13.383 0.392 1 97.19 302 ALA A CA 1
ATOM 2302 C C . ALA A 1 302 ? -14.039 -13.047 1.196 1 97.19 302 ALA A C 1
ATOM 2304 O O . ALA A 1 302 ? -14.117 -12.812 2.406 1 97.19 302 ALA A O 1
ATOM 2305 N N . CYS A 1 303 ? -12.922 -12.961 0.598 1 96.5 303 CYS A N 1
ATOM 2306 C CA . CYS A 1 303 ? -11.648 -12.906 1.302 1 96.5 303 CYS A CA 1
ATOM 2307 C C . CYS A 1 303 ? -11.469 -11.57 2.006 1 96.5 303 CYS A C 1
ATOM 2309 O O . CYS A 1 303 ? -10.664 -11.453 2.932 1 96.5 303 CYS A O 1
ATOM 2311 N N . TYR A 1 304 ? -12.172 -10.492 1.597 1 97.75 304 TYR A N 1
ATOM 2312 C CA . TYR A 1 304 ? -12.055 -9.188 2.232 1 97.75 304 TYR A CA 1
ATOM 2313 C C . TYR A 1 304 ? -13.156 -8.977 3.262 1 97.75 304 TYR A C 1
ATOM 2315 O O . TYR A 1 304 ? -13.523 -7.84 3.566 1 97.75 304 TYR A O 1
ATOM 2323 N N . ILE A 1 305 ? -13.656 -10.023 3.932 1 98.19 305 ILE A N 1
ATOM 2324 C CA . ILE A 1 305 ? -14.836 -9.953 4.789 1 98.19 305 ILE A CA 1
ATOM 2325 C C . ILE A 1 305 ? -14.438 -9.469 6.18 1 98.19 305 ILE A C 1
ATOM 2327 O O . ILE A 1 305 ? -15.289 -9.062 6.973 1 98.19 305 ILE A O 1
ATOM 2331 N N . PRO A 1 306 ? -13.195 -9.383 6.574 1 97.75 306 PRO A N 1
ATOM 2332 C CA . PRO A 1 306 ? -12.828 -9.016 7.941 1 97.75 306 PRO A CA 1
ATOM 2333 C C . PRO A 1 306 ? -13.391 -7.664 8.359 1 97.75 306 PRO A C 1
ATOM 2335 O O . PRO A 1 306 ? -13.859 -7.508 9.492 1 97.75 306 PRO A O 1
ATOM 2338 N N . PRO A 1 307 ? -13.484 -6.656 7.535 1 97.94 307 PRO A N 1
ATOM 2339 C CA . PRO A 1 307 ? -14.109 -5.398 7.945 1 97.94 307 PRO A CA 1
ATOM 2340 C C . PRO A 1 307 ? -15.555 -5.578 8.406 1 97.94 307 PRO A C 1
ATOM 2342 O O . PRO A 1 307 ? -16.047 -4.793 9.219 1 97.94 307 PRO A O 1
ATOM 2345 N N . LYS A 1 308 ? -16.25 -6.586 7.871 1 98.12 308 LYS A N 1
ATOM 2346 C CA . LYS A 1 308 ? -17.625 -6.863 8.281 1 98.12 308 LYS A CA 1
ATOM 2347 C C . LYS A 1 308 ? -17.688 -7.234 9.758 1 98.12 308 LYS A C 1
ATOM 2349 O O . LYS A 1 308 ? -18.641 -6.871 10.453 1 98.12 308 LYS A O 1
ATOM 2354 N N . ALA A 1 309 ? -16.734 -7.973 10.242 1 97.75 309 ALA A N 1
ATOM 2355 C CA . ALA A 1 309 ? -16.703 -8.352 11.648 1 97.75 309 ALA A CA 1
ATOM 2356 C C . ALA A 1 309 ? -16.688 -7.117 12.547 1 97.75 309 ALA A C 1
ATOM 2358 O O . ALA A 1 309 ? -17.359 -7.082 13.578 1 97.75 309 ALA A O 1
ATOM 2359 N N . LEU A 1 310 ? -15.914 -6.121 12.164 1 97.44 310 LEU A N 1
ATOM 2360 C CA . LEU A 1 310 ? -15.836 -4.883 12.93 1 97.44 310 LEU A CA 1
ATOM 2361 C C . LEU A 1 310 ? -17.156 -4.125 12.875 1 97.44 310 LEU A C 1
ATOM 2363 O O . LEU A 1 310 ? -17.594 -3.561 13.883 1 97.44 310 LEU A O 1
ATOM 2367 N N . GLN A 1 311 ? -17.781 -4.09 11.711 1 98.25 311 GLN A N 1
ATOM 2368 C CA . GLN A 1 311 ? -19.094 -3.475 11.562 1 98.25 311 GLN A CA 1
ATOM 2369 C C . GLN A 1 311 ? -20.109 -4.117 12.5 1 98.25 311 GLN A C 1
ATOM 2371 O O . GLN A 1 311 ? -20.859 -3.416 13.195 1 98.25 311 GLN A O 1
ATOM 2376 N N . GLU A 1 312 ? -20.109 -5.414 12.516 1 98.12 312 GLU A N 1
ATOM 2377 C CA . GLU A 1 312 ? -21.062 -6.156 13.336 1 98.12 312 GLU A CA 1
ATOM 2378 C C . GLU A 1 312 ? -20.797 -5.941 14.828 1 98.12 312 GLU A C 1
ATOM 2380 O O . GLU A 1 312 ? -21.719 -5.738 15.609 1 98.12 312 GLU A O 1
ATOM 2385 N N . ALA A 1 313 ? -19.594 -5.914 15.195 1 97.44 313 ALA A N 1
ATOM 2386 C CA . ALA A 1 313 ? -19.219 -5.727 16.594 1 97.44 313 ALA A CA 1
ATOM 2387 C C . ALA A 1 313 ? -19.641 -4.352 17.094 1 97.44 313 ALA A C 1
ATOM 2389 O O . ALA A 1 313 ? -20.031 -4.195 18.25 1 97.44 313 ALA A O 1
ATOM 2390 N N . LEU A 1 314 ? -19.625 -3.381 16.188 1 98 314 LEU A N 1
ATOM 2391 C CA . LEU A 1 314 ? -19.875 -2.012 16.625 1 98 314 LEU A CA 1
ATOM 2392 C C . LEU A 1 314 ? -21.266 -1.545 16.203 1 98 314 LEU A C 1
ATOM 2394 O O . LEU A 1 314 ? -21.703 -0.456 16.578 1 98 314 LEU A O 1
ATOM 2398 N N . GLY A 1 315 ? -21.938 -2.344 15.398 1 98 315 GLY A N 1
ATOM 2399 C CA . GLY A 1 315 ? -23.266 -1.985 14.938 1 98 315 GLY A CA 1
ATOM 2400 C C . GLY A 1 315 ? -23.281 -0.793 14 1 98 315 GLY A C 1
ATOM 2401 O O . GLY A 1 315 ? -24.141 0.081 14.109 1 98 315 GLY A O 1
ATOM 2402 N N . VAL A 1 316 ? -22.234 -0.686 13.195 1 97.69 316 VAL A N 1
ATOM 2403 C CA . VAL A 1 316 ? -22.094 0.424 12.258 1 97.69 316 VAL A CA 1
ATOM 2404 C C . VAL A 1 316 ? -21.922 -0.115 10.836 1 97.69 316 VAL A C 1
ATOM 2406 O O . VAL A 1 316 ? -21.078 -0.993 10.602 1 97.69 316 VAL A O 1
ATOM 2409 N N . GLU A 1 317 ? -22.672 0.36 9.883 1 96.88 317 GLU A N 1
ATOM 2410 C CA . GLU A 1 317 ? -22.547 -0.028 8.477 1 96.88 317 GLU A CA 1
ATOM 2411 C C . GLU A 1 317 ? -21.625 0.929 7.719 1 96.88 317 GLU A C 1
ATOM 2413 O O . GLU A 1 317 ? -21.734 2.148 7.871 1 96.88 317 GLU A O 1
ATOM 2418 N N . LEU A 1 318 ? -20.781 0.367 6.898 1 98 318 LEU A N 1
ATOM 2419 C CA . LEU A 1 318 ? -19.812 1.18 6.168 1 98 318 LEU A CA 1
ATOM 2420 C C . LEU A 1 318 ? -20.266 1.399 4.727 1 98 318 LEU A C 1
ATOM 2422 O O . LEU A 1 318 ? -19.703 2.244 4.02 1 98 318 LEU A O 1
ATOM 2426 N N . GLN A 1 319 ? -21.266 0.706 4.281 1 98 319 GLN A N 1
ATOM 2427 C CA . GLN A 1 319 ? -21.672 0.746 2.881 1 98 319 GLN A CA 1
ATOM 2428 C C . GLN A 1 319 ? -22.062 2.16 2.463 1 98 319 GLN A C 1
ATOM 2430 O O . GLN A 1 319 ? -22.672 2.9 3.244 1 98 319 GLN A O 1
ATOM 2435 N N . ASP A 1 320 ? -21.688 2.539 1.317 1 97.88 320 ASP A N 1
ATOM 2436 C CA . ASP A 1 320 ? -21.922 3.836 0.69 1 97.88 320 ASP A CA 1
ATOM 2437 C C . ASP A 1 320 ? -22.516 3.666 -0.709 1 97.88 320 ASP A C 1
ATOM 2439 O O . ASP A 1 320 ? -21.875 3.096 -1.593 1 97.88 320 ASP A O 1
ATOM 2443 N N . GLN A 1 321 ? -23.719 4.195 -1.008 1 97.44 321 GLN A N 1
ATOM 2444 C CA . GLN A 1 321 ? -24.484 4.008 -2.238 1 97.44 321 GLN A CA 1
ATOM 2445 C C . GLN A 1 321 ? -23.688 4.5 -3.451 1 97.44 321 GLN A C 1
ATOM 2447 O O . GLN A 1 321 ? -23.891 4.008 -4.566 1 97.44 321 GLN A O 1
ATOM 2452 N N . ARG A 1 322 ? -22.766 5.438 -3.252 1 98 322 ARG A N 1
ATOM 2453 C CA . ARG A 1 322 ? -21.984 5.984 -4.352 1 98 322 ARG A CA 1
ATOM 2454 C C . ARG A 1 322 ? -21.047 4.926 -4.938 1 98 322 ARG A C 1
ATOM 2456 O O . ARG A 1 322 ? -20.562 5.074 -6.062 1 98 322 ARG A O 1
ATOM 2463 N N . PHE A 1 323 ? -20.875 3.785 -4.203 1 98.25 323 PHE A N 1
ATOM 2464 C CA . PHE A 1 323 ? -19.938 2.744 -4.633 1 98.25 323 PHE A CA 1
ATOM 2465 C C . PHE A 1 323 ? -20.703 1.508 -5.102 1 98.25 323 PHE A C 1
ATOM 2467 O O . PHE A 1 323 ? -20.094 0.479 -5.406 1 98.25 323 PHE A O 1
ATOM 2474 N N . LYS A 1 324 ? -21.969 1.531 -5.191 1 97.12 324 LYS A N 1
ATOM 2475 C CA . LYS A 1 324 ? -22.812 0.366 -5.484 1 97.12 324 LYS A CA 1
ATOM 2476 C C . LYS A 1 324 ? -22.422 -0.253 -6.824 1 97.12 324 LYS A C 1
ATOM 2478 O O . LYS A 1 324 ? -22.422 -1.478 -6.969 1 97.12 324 LYS A O 1
ATOM 2483 N N . ASP A 1 325 ? -22.062 0.555 -7.812 1 96.44 325 ASP A N 1
ATOM 2484 C CA . ASP A 1 325 ? -21.766 0.076 -9.164 1 96.44 325 ASP A CA 1
ATOM 2485 C C . ASP A 1 325 ? -20.266 0.113 -9.445 1 96.44 325 ASP A C 1
ATOM 2487 O O . ASP A 1 325 ? -19.844 0.098 -10.609 1 96.44 325 ASP A O 1
ATOM 2491 N N . TRP A 1 326 ? -19.484 0.203 -8.391 1 96 326 TRP A N 1
ATOM 2492 C CA . TRP A 1 326 ? -18.031 0.318 -8.547 1 96 326 TRP A CA 1
ATOM 2493 C C . TRP A 1 326 ? -17.453 -0.945 -9.172 1 96 326 TRP A C 1
ATOM 2495 O O . TRP A 1 326 ? -17.844 -2.059 -8.82 1 96 326 TRP A O 1
ATOM 2505 N N . ASP A 1 327 ? -16.578 -0.759 -10.055 1 92.69 327 ASP A N 1
ATOM 2506 C CA . ASP A 1 327 ? -15.695 -1.747 -10.68 1 92.69 327 ASP A CA 1
ATOM 2507 C C . ASP A 1 327 ? -14.32 -1.151 -10.977 1 92.69 327 ASP A C 1
ATOM 2509 O O . ASP A 1 327 ? -14.078 0.022 -10.688 1 92.69 327 ASP A O 1
ATOM 2513 N N . TYR A 1 328 ? -13.375 -2.039 -11.336 1 91.62 328 TYR A N 1
ATOM 2514 C CA . TYR A 1 328 ? -12.062 -1.456 -11.586 1 91.62 328 TYR A CA 1
ATOM 2515 C C . TYR A 1 328 ? -11.32 -2.23 -12.672 1 91.62 328 TYR A C 1
ATOM 2517 O O . TYR A 1 328 ? -11.688 -3.361 -13 1 91.62 328 TYR A O 1
ATOM 2525 N N . ASP A 1 329 ? -10.414 -1.584 -13.289 1 91.94 329 ASP A N 1
ATOM 2526 C CA . ASP A 1 329 ? -9.375 -2.172 -14.125 1 91.94 329 ASP A CA 1
ATOM 2527 C C . ASP A 1 329 ? -7.988 -1.909 -13.539 1 91.94 329 ASP A C 1
ATOM 2529 O O . ASP A 1 329 ? -7.844 -1.12 -12.602 1 91.94 329 ASP A O 1
ATOM 2533 N N . THR A 1 330 ? -7.043 -2.662 -14 1 93.44 330 THR A N 1
ATOM 2534 C CA . THR A 1 330 ? -5.668 -2.418 -13.57 1 93.44 330 THR A CA 1
ATOM 2535 C C . THR A 1 330 ? -4.777 -2.104 -14.773 1 93.44 330 THR A C 1
ATOM 2537 O O . THR A 1 330 ? -5.078 -2.498 -15.898 1 93.44 330 THR A O 1
ATOM 2540 N N . GLU A 1 331 ? -3.795 -1.364 -14.539 1 93.75 331 GLU A N 1
ATOM 2541 C CA . GLU A 1 331 ? -2.768 -1.045 -15.523 1 93.75 331 GLU A CA 1
ATOM 2542 C C . GLU A 1 331 ? -1.414 -0.818 -14.859 1 93.75 331 GLU A C 1
ATOM 2544 O O . GLU A 1 331 ? -1.349 -0.461 -13.68 1 93.75 331 GLU A O 1
ATOM 2549 N N . ILE A 1 332 ? -0.393 -1.11 -15.547 1 95.81 332 ILE A N 1
ATOM 2550 C CA . ILE A 1 332 ? 0.948 -0.861 -15.031 1 95.81 332 ILE A CA 1
ATOM 2551 C C . ILE A 1 332 ? 1.475 0.464 -15.578 1 95.81 332 ILE A C 1
ATOM 2553 O O . ILE A 1 332 ? 1.576 0.645 -16.797 1 95.81 332 ILE A O 1
ATOM 2557 N N . ILE A 1 333 ? 1.708 1.411 -14.695 1 94.81 333 ILE A N 1
ATOM 2558 C CA . ILE A 1 333 ? 2.309 2.703 -15.008 1 94.81 333 ILE A CA 1
ATOM 2559 C C . ILE A 1 333 ? 3.58 2.895 -14.18 1 94.81 333 ILE A C 1
ATOM 2561 O O . ILE A 1 333 ? 3.564 2.738 -12.961 1 94.81 333 ILE A O 1
ATOM 2565 N N . LYS A 1 334 ? 4.742 3.152 -14.82 1 93.5 334 LYS A N 1
ATOM 2566 C CA . LYS A 1 334 ? 6.031 3.342 -14.164 1 93.5 334 LYS A CA 1
ATOM 2567 C C . LYS A 1 334 ? 6.375 2.15 -13.273 1 93.5 334 LYS A C 1
ATOM 2569 O O . LYS A 1 334 ? 6.797 2.326 -12.125 1 93.5 334 LYS A O 1
ATOM 2574 N N . ASP A 1 335 ? 5.988 0.96 -13.727 1 95.12 335 ASP A N 1
ATOM 2575 C CA . ASP A 1 335 ? 6.336 -0.318 -13.109 1 95.12 335 ASP A CA 1
ATOM 2576 C C . ASP A 1 335 ? 5.574 -0.522 -11.805 1 95.12 335 ASP A C 1
ATOM 2578 O O . ASP A 1 335 ? 6.066 -1.185 -10.883 1 95.12 335 ASP A O 1
ATOM 2582 N N . ILE A 1 336 ? 4.414 0.172 -11.742 1 96.5 336 ILE A N 1
ATOM 2583 C CA . ILE A 1 336 ? 3.533 -0.01 -10.594 1 96.5 336 ILE A CA 1
ATOM 2584 C C . ILE A 1 336 ? 2.154 -0.468 -11.062 1 96.5 336 ILE A C 1
ATOM 2586 O O . ILE A 1 336 ? 1.63 0.048 -12.055 1 96.5 336 ILE A O 1
ATOM 2590 N N . LEU A 1 337 ? 1.635 -1.461 -10.422 1 95.44 337 LEU A N 1
ATOM 2591 C CA . LEU A 1 337 ? 0.258 -1.868 -10.68 1 95.44 337 LEU A CA 1
ATOM 2592 C C . LEU A 1 337 ? -0.727 -0.867 -10.086 1 95.44 337 LEU A C 1
ATOM 2594 O O . LEU A 1 337 ? -0.781 -0.692 -8.867 1 95.44 337 LEU A O 1
ATOM 2598 N N . ILE A 1 338 ? -1.508 -0.212 -10.906 1 94.31 338 ILE A N 1
ATOM 2599 C CA . ILE A 1 338 ? -2.418 0.839 -10.469 1 94.31 338 ILE A CA 1
ATOM 2600 C C . ILE A 1 338 ? -3.859 0.429 -10.766 1 94.31 338 ILE A C 1
ATOM 2602 O O . ILE A 1 338 ? -4.117 -0.322 -11.703 1 94.31 338 ILE A O 1
ATOM 2606 N N . VAL A 1 339 ? -4.762 0.945 -9.984 1 94.25 339 VAL A N 1
ATOM 2607 C CA . VAL A 1 339 ? -6.188 0.659 -10.102 1 94.25 339 VAL A CA 1
ATOM 2608 C C . VAL A 1 339 ? -6.891 1.82 -10.805 1 94.25 339 VAL A C 1
ATOM 2610 O O . VAL A 1 339 ? -6.719 2.98 -10.422 1 94.25 339 VAL A O 1
ATOM 2613 N N . LYS A 1 340 ? -7.609 1.534 -11.781 1 93.38 340 LYS A N 1
ATOM 2614 C CA . LYS A 1 340 ? -8.492 2.484 -12.453 1 93.38 340 LYS A CA 1
ATOM 2615 C C . LYS A 1 340 ? -9.945 2.266 -12.047 1 93.38 340 LYS A C 1
ATOM 2617 O O . LYS A 1 340 ? -10.555 1.258 -12.422 1 93.38 340 LYS A O 1
ATOM 2622 N N . ASN A 1 341 ? -10.531 3.229 -11.43 1 94.44 341 ASN A N 1
ATOM 2623 C CA . ASN A 1 341 ? -11.891 3.121 -10.914 1 94.44 341 ASN A CA 1
ATOM 2624 C C . ASN A 1 341 ? -12.922 3.326 -12.016 1 94.44 341 ASN A C 1
ATOM 2626 O O . ASN A 1 341 ? -12.711 4.129 -12.93 1 94.44 341 ASN A O 1
ATOM 2630 N N . LYS A 1 342 ? -14 2.611 -11.867 1 93.94 342 LYS A N 1
ATOM 2631 C CA . LYS A 1 342 ? -15.18 2.799 -12.695 1 93.94 342 LYS A CA 1
ATOM 2632 C C . LYS A 1 342 ? -16.453 2.758 -11.859 1 93.94 342 LYS A C 1
ATOM 2634 O O . LYS A 1 342 ? -16.562 1.976 -10.914 1 93.94 342 LYS A O 1
ATOM 2639 N N . GLY A 1 343 ? -17.312 3.688 -12.133 1 95.5 343 GLY A N 1
ATOM 2640 C CA . GLY A 1 343 ? -18.672 3.559 -11.617 1 95.5 343 GLY A CA 1
ATOM 2641 C C . GLY A 1 343 ? -18.859 4.203 -10.258 1 95.5 343 GLY A C 1
ATOM 2642 O O . GLY A 1 343 ? -19.875 3.979 -9.594 1 95.5 343 GLY A O 1
ATOM 2643 N N . ILE A 1 344 ? -17.906 5 -9.719 1 95.75 344 ILE A N 1
ATOM 2644 C CA . ILE A 1 344 ? -18.109 5.727 -8.469 1 95.75 344 ILE A CA 1
ATOM 2645 C C . ILE A 1 344 ? -18.953 6.973 -8.727 1 95.75 344 ILE A C 1
ATOM 2647 O O . ILE A 1 344 ? -18.609 7.809 -9.555 1 95.75 344 ILE A O 1
ATOM 2651 N N . LYS A 1 345 ? -20.031 7.141 -8.047 1 94 345 LYS A N 1
ATOM 2652 C CA . LYS A 1 345 ? -20.953 8.258 -8.25 1 94 345 LYS A CA 1
ATOM 2653 C C . LYS A 1 345 ? -20.578 9.445 -7.371 1 94 345 LYS A C 1
ATOM 2655 O O . LYS A 1 345 ? -19.781 9.312 -6.441 1 94 345 LYS A O 1
ATOM 2660 N N . ASP A 1 346 ? -21.141 10.664 -7.602 1 89.25 346 ASP A N 1
ATOM 2661 C CA . ASP A 1 346 ? -20.875 11.883 -6.848 1 89.25 346 ASP A CA 1
ATOM 2662 C C . ASP A 1 346 ? -21.672 11.914 -5.547 1 89.25 346 ASP A C 1
ATOM 2664 O O . ASP A 1 346 ? -22.781 11.398 -5.484 1 89.25 346 ASP A O 1
ATOM 2668 N N . MET B 1 1 ? -54.406 57.438 3.535 1 27.95 1 MET B N 1
ATOM 2669 C CA . MET B 1 1 ? -53.125 58.125 3.564 1 27.95 1 MET B CA 1
ATOM 2670 C C . MET B 1 1 ? -52.031 57.219 4.172 1 27.95 1 MET B C 1
ATOM 2672 O O . MET B 1 1 ? -50.875 57.25 3.736 1 27.95 1 MET B O 1
ATOM 2676 N N . LEU B 1 2 ? -52.375 56.469 5.277 1 30 2 LEU B N 1
ATOM 2677 C CA . LEU B 1 2 ? -51.375 55.938 6.211 1 30 2 LEU B CA 1
ATOM 2678 C C . LEU B 1 2 ? -50.75 54.656 5.672 1 30 2 LEU B C 1
ATOM 2680 O O . LEU B 1 2 ? -49.844 54.094 6.305 1 30 2 LEU B O 1
ATOM 2684 N N . SER B 1 3 ? -51.531 53.906 4.867 1 33.31 3 SER B N 1
ATOM 2685 C CA . SER B 1 3 ? -51.094 52.562 4.453 1 33.31 3 SER B CA 1
ATOM 2686 C C . SER B 1 3 ? -49.781 52.625 3.682 1 33.31 3 SER B C 1
ATOM 2688 O O . SER B 1 3 ? -49.25 51.594 3.254 1 33.31 3 SER B O 1
ATOM 2690 N N . GLN B 1 4 ? -49.438 53.844 3.162 1 30.53 4 GLN B N 1
ATOM 2691 C CA . GLN B 1 4 ? -48.281 54.094 2.275 1 30.53 4 GLN B CA 1
ATOM 2692 C C . GLN B 1 4 ? -46.969 53.875 3 1 30.53 4 GLN B C 1
ATOM 2694 O O . GLN B 1 4 ? -45.906 53.906 2.383 1 30.53 4 GLN B O 1
ATOM 2699 N N . LEU B 1 5 ? -47 54.062 4.34 1 29.47 5 LEU B N 1
ATOM 2700 C CA . LEU B 1 5 ? -45.719 54.375 4.957 1 29.47 5 LEU B CA 1
ATOM 2701 C C . LEU B 1 5 ? -44.844 53.125 5.012 1 29.47 5 LEU B C 1
ATOM 2703 O O . LEU B 1 5 ? -43.625 53.219 5.133 1 29.47 5 LEU B O 1
ATOM 2707 N N . TRP B 1 6 ? -45.469 51.938 5.34 1 25.75 6 TRP B N 1
ATOM 2708 C CA . TRP B 1 6 ? -44.562 50.906 5.848 1 25.75 6 TRP B CA 1
ATOM 2709 C C . TRP B 1 6 ? -43.719 50.312 4.723 1 25.75 6 TRP B C 1
ATOM 2711 O O . TRP B 1 6 ? -43.094 49.25 4.883 1 25.75 6 TRP B O 1
ATOM 2721 N N . LYS B 1 7 ? -44.062 50.719 3.357 1 37.97 7 LYS B N 1
ATOM 2722 C CA . LYS B 1 7 ? -43.156 50.281 2.281 1 37.97 7 LYS B CA 1
ATOM 2723 C C . LYS B 1 7 ? -41.75 50.812 2.492 1 37.97 7 LYS B C 1
ATOM 2725 O O . LYS B 1 7 ? -41.281 51.656 1.719 1 37.97 7 LYS B O 1
ATOM 2730 N N . CYS B 1 8 ? -41.562 51.312 3.795 1 26.77 8 CYS B N 1
ATOM 2731 C CA . CYS B 1 8 ? -40.188 51.812 3.916 1 26.77 8 CYS B CA 1
ATOM 2732 C C . CYS B 1 8 ? -39.188 50.844 3.326 1 26.77 8 CYS B C 1
ATOM 2734 O O . CYS B 1 8 ? -39.469 49.656 3.16 1 26.77 8 CYS B O 1
ATOM 2736 N N . SER B 1 9 ? -37.781 51.125 3.439 1 28.41 9 SER B N 1
ATOM 2737 C CA . SER B 1 9 ? -36.469 50.906 2.793 1 28.41 9 SER B CA 1
ATOM 2738 C C . SER B 1 9 ? -35.938 49.5 3.123 1 28.41 9 SER B C 1
ATOM 2740 O O . SER B 1 9 ? -35.406 49.281 4.215 1 28.41 9 SER B O 1
ATOM 2742 N N . TYR B 1 10 ? -36.719 48.438 3.021 1 31.62 10 TYR B N 1
ATOM 2743 C CA . TYR B 1 10 ? -35.938 47.188 2.984 1 31.62 10 TYR B CA 1
ATOM 2744 C C . TYR B 1 10 ? -34.719 47.344 2.105 1 31.62 10 TYR B C 1
ATOM 2746 O O . TYR B 1 10 ? -34.75 47 0.921 1 31.62 10 TYR B O 1
ATOM 2754 N N . ARG B 1 11 ? -34.219 48.531 1.792 1 31.44 11 ARG B N 1
ATOM 2755 C CA . ARG B 1 11 ? -32.906 48.719 1.131 1 31.44 11 ARG B CA 1
ATOM 2756 C C . ARG B 1 11 ? -31.922 47.656 1.571 1 31.44 11 ARG B C 1
ATOM 2758 O O . ARG B 1 11 ? -32.094 47.062 2.641 1 31.44 11 ARG B O 1
ATOM 2765 N N . ALA B 1 12 ? -30.75 47.562 0.803 1 29.78 12 ALA B N 1
ATOM 2766 C CA . ALA B 1 12 ? -29.516 46.875 0.427 1 29.78 12 ALA B CA 1
ATOM 2767 C C . ALA B 1 12 ? -28.578 46.75 1.621 1 29.78 12 ALA B C 1
ATOM 2769 O O . ALA B 1 12 ? -27.797 47.656 1.905 1 29.78 12 ALA B O 1
ATOM 2770 N N . GLN B 1 13 ? -28.938 46.656 2.832 1 30.41 13 GLN B N 1
ATOM 2771 C CA . GLN B 1 13 ? -27.656 46.219 3.398 1 30.41 13 GLN B CA 1
ATOM 2772 C C . GLN B 1 13 ? -27.125 45 2.643 1 30.41 13 GLN B C 1
ATOM 2774 O O . GLN B 1 13 ? -27.594 43.875 2.824 1 30.41 13 GLN B O 1
ATOM 2779 N N . MET B 1 14 ? -26.984 45.062 1.352 1 32.22 14 MET B N 1
ATOM 2780 C CA . MET B 1 14 ? -26.031 44.125 0.754 1 32.22 14 MET B CA 1
ATOM 2781 C C . MET B 1 14 ? -24.859 43.875 1.699 1 32.22 14 MET B C 1
ATOM 2783 O O . MET B 1 14 ? -24 44.719 1.877 1 32.22 14 MET B O 1
ATOM 2787 N N . MET B 1 15 ? -25.094 43.438 2.865 1 34.38 15 MET B N 1
ATOM 2788 C CA . MET B 1 15 ? -23.906 42.938 3.547 1 34.38 15 MET B CA 1
ATOM 2789 C C . MET B 1 15 ? -22.859 42.5 2.543 1 34.38 15 MET B C 1
ATOM 2791 O O . MET B 1 15 ? -23.031 41.469 1.871 1 34.38 15 MET B O 1
ATOM 2795 N N . LEU B 1 16 ? -22.203 43.281 1.801 1 36.03 16 LEU B N 1
ATOM 2796 C CA . LEU B 1 16 ? -20.984 42.938 1.068 1 36.03 16 LEU B CA 1
ATOM 2797 C C . LEU B 1 16 ? -20.172 41.875 1.809 1 36.03 16 LEU B C 1
ATOM 2799 O O . LEU B 1 16 ? -19.578 42.188 2.844 1 36.03 16 LEU B O 1
ATOM 2803 N N . SER B 1 17 ? -20.688 40.781 2.031 1 42.5 17 SER B N 1
ATOM 2804 C CA . SER B 1 17 ? -19.812 39.719 2.49 1 42.5 17 SER B CA 1
ATOM 2805 C C . SER B 1 17 ? -18.375 39.938 1.988 1 42.5 17 SER B C 1
ATOM 2807 O O . SER B 1 17 ? -18.141 40 0.78 1 42.5 17 SER B O 1
ATOM 2809 N N . ARG B 1 18 ? -17.656 40.938 2.469 1 50.28 18 ARG B N 1
ATOM 2810 C CA . ARG B 1 18 ? -16.234 41.156 2.166 1 50.28 18 ARG B CA 1
ATOM 2811 C C . ARG B 1 18 ? -15.516 39.812 1.933 1 50.28 18 ARG B C 1
ATOM 2813 O O . ARG B 1 18 ? -15.453 38.969 2.826 1 50.28 18 ARG B O 1
ATOM 2820 N N . GLN B 1 19 ? -15.445 39.281 0.658 1 69.56 19 GLN B N 1
ATOM 2821 C CA . GLN B 1 19 ? -14.828 38.094 0.109 1 69.56 19 GLN B CA 1
ATOM 2822 C C . GLN B 1 19 ? -13.305 38.125 0.226 1 69.56 19 GLN B C 1
ATOM 2824 O O . GLN B 1 19 ? -12.695 39.156 -0.081 1 69.56 19 GLN B O 1
ATOM 2829 N N . ILE B 1 20 ? -12.664 37.375 1.143 1 87.75 20 ILE B N 1
ATOM 2830 C CA . ILE B 1 20 ? -11.211 37.219 1.247 1 87.75 20 ILE B CA 1
ATOM 2831 C C . ILE B 1 20 ? -10.594 37.188 -0.149 1 87.75 20 ILE B C 1
ATOM 2833 O O . ILE B 1 20 ? -11.125 36.531 -1.055 1 87.75 20 ILE B O 1
ATOM 2837 N N . SER B 1 21 ? -9.617 38.125 -0.374 1 92.62 21 SER B N 1
ATOM 2838 C CA . SER B 1 21 ? -8.969 38.25 -1.674 1 92.62 21 SER B CA 1
ATOM 2839 C C . SER B 1 21 ? -8.055 37.031 -1.938 1 92.62 21 SER B C 1
ATOM 2841 O O . SER B 1 21 ? -7.379 36.562 -1.029 1 92.62 21 SER B O 1
ATOM 2843 N N . THR B 1 22 ? -8.086 36.625 -3.178 1 96.94 22 THR B N 1
ATOM 2844 C CA . THR B 1 22 ? -7.172 35.562 -3.604 1 96.94 22 THR B CA 1
ATOM 2845 C C . THR B 1 22 ? -5.723 36.031 -3.502 1 96.94 22 THR B C 1
ATOM 2847 O O . THR B 1 22 ? -5.398 37.156 -3.871 1 96.94 22 THR B O 1
ATOM 2850 N N . ALA B 1 23 ? -4.867 35.219 -3.033 1 97.81 23 ALA B N 1
ATOM 2851 C CA . ALA B 1 23 ? -3.455 35.531 -2.846 1 97.81 23 ALA B CA 1
ATOM 2852 C C . ALA B 1 23 ? -2.775 35.812 -4.184 1 97.81 23 ALA B C 1
ATOM 2854 O O . ALA B 1 23 ? -3.072 35.156 -5.188 1 97.81 23 ALA B O 1
ATOM 2855 N N . THR B 1 24 ? -1.902 36.781 -4.234 1 97.88 24 THR B N 1
ATOM 2856 C CA . THR B 1 24 ? -1.071 37.125 -5.379 1 97.88 24 THR B CA 1
ATOM 2857 C C . THR B 1 24 ? 0.402 37.188 -4.98 1 97.88 24 THR B C 1
ATOM 2859 O O . THR B 1 24 ? 0.747 36.938 -3.822 1 97.88 24 THR B O 1
ATOM 2862 N N . LYS B 1 25 ? 1.238 37.5 -5.902 1 97.62 25 LYS B N 1
ATOM 2863 C CA . LYS B 1 25 ? 2.672 37.625 -5.648 1 97.62 25 LYS B CA 1
ATOM 2864 C C . LYS B 1 25 ? 2.98 38.75 -4.691 1 97.62 25 LYS B C 1
ATOM 2866 O O . LYS B 1 25 ? 4.07 38.812 -4.121 1 97.62 25 LYS B O 1
ATOM 2871 N N . GLU B 1 26 ? 2.016 39.656 -4.516 1 96.94 26 GLU B N 1
ATOM 2872 C CA . GLU B 1 26 ? 2.201 40.812 -3.643 1 96.94 26 GLU B CA 1
ATOM 2873 C C . GLU B 1 26 ? 1.767 40.5 -2.213 1 96.94 26 GLU B C 1
ATOM 2875 O O . GLU B 1 26 ? 2.049 41.281 -1.292 1 96.94 26 GLU B O 1
ATOM 2880 N N . THR B 1 27 ? 1.062 39.375 -2.035 1 98.06 27 THR B N 1
ATOM 2881 C CA . THR B 1 27 ? 0.595 39 -0.708 1 98.06 27 THR B CA 1
ATOM 2882 C C . THR B 1 27 ? 1.771 38.812 0.247 1 98.06 27 THR B C 1
ATOM 2884 O O . THR B 1 27 ? 2.736 38.125 -0.075 1 98.06 27 THR B O 1
ATOM 2887 N N . LYS B 1 28 ? 1.69 39.469 1.414 1 98.44 28 LYS B N 1
ATOM 2888 C CA . LYS B 1 28 ? 2.738 39.344 2.42 1 98.44 28 LYS B CA 1
ATOM 2889 C C . LYS B 1 28 ? 2.561 38.031 3.217 1 98.44 28 LYS B C 1
ATOM 2891 O O . LYS B 1 28 ? 1.563 37.875 3.922 1 98.44 28 LYS B O 1
ATOM 2896 N N . ILE B 1 29 ? 3.596 37.219 3.115 1 98.81 29 ILE B N 1
ATOM 2897 C CA . ILE B 1 29 ? 3.518 35.875 3.738 1 98.81 29 ILE B CA 1
ATOM 2898 C C . ILE B 1 29 ? 4.516 35.812 4.887 1 98.81 29 ILE B C 1
ATOM 2900 O O . ILE B 1 29 ? 5.648 36.281 4.77 1 98.81 29 ILE B O 1
ATOM 2904 N N . GLY B 1 30 ? 4.094 35.281 5.977 1 98.81 30 GLY B N 1
ATOM 2905 C CA . GLY B 1 30 ? 4.957 35.031 7.121 1 98.81 30 GLY B CA 1
ATOM 2906 C C . GLY B 1 30 ? 5.102 33.562 7.449 1 98.81 30 GLY B C 1
ATOM 2907 O O . GLY B 1 30 ? 4.168 32.781 7.254 1 98.81 30 GLY B O 1
ATOM 2908 N N . ILE B 1 31 ? 6.301 33.156 7.977 1 98.81 31 ILE B N 1
ATOM 2909 C CA . ILE B 1 31 ? 6.582 31.781 8.352 1 98.81 31 ILE B CA 1
ATOM 2910 C C . ILE B 1 31 ? 6.914 31.719 9.844 1 98.81 31 ILE B C 1
ATOM 2912 O O . ILE B 1 31 ? 7.785 32.438 10.328 1 98.81 31 ILE B O 1
ATOM 2916 N N . ILE B 1 32 ? 6.172 30.922 10.523 1 98.69 32 ILE B N 1
ATOM 2917 C CA . ILE B 1 32 ? 6.484 30.625 11.914 1 98.69 32 ILE B CA 1
ATOM 2918 C C . ILE B 1 32 ? 6.852 29.141 12.047 1 98.69 32 ILE B C 1
ATOM 2920 O O . ILE B 1 32 ? 6.031 28.266 11.773 1 98.69 32 ILE B O 1
ATOM 2924 N N . GLY B 1 33 ? 7.992 28.797 12.586 1 98.44 33 GLY B N 1
ATOM 2925 C CA . GLY B 1 33 ? 8.648 27.516 12.43 1 98.44 33 GLY B CA 1
ATOM 2926 C C . GLY B 1 33 ? 9.547 27.438 11.211 1 98.44 33 GLY B C 1
ATOM 2927 O O . GLY B 1 33 ? 9.062 27.297 10.086 1 98.44 33 GLY B O 1
ATOM 2928 N N . CYS B 1 34 ? 10.82 27.547 11.492 1 98 34 CYS B N 1
ATOM 2929 C CA . CYS B 1 34 ? 11.766 27.688 10.391 1 98 34 CYS B CA 1
ATOM 2930 C C . CYS B 1 34 ? 12.648 26.453 10.266 1 98 34 CYS B C 1
ATOM 2932 O O . CYS B 1 34 ? 13.781 26.531 9.797 1 98 34 CYS B O 1
ATOM 2934 N N . GLY B 1 35 ? 12.102 25.344 10.781 1 95 35 GLY B N 1
ATOM 2935 C CA . GLY B 1 35 ? 12.797 24.078 10.586 1 95 35 GLY B CA 1
ATOM 2936 C C . GLY B 1 35 ? 12.68 23.547 9.172 1 95 35 GLY B C 1
ATOM 2937 O O . GLY B 1 35 ? 12.641 24.312 8.211 1 95 35 GLY B O 1
ATOM 2938 N N . ASN B 1 36 ? 12.648 22.25 9.023 1 92.25 36 ASN B N 1
ATOM 2939 C CA . ASN B 1 36 ? 12.633 21.594 7.719 1 92.25 36 ASN B CA 1
ATOM 2940 C C . ASN B 1 36 ? 11.453 22.047 6.871 1 92.25 36 ASN B C 1
ATOM 2942 O O . ASN B 1 36 ? 11.617 22.406 5.703 1 92.25 36 ASN B O 1
ATOM 2946 N N . VAL B 1 37 ? 10.297 22.109 7.5 1 95.31 37 VAL B N 1
ATOM 2947 C CA . VAL B 1 37 ? 9.078 22.406 6.75 1 95.31 37 VAL B CA 1
ATOM 2948 C C . VAL B 1 37 ? 9.039 23.906 6.414 1 95.31 37 VAL B C 1
ATOM 2950 O O . VAL B 1 37 ? 8.891 24.281 5.246 1 95.31 37 VAL B O 1
ATOM 2953 N N . GLY B 1 38 ? 9.242 24.734 7.426 1 97.56 38 GLY B N 1
ATOM 2954 C CA . GLY B 1 38 ? 9.203 26.172 7.191 1 97.56 38 GLY B CA 1
ATOM 2955 C C . GLY B 1 38 ? 10.234 26.641 6.184 1 97.56 38 GLY B C 1
ATOM 2956 O O . GLY B 1 38 ? 9.938 27.469 5.324 1 97.56 38 GLY B O 1
ATOM 2957 N N . ASN B 1 39 ? 11.414 26.094 6.312 1 97.19 39 ASN B N 1
ATOM 2958 C CA . ASN B 1 39 ? 12.5 26.438 5.391 1 97.19 39 ASN B CA 1
ATOM 2959 C C . ASN B 1 39 ? 12.164 26.031 3.959 1 97.19 39 ASN B C 1
ATOM 2961 O O . ASN B 1 39 ? 12.32 26.828 3.029 1 97.19 39 ASN B O 1
ATOM 2965 N N . ALA B 1 40 ? 11.648 24.828 3.764 1 97.06 40 ALA B N 1
ATOM 2966 C CA . ALA B 1 40 ? 11.312 24.328 2.436 1 97.06 40 ALA B CA 1
ATOM 2967 C C . ALA B 1 40 ? 10.172 25.141 1.818 1 97.06 40 ALA B C 1
ATOM 2969 O O . ALA B 1 40 ? 10.234 25.516 0.644 1 97.06 40 ALA B O 1
ATOM 2970 N N . VAL B 1 41 ? 9.227 25.484 2.607 1 98.31 41 VAL B N 1
ATOM 2971 C CA . VAL B 1 41 ? 8.07 26.234 2.133 1 98.31 41 VAL B CA 1
ATOM 2972 C C . VAL B 1 41 ? 8.508 27.641 1.732 1 98.31 41 VAL B C 1
ATOM 2974 O O . VAL B 1 41 ? 8.117 28.141 0.672 1 98.31 41 VAL B O 1
ATOM 2977 N N . ALA B 1 42 ? 9.336 28.281 2.539 1 98.38 42 ALA B N 1
ATOM 2978 C CA . ALA B 1 42 ? 9.844 29.609 2.23 1 98.38 42 ALA B CA 1
ATOM 2979 C C . ALA B 1 42 ? 10.594 29.609 0.901 1 98.38 42 ALA B C 1
ATOM 2981 O O . ALA B 1 42 ? 10.352 30.469 0.048 1 98.38 42 ALA B O 1
ATOM 2982 N N . ASN B 1 43 ? 11.461 28.641 0.74 1 98.06 43 ASN B N 1
ATOM 2983 C CA . ASN B 1 43 ? 12.25 28.547 -0.488 1 98.06 43 ASN B CA 1
ATOM 2984 C C . ASN B 1 43 ? 11.359 28.328 -1.707 1 98.06 43 ASN B C 1
ATOM 2986 O O . ASN B 1 43 ? 11.578 28.922 -2.762 1 98.06 43 ASN B O 1
ATOM 2990 N N . ASN B 1 44 ? 10.367 27.469 -1.578 1 98.31 44 ASN B N 1
ATOM 2991 C CA . ASN B 1 44 ? 9.445 27.203 -2.676 1 98.31 44 ASN B CA 1
ATOM 2992 C C . ASN B 1 44 ? 8.688 28.469 -3.082 1 98.31 44 ASN B C 1
ATOM 2994 O O . ASN B 1 44 ? 8.555 28.766 -4.27 1 98.31 44 ASN B O 1
ATOM 2998 N N . LEU B 1 45 ? 8.227 29.203 -2.104 1 98.56 45 LEU B N 1
ATOM 2999 C CA . LEU B 1 45 ? 7.477 30.422 -2.354 1 98.56 45 LEU B CA 1
ATOM 3000 C C . LEU B 1 45 ? 8.344 31.469 -3.053 1 98.56 45 LEU B C 1
ATOM 3002 O O . LEU B 1 45 ? 7.934 32.062 -4.051 1 98.56 45 LEU B O 1
ATOM 3006 N N . LEU B 1 46 ? 9.547 31.641 -2.59 1 98 46 LEU B N 1
ATOM 3007 C CA . LEU B 1 46 ? 10.461 32.594 -3.184 1 98 46 LEU B CA 1
ATOM 3008 C C . LEU B 1 46 ? 10.797 32.219 -4.621 1 98 46 LEU B C 1
ATOM 3010 O O . LEU B 1 46 ? 10.797 33.062 -5.512 1 98 46 LEU B O 1
ATOM 3014 N N . ARG B 1 47 ? 11.047 30.953 -4.793 1 97.31 47 ARG B N 1
ATOM 3015 C CA . ARG B 1 47 ? 11.359 30.453 -6.133 1 97.31 47 ARG B CA 1
ATOM 3016 C C . ARG B 1 47 ? 10.219 30.734 -7.102 1 97.31 47 ARG B C 1
ATOM 3018 O O . ARG B 1 47 ? 10.445 30.969 -8.289 1 97.31 47 ARG B O 1
ATOM 3025 N N . LYS B 1 48 ? 9.031 30.75 -6.559 1 97.81 48 LYS B N 1
ATOM 3026 C CA . LYS B 1 48 ? 7.855 30.953 -7.402 1 97.81 48 LYS B CA 1
ATOM 3027 C C . LYS B 1 48 ? 7.457 32.438 -7.457 1 97.81 48 LYS B C 1
ATOM 3029 O O . LYS B 1 48 ? 6.418 32.781 -8.023 1 97.81 48 LYS B O 1
ATOM 3034 N N . GLY B 1 49 ? 8.195 33.312 -6.801 1 97.44 49 GLY B N 1
ATOM 3035 C CA . GLY B 1 49 ? 8.039 34.75 -6.938 1 97.44 49 GLY B CA 1
ATOM 3036 C C . GLY B 1 49 ? 7.152 35.344 -5.867 1 97.44 49 GLY B C 1
ATOM 3037 O O . GLY B 1 49 ? 6.75 36.531 -5.98 1 97.44 49 GLY B O 1
ATOM 3038 N N . PHE B 1 50 ? 6.785 34.594 -4.855 1 97.81 50 PHE B N 1
ATOM 3039 C CA . PHE B 1 50 ? 5.957 35.125 -3.787 1 97.81 50 PHE B CA 1
ATOM 3040 C C . PHE B 1 50 ? 6.805 35.906 -2.785 1 97.81 50 PHE B C 1
ATOM 3042 O O . PHE B 1 50 ? 8.023 35.75 -2.738 1 97.81 50 PHE B O 1
ATOM 3049 N N . ASN B 1 51 ? 6.094 36.75 -2.033 1 95.62 51 ASN B N 1
ATOM 3050 C CA . ASN B 1 51 ? 6.734 37.656 -1.107 1 95.62 51 ASN B CA 1
ATOM 3051 C C . ASN B 1 51 ? 6.695 37.156 0.326 1 95.62 51 ASN B C 1
ATOM 3053 O O . ASN B 1 51 ? 5.766 37.438 1.076 1 95.62 51 ASN B O 1
ATOM 3057 N N . VAL B 1 52 ? 7.758 36.406 0.771 1 98.12 52 VAL B N 1
ATOM 3058 C CA . VAL B 1 52 ? 7.906 36.031 2.17 1 98.12 52 VAL B CA 1
ATOM 3059 C C . VAL B 1 52 ? 8.633 37.125 2.939 1 98.12 52 VAL B C 1
ATOM 3061 O O . VAL B 1 52 ? 9.828 37.344 2.732 1 98.12 52 VAL B O 1
ATOM 3064 N N . THR B 1 53 ? 7.926 37.719 3.896 1 96.5 53 THR B N 1
ATOM 3065 C CA . THR B 1 53 ? 8.453 39 4.395 1 96.5 53 THR B CA 1
ATOM 3066 C C . THR B 1 53 ? 8.922 38.844 5.84 1 96.5 53 THR B C 1
ATOM 3068 O O . THR B 1 53 ? 9.75 39.656 6.309 1 96.5 53 THR B O 1
ATOM 3071 N N . SER B 1 54 ? 8.367 37.844 6.531 1 97.81 54 SER B N 1
ATOM 3072 C CA . SER B 1 54 ? 8.656 37.75 7.957 1 97.81 54 SER B CA 1
ATOM 3073 C C . SER B 1 54 ? 8.742 36.312 8.414 1 97.81 54 SER B C 1
ATOM 3075 O O . SER B 1 54 ? 8.094 35.438 7.824 1 97.81 54 SER B O 1
ATOM 3077 N N . SER B 1 55 ? 9.562 36.062 9.414 1 98.5 55 SER B N 1
ATOM 3078 C CA . SER B 1 55 ? 9.688 34.719 9.977 1 98.5 55 SER B CA 1
ATOM 3079 C C . SER B 1 55 ? 9.977 34.781 11.477 1 98.5 55 SER B C 1
ATOM 3081 O O . SER B 1 55 ? 10.438 35.812 11.984 1 98.5 55 SER B O 1
ATOM 3083 N N . PHE B 1 56 ? 9.648 33.688 12.133 1 98.56 56 PHE B N 1
ATOM 3084 C CA . PHE B 1 56 ? 9.977 33.531 13.547 1 98.56 56 PHE B CA 1
ATOM 3085 C C . PHE B 1 56 ? 10.203 32.062 13.891 1 98.56 56 PHE B C 1
ATOM 3087 O O . PHE B 1 56 ? 9.477 31.203 13.406 1 98.56 56 PHE B O 1
ATOM 3094 N N . ASP B 1 57 ? 11.148 31.828 14.664 1 98.44 57 ASP B N 1
ATOM 3095 C CA . ASP B 1 57 ? 11.438 30.547 15.305 1 98.44 57 ASP B CA 1
ATOM 3096 C C . ASP B 1 57 ? 12.133 30.75 16.641 1 98.44 57 ASP B C 1
ATOM 3098 O O . ASP B 1 57 ? 12.859 31.734 16.828 1 98.44 57 ASP B O 1
ATOM 3102 N N . THR B 1 58 ? 11.898 29.859 17.562 1 96.69 58 THR B N 1
ATOM 3103 C CA . THR B 1 58 ? 12.586 29.938 18.844 1 96.69 58 THR B CA 1
ATOM 3104 C C . THR B 1 58 ? 14.062 29.578 18.688 1 96.69 58 THR B C 1
ATOM 3106 O O . THR B 1 58 ? 14.883 29.953 19.531 1 96.69 58 THR B O 1
ATOM 3109 N N . SER B 1 59 ? 14.414 28.844 17.672 1 96.75 59 SER B N 1
ATOM 3110 C CA . SER B 1 59 ? 15.789 28.438 17.391 1 96.75 59 SER B CA 1
ATOM 3111 C C . SER B 1 59 ? 16.5 29.484 16.547 1 96.75 59 SER B C 1
ATOM 3113 O O . SER B 1 59 ? 16.125 29.703 15.383 1 96.75 59 SER B O 1
ATOM 3115 N N . LYS B 1 60 ? 17.609 29.984 17.047 1 95.19 60 LYS B N 1
ATOM 3116 C CA . LYS B 1 60 ? 18.422 30.922 16.281 1 95.19 60 LYS B CA 1
ATOM 3117 C C . LYS B 1 60 ? 19.031 30.266 15.047 1 95.19 60 LYS B C 1
ATOM 3119 O O . LYS B 1 60 ? 19.141 30.906 13.992 1 95.19 60 LYS B O 1
ATOM 3124 N N . GLU B 1 61 ? 19.328 29.078 15.25 1 96.06 61 GLU B N 1
ATOM 3125 C CA . GLU B 1 61 ? 19.922 28.328 14.148 1 96.06 61 GLU B CA 1
ATOM 3126 C C . GLU B 1 61 ? 18.953 28.188 12.984 1 96.06 61 GLU B C 1
ATOM 3128 O O . GLU B 1 61 ? 19.344 28.359 11.828 1 96.06 61 GLU B O 1
ATOM 3133 N N . HIS B 1 62 ? 17.719 27.891 13.297 1 96.75 62 HIS B N 1
ATOM 3134 C CA . HIS B 1 62 ? 16.703 27.766 12.258 1 96.75 62 HIS B CA 1
ATOM 3135 C C . HIS B 1 62 ? 16.484 29.109 11.539 1 96.75 62 HIS B C 1
ATOM 3137 O O . HIS B 1 62 ? 16.375 29.141 10.312 1 96.75 62 HIS B O 1
ATOM 3143 N N . MET B 1 63 ? 16.5 30.125 12.297 1 96.19 63 MET B N 1
ATOM 3144 C CA . MET B 1 63 ? 16.281 31.453 11.734 1 96.19 63 MET B CA 1
ATOM 3145 C C . MET B 1 63 ? 17.422 31.844 10.797 1 96.19 63 MET B C 1
ATOM 3147 O O . MET B 1 63 ? 17.188 32.438 9.742 1 96.19 63 MET B O 1
ATOM 3151 N N . GLU B 1 64 ? 18.578 31.453 11.141 1 95.19 64 GLU B N 1
ATOM 3152 C CA . GLU B 1 64 ? 19.766 31.812 10.352 1 95.19 64 GLU B CA 1
ATOM 3153 C C . GLU B 1 64 ? 19.781 31.062 9.023 1 95.19 64 GLU B C 1
ATOM 3155 O O . GLU B 1 64 ? 20.406 31.5 8.062 1 95.19 64 GLU B O 1
ATOM 3160 N N . LYS B 1 65 ? 19.047 29.969 9.008 1 95.75 65 LYS B N 1
ATOM 3161 C CA . LYS B 1 65 ? 19.047 29.141 7.801 1 95.75 65 LYS B CA 1
ATOM 3162 C C . LYS B 1 65 ? 17.984 29.609 6.816 1 95.75 65 LYS B C 1
ATOM 3164 O O . LYS B 1 65 ? 17.938 29.141 5.672 1 95.75 65 LYS B O 1
ATOM 3169 N N . MET B 1 66 ? 17.188 30.562 7.242 1 96.88 66 MET B N 1
ATOM 3170 C CA . MET B 1 66 ? 16.156 31.078 6.355 1 96.88 66 MET B CA 1
ATOM 3171 C C . MET B 1 66 ? 16.766 31.875 5.211 1 96.88 66 MET B C 1
ATOM 3173 O O . MET B 1 66 ? 17.844 32.469 5.359 1 96.88 66 MET B O 1
ATOM 3177 N N . PRO B 1 67 ? 16.062 31.859 4.086 1 95.38 67 PRO B N 1
ATOM 3178 C CA . PRO B 1 67 ? 16.562 32.625 2.951 1 95.38 67 PRO B CA 1
ATOM 3179 C C . PRO B 1 67 ? 16.812 34.094 3.299 1 95.38 67 PRO B C 1
ATOM 3181 O O . PRO B 1 67 ? 16.094 34.656 4.121 1 95.38 67 PRO B O 1
ATOM 3184 N N . GLN B 1 68 ? 17.719 34.656 2.578 1 92.25 68 GLN B N 1
ATOM 3185 C CA . GLN B 1 68 ? 18.062 36.062 2.793 1 92.25 68 GLN B CA 1
ATOM 3186 C C . GLN B 1 68 ? 16.891 36.969 2.426 1 92.25 68 GLN B C 1
ATOM 3188 O O . GLN B 1 68 ? 16.141 36.688 1.498 1 92.25 68 GLN B O 1
ATOM 3193 N N . GLY B 1 69 ? 16.734 38.031 3.17 1 93.38 69 GLY B N 1
ATOM 3194 C CA . GLY B 1 69 ? 15.719 39.031 2.846 1 93.38 69 GLY B CA 1
ATOM 3195 C C . GLY B 1 69 ? 14.461 38.875 3.684 1 93.38 69 GLY B C 1
ATOM 3196 O O . GLY B 1 69 ? 13.648 39.781 3.748 1 93.38 69 GLY B O 1
ATOM 3197 N N . ILE B 1 70 ? 14.281 37.75 4.324 1 97 70 ILE B N 1
ATOM 3198 C CA . ILE B 1 70 ? 13.133 37.531 5.199 1 97 70 ILE B CA 1
ATOM 3199 C C . ILE B 1 70 ? 13.422 38.125 6.574 1 97 70 ILE B C 1
ATOM 3201 O O . ILE B 1 70 ? 14.414 37.781 7.219 1 97 70 ILE B O 1
ATOM 3205 N N . LYS B 1 71 ? 12.602 39 6.973 1 96.75 71 LYS B N 1
ATOM 3206 C CA . LYS B 1 71 ? 12.773 39.656 8.266 1 96.75 71 LYS B CA 1
ATOM 3207 C C . LYS B 1 71 ? 12.633 38.656 9.406 1 96.75 71 LYS B C 1
ATOM 3209 O O . LYS B 1 71 ? 11.703 37.844 9.422 1 96.75 71 LYS B O 1
ATOM 3214 N N . HIS B 1 72 ? 13.547 38.75 10.336 1 97.19 72 HIS B N 1
ATOM 3215 C CA . HIS B 1 72 ? 13.453 37.969 11.57 1 97.19 72 HIS B CA 1
ATOM 3216 C C . HIS B 1 72 ? 12.648 38.719 12.625 1 97.19 72 HIS B C 1
ATOM 3218 O O . HIS B 1 72 ? 13.086 39.75 13.133 1 97.19 72 HIS B O 1
ATOM 3224 N N . CYS B 1 73 ? 11.57 38.156 12.93 1 97.88 73 CYS B N 1
ATOM 3225 C CA . CYS B 1 73 ? 10.711 38.812 13.922 1 97.88 73 CYS B CA 1
ATOM 3226 C C . CYS B 1 73 ? 11.023 38.312 15.32 1 97.88 73 CYS B C 1
ATOM 3228 O O . CYS B 1 73 ? 11.633 37.25 15.477 1 97.88 73 CYS B O 1
ATOM 3230 N N . GLY B 1 74 ? 10.539 39.062 16.281 1 97.19 74 GLY B N 1
ATOM 3231 C CA . GLY B 1 74 ? 10.828 38.688 17.672 1 97.19 74 GLY B CA 1
ATOM 3232 C C . GLY B 1 74 ? 9.758 37.844 18.297 1 97.19 74 GLY B C 1
ATOM 3233 O O . GLY B 1 74 ? 9.961 37.281 19.375 1 97.19 74 GLY B O 1
ATOM 3234 N N . SER B 1 75 ? 8.578 37.75 17.625 1 98.19 75 SER B N 1
ATOM 3235 C CA . SER B 1 75 ? 7.477 36.969 18.141 1 98.19 75 SER B CA 1
ATOM 3236 C C . SER B 1 75 ? 6.531 36.531 17.016 1 98.19 75 SER B C 1
ATOM 3238 O O . SER B 1 75 ? 6.512 37.125 15.945 1 98.19 75 SER B O 1
ATOM 3240 N N . PRO B 1 76 ? 5.727 35.5 17.344 1 98.81 76 PRO B N 1
ATOM 3241 C CA . PRO B 1 76 ? 4.68 35.125 16.375 1 98.81 76 PRO B CA 1
ATOM 3242 C C . PRO B 1 76 ? 3.695 36.281 16.109 1 98.81 76 PRO B C 1
ATOM 3244 O O . PRO B 1 76 ? 3.248 36.438 14.969 1 98.81 76 PRO B O 1
ATOM 3247 N N . ARG B 1 77 ? 3.418 37.031 17.109 1 98.81 77 ARG B N 1
ATOM 3248 C CA . ARG B 1 77 ? 2.51 38.156 16.938 1 98.81 77 ARG B CA 1
ATOM 3249 C C . ARG B 1 77 ? 3.037 39.156 15.898 1 98.81 77 ARG B C 1
ATOM 3251 O O . ARG B 1 77 ? 2.277 39.625 15.055 1 98.81 77 ARG B O 1
ATOM 3258 N N . GLU B 1 78 ? 4.266 39.406 15.984 1 98.69 78 GLU B N 1
ATOM 3259 C CA . GLU B 1 78 ? 4.867 40.375 15.047 1 98.69 78 GLU B CA 1
ATOM 3260 C C . GLU B 1 78 ? 4.727 39.875 13.609 1 98.69 78 GLU B C 1
ATOM 3262 O O . GLU B 1 78 ? 4.43 40.656 12.711 1 98.69 78 GLU B O 1
ATOM 3267 N N . VAL B 1 79 ? 4.914 38.594 13.383 1 98.75 79 VAL B N 1
ATOM 3268 C CA . VAL B 1 79 ? 4.723 38 12.062 1 98.75 79 VAL B CA 1
ATOM 3269 C C . VAL B 1 79 ? 3.275 38.188 11.617 1 98.75 79 VAL B C 1
ATOM 3271 O O . VAL B 1 79 ? 3.014 38.656 10.508 1 98.75 79 VAL B O 1
ATOM 3274 N N . ALA B 1 80 ? 2.346 37.875 12.523 1 98.75 80 ALA B N 1
ATOM 3275 C CA . ALA B 1 80 ? 0.921 37.938 12.203 1 98.75 80 ALA B CA 1
ATOM 3276 C C . ALA B 1 80 ? 0.478 39.375 11.922 1 98.75 80 ALA B C 1
ATOM 3278 O O . ALA B 1 80 ? -0.406 39.594 11.094 1 98.75 80 ALA B O 1
ATOM 3279 N N . GLU B 1 81 ? 1.117 40.312 12.586 1 98.31 81 GLU B N 1
ATOM 3280 C CA . GLU B 1 81 ? 0.743 41.719 12.414 1 98.31 81 GLU B CA 1
ATOM 3281 C C . GLU B 1 81 ? 1.206 42.25 11.062 1 98.31 81 GLU B C 1
ATOM 3283 O O . GLU B 1 81 ? 0.557 43.125 10.484 1 98.31 81 GLU B O 1
ATOM 3288 N N . THR B 1 82 ? 2.24 41.719 10.562 1 97.5 82 THR B N 1
ATOM 3289 C CA . THR B 1 82 ? 2.863 42.312 9.391 1 97.5 82 THR B CA 1
ATOM 3290 C C . THR B 1 82 ? 2.498 41.562 8.125 1 97.5 82 THR B C 1
ATOM 3292 O O . THR B 1 82 ? 2.766 42.031 7.016 1 97.5 82 THR B O 1
ATOM 3295 N N . CYS B 1 83 ? 1.882 40.375 8.25 1 98.44 83 CYS B N 1
ATOM 3296 C CA . CYS B 1 83 ? 1.609 39.531 7.094 1 98.44 83 CYS B CA 1
ATOM 3297 C C . CYS B 1 83 ? 0.111 39.344 6.914 1 98.44 83 CYS B C 1
ATOM 3299 O O . CYS B 1 83 ? -0.667 39.531 7.848 1 98.44 83 CYS B O 1
ATOM 3301 N N . GLU B 1 84 ? -0.303 38.969 5.734 1 98.44 84 GLU B N 1
ATOM 3302 C CA . GLU B 1 84 ? -1.692 38.656 5.406 1 98.44 84 GLU B CA 1
ATOM 3303 C C . GLU B 1 84 ? -1.974 37.188 5.535 1 98.44 84 GLU B C 1
ATOM 3305 O O . GLU B 1 84 ? -3.086 36.781 5.887 1 98.44 84 GLU B O 1
ATOM 3310 N N . VAL B 1 85 ? -0.998 36.406 5.199 1 98.81 85 VAL B N 1
ATOM 3311 C CA . VAL B 1 85 ? -1.062 34.969 5.344 1 98.81 85 VAL B CA 1
ATOM 3312 C C . VAL B 1 85 ? 0.089 34.469 6.223 1 98.81 85 VAL B C 1
ATOM 3314 O O . VAL B 1 85 ? 1.249 34.812 5.98 1 98.81 85 VAL B O 1
ATOM 3317 N N . ILE B 1 86 ? -0.234 33.719 7.27 1 98.88 86 ILE B N 1
ATOM 3318 C CA . ILE B 1 86 ? 0.739 33.156 8.195 1 98.88 86 ILE B CA 1
ATOM 3319 C C . ILE B 1 86 ? 0.783 31.641 8.023 1 98.88 86 ILE B C 1
ATOM 3321 O O . ILE B 1 86 ? -0.25 30.969 8.094 1 98.88 86 ILE B O 1
ATOM 3325 N N . ILE B 1 87 ? 1.954 31.078 7.793 1 98.88 87 ILE B N 1
ATOM 3326 C CA . ILE B 1 87 ? 2.139 29.641 7.645 1 98.88 87 ILE B CA 1
ATOM 3327 C C . ILE B 1 87 ? 2.961 29.109 8.812 1 98.88 87 ILE B C 1
ATOM 3329 O O . ILE B 1 87 ? 4.027 29.641 9.125 1 98.88 87 ILE B O 1
ATOM 3333 N N . THR B 1 88 ? 2.441 28.141 9.469 1 98.62 88 THR B N 1
ATOM 3334 C CA . THR B 1 88 ? 3.188 27.516 10.562 1 98.62 88 THR B CA 1
ATOM 3335 C C . THR B 1 88 ? 3.529 26.062 10.227 1 98.62 88 THR B C 1
ATOM 3337 O O . THR B 1 88 ? 2.777 25.391 9.523 1 98.62 88 THR B O 1
ATOM 3340 N N . GLY B 1 89 ? 4.613 25.562 10.609 1 97.56 89 GLY B N 1
ATOM 3341 C CA . GLY B 1 89 ? 5.082 24.188 10.672 1 97.56 89 GLY B CA 1
ATOM 3342 C C . GLY B 1 89 ? 5.844 23.875 11.953 1 97.56 89 GLY B C 1
ATOM 3343 O O . GLY B 1 89 ? 7.039 24.156 12.047 1 97.56 89 GLY B O 1
ATOM 3344 N N . LEU B 1 90 ? 5.133 23.406 12.906 1 97.25 90 LEU B N 1
ATOM 3345 C CA . LEU B 1 90 ? 5.695 23.188 14.242 1 97.25 90 LEU B CA 1
ATOM 3346 C C . LEU B 1 90 ? 5.645 21.719 14.617 1 97.25 90 LEU B C 1
ATOM 3348 O O . LEU B 1 90 ? 4.754 20.984 14.18 1 97.25 90 LEU B O 1
ATOM 3352 N N . PRO B 1 91 ? 6.52 21.234 15.43 1 93.81 91 PRO B N 1
ATOM 3353 C CA . PRO B 1 91 ? 6.738 19.781 15.57 1 93.81 91 PRO B CA 1
ATOM 3354 C C . PRO B 1 91 ? 5.66 19.109 16.406 1 93.81 91 PRO B C 1
ATOM 3356 O O . PRO B 1 91 ? 5.262 17.984 16.109 1 93.81 91 PRO B O 1
ATOM 3359 N N . ARG B 1 92 ? 5.156 19.828 17.547 1 94 92 ARG B N 1
ATOM 3360 C CA . ARG B 1 92 ? 4.258 19.172 18.5 1 94 92 ARG B CA 1
ATOM 3361 C C . ARG B 1 92 ? 3.096 20.094 18.875 1 94 92 ARG B C 1
ATOM 3363 O O . ARG B 1 92 ? 3.201 21.312 18.766 1 94 92 ARG B O 1
ATOM 3370 N N . PRO B 1 93 ? 2.074 19.438 19.375 1 95.56 93 PRO B N 1
ATOM 3371 C CA . PRO B 1 93 ? 0.92 20.25 19.781 1 95.56 93 PRO B CA 1
ATOM 3372 C C . PRO B 1 93 ? 1.29 21.344 20.781 1 95.56 93 PRO B C 1
ATOM 3374 O O . PRO B 1 93 ? 0.791 22.469 20.672 1 95.56 93 PRO B O 1
ATOM 3377 N N . VAL B 1 94 ? 2.191 21.109 21.625 1 95.69 94 VAL B N 1
ATOM 3378 C CA . VAL B 1 94 ? 2.576 22.094 22.625 1 95.69 94 VAL B CA 1
ATOM 3379 C C . VAL B 1 94 ? 3.236 23.297 21.953 1 95.69 94 VAL B C 1
ATOM 3381 O O . VAL B 1 94 ? 3.061 24.438 22.391 1 95.69 94 VAL B O 1
ATOM 3384 N N . ASN B 1 95 ? 3.961 23.047 20.922 1 96.88 95 ASN B N 1
ATOM 3385 C CA . ASN B 1 95 ? 4.613 24.125 20.188 1 96.88 95 ASN B CA 1
ATOM 3386 C C . ASN B 1 95 ? 3.602 25 19.453 1 96.88 95 ASN B C 1
ATOM 3388 O O . ASN B 1 95 ? 3.768 26.219 19.375 1 96.88 95 ASN B O 1
ATOM 3392 N N . VAL B 1 96 ? 2.59 24.375 18.938 1 97.81 96 VAL B N 1
ATOM 3393 C CA . VAL B 1 96 ? 1.534 25.125 18.25 1 97.81 96 VAL B CA 1
ATOM 3394 C C . VAL B 1 96 ? 0.784 26 19.25 1 97.81 96 VAL B C 1
ATOM 3396 O O . VAL B 1 96 ? 0.51 27.172 18.969 1 97.81 96 VAL B O 1
ATOM 3399 N N . LEU B 1 97 ? 0.489 25.422 20.375 1 97.12 97 LEU B N 1
ATOM 3400 C CA . LEU B 1 97 ? -0.202 26.156 21.438 1 97.12 97 LEU B CA 1
ATOM 3401 C C . LEU B 1 97 ? 0.611 27.359 21.875 1 97.12 97 LEU B C 1
ATOM 3403 O O . LEU B 1 97 ? 0.071 28.469 22 1 97.12 97 LEU B O 1
ATOM 3407 N N . GLU B 1 98 ? 1.86 27.172 22.031 1 97.06 98 GLU B N 1
ATOM 3408 C CA . GLU B 1 98 ? 2.758 28.234 22.469 1 97.06 98 GLU B CA 1
ATOM 3409 C C . GLU B 1 98 ? 2.836 29.344 21.438 1 97.06 98 GLU B C 1
ATOM 3411 O O . GLU B 1 98 ? 2.887 30.531 21.781 1 97.06 98 GLU B O 1
ATOM 3416 N N . ALA B 1 99 ? 2.877 28.984 20.234 1 98.31 99 ALA B N 1
ATOM 3417 C CA . ALA B 1 99 ? 2.965 29.953 19.141 1 98.31 99 ALA B CA 1
ATOM 3418 C C . ALA B 1 99 ? 1.646 30.703 18.969 1 98.31 99 ALA B C 1
ATOM 3420 O O . ALA B 1 99 ? 1.631 31.859 18.547 1 98.31 99 ALA B O 1
ATOM 3421 N N . ALA B 1 100 ? 0.58 30.109 19.312 1 98.38 100 ALA B N 1
ATOM 3422 C CA . ALA B 1 100 ? -0.753 30.625 19.031 1 98.38 100 ALA B CA 1
ATOM 3423 C C . ALA B 1 100 ? -1.208 31.594 20.125 1 98.38 100 ALA B C 1
ATOM 3425 O O . ALA B 1 100 ? -1.784 32.656 19.828 1 98.38 100 ALA B O 1
ATOM 3426 N N . GLU B 1 101 ? -0.935 31.281 21.328 1 97.25 101 GLU B N 1
ATOM 3427 C CA . GLU B 1 101 ? -1.613 31.922 22.438 1 97.25 101 GLU B CA 1
ATOM 3428 C C . GLU B 1 101 ? -0.713 32.969 23.094 1 97.25 101 GLU B C 1
ATOM 3430 O O . GLU B 1 101 ? 0.471 33.062 22.766 1 97.25 101 GLU B O 1
ATOM 3435 N N . GLY B 1 102 ? -1.431 33.781 24.031 1 95.44 102 GLY B N 1
ATOM 3436 C CA . GLY B 1 102 ? -0.704 34.75 24.812 1 95.44 102 GLY B CA 1
ATOM 3437 C C . GLY B 1 102 ? -0.596 36.094 24.125 1 95.44 102 GLY B C 1
ATOM 3438 O O . GLY B 1 102 ? -1.012 36.25 22.969 1 95.44 102 GLY B O 1
ATOM 3439 N N . GLN B 1 103 ? 0.081 37.031 24.703 1 96.88 103 GLN B N 1
ATOM 3440 C CA . GLN B 1 103 ? 0.18 38.406 24.219 1 96.88 103 GLN B CA 1
ATOM 3441 C C . GLN B 1 103 ? 1.092 38.5 23 1 96.88 103 GLN B C 1
ATOM 3443 O O . GLN B 1 103 ? 0.942 39.406 22.172 1 96.88 103 GLN B O 1
ATOM 3448 N N . ASP B 1 104 ? 1.957 37.5 22.844 1 98.12 104 ASP B N 1
ATOM 3449 C CA . ASP B 1 104 ? 2.92 37.531 21.75 1 98.12 104 ASP B CA 1
ATOM 3450 C C . ASP B 1 104 ? 2.604 36.438 20.719 1 98.12 104 ASP B C 1
ATOM 3452 O O . ASP B 1 104 ? 3.436 36.094 19.875 1 98.12 104 ASP B O 1
ATOM 3456 N N . GLY B 1 105 ? 1.419 35.844 20.812 1 98.69 105 GLY B N 1
ATOM 3457 C CA . GLY B 1 105 ? 1.044 34.719 19.953 1 98.69 105 GLY B CA 1
ATOM 3458 C C . GLY B 1 105 ? 0.408 35.156 18.656 1 98.69 105 GLY B C 1
ATOM 3459 O O . GLY B 1 105 ? 0.102 36.344 18.469 1 98.69 105 GLY B O 1
ATOM 3460 N N . ILE B 1 106 ? 0.216 34.25 17.781 1 98.88 106 ILE B N 1
ATOM 3461 C CA . ILE B 1 106 ? -0.365 34.5 16.469 1 98.88 106 ILE B CA 1
ATOM 3462 C C . ILE B 1 106 ? -1.743 35.125 16.609 1 98.88 106 ILE B C 1
ATOM 3464 O O . ILE B 1 106 ? -2.062 36.094 15.914 1 98.88 106 ILE B O 1
ATOM 3468 N N . LEU B 1 107 ? -2.561 34.594 17.531 1 98.75 107 LEU B N 1
ATOM 3469 C CA . LEU B 1 107 ? -3.941 35.031 17.688 1 98.75 107 LEU B CA 1
ATOM 3470 C C . LEU B 1 107 ? -4.004 36.5 18.062 1 98.75 107 LEU B C 1
ATOM 3472 O O . LEU B 1 107 ? -4.902 37.219 17.625 1 98.75 107 LEU B O 1
ATOM 3476 N N . ALA B 1 108 ? -3.045 36.906 18.828 1 98.44 108 ALA B N 1
ATOM 3477 C CA . ALA B 1 108 ? -3.004 38.312 19.25 1 98.44 108 ALA B CA 1
ATOM 3478 C C . ALA B 1 108 ? -2.717 39.219 18.062 1 98.44 108 ALA B C 1
ATOM 3480 O O . ALA B 1 108 ? -3.08 40.406 18.078 1 98.44 108 ALA B O 1
ATOM 3481 N N . GLY B 1 109 ? -2.096 38.719 17.062 1 98.5 109 GLY B N 1
ATOM 3482 C CA . GLY B 1 109 ? -1.696 39.531 15.922 1 98.5 109 GLY B CA 1
ATOM 3483 C C . GLY B 1 109 ? -2.654 39.438 14.75 1 98.5 109 GLY B C 1
ATOM 3484 O O . GLY B 1 109 ? -2.533 40.188 13.773 1 98.5 109 GLY B O 1
ATOM 3485 N N . LEU B 1 110 ? -3.617 38.5 14.812 1 98.31 110 LEU B N 1
ATOM 3486 C CA . LEU B 1 110 ? -4.566 38.312 13.727 1 98.31 110 LEU B CA 1
ATOM 3487 C C . LEU B 1 110 ? -5.566 39.469 13.672 1 98.31 110 LEU B C 1
ATOM 3489 O O . LEU B 1 110 ? -5.941 40.031 14.711 1 98.31 110 LEU B O 1
ATOM 3493 N N . SER B 1 111 ? -5.992 39.844 12.477 1 97.62 111 SER B N 1
ATOM 3494 C CA . SER B 1 111 ? -7.031 40.844 12.227 1 97.62 111 SER B CA 1
ATOM 3495 C C . SER B 1 111 ? -7.887 40.469 11.023 1 97.62 111 SER B C 1
ATOM 3497 O O . SER B 1 111 ? -7.738 39.375 10.484 1 97.62 111 SER B O 1
ATOM 3499 N N . LYS B 1 112 ? -8.719 41.25 10.664 1 97.38 112 LYS B N 1
ATOM 3500 C CA . LYS B 1 112 ? -9.734 40.969 9.648 1 97.38 112 LYS B CA 1
ATOM 3501 C C . LYS B 1 112 ? -9.094 40.5 8.352 1 97.38 112 LYS B C 1
ATOM 3503 O O . LYS B 1 112 ? -8.125 41.094 7.875 1 97.38 112 LYS B O 1
ATOM 3508 N N . ASP B 1 113 ? -9.523 39.312 7.879 1 97.12 113 ASP B N 1
ATOM 3509 C CA . ASP B 1 113 ? -9.266 38.75 6.555 1 97.12 113 ASP B CA 1
ATOM 3510 C C . ASP B 1 113 ? -7.898 38.094 6.492 1 97.12 113 ASP B C 1
ATOM 3512 O O . ASP B 1 113 ? -7.504 37.562 5.449 1 97.12 113 ASP B O 1
ATOM 3516 N N . LYS B 1 114 ? -7.141 38.125 7.594 1 98.25 114 LYS B N 1
ATOM 3517 C CA . LYS B 1 114 ? -5.887 37.375 7.625 1 98.25 114 LYS B CA 1
ATOM 3518 C C . LYS B 1 114 ? -6.141 35.875 7.711 1 98.25 114 LYS B C 1
ATOM 3520 O O . LYS B 1 114 ? -7.164 35.438 8.242 1 98.25 114 LYS B O 1
ATOM 3525 N N . VAL B 1 115 ? -5.254 35.094 7.109 1 98.75 115 VAL B N 1
ATOM 3526 C CA . VAL B 1 115 ? -5.402 33.656 7.082 1 98.75 115 VAL B CA 1
ATOM 3527 C C . VAL B 1 115 ? -4.184 33 7.723 1 98.75 115 VAL B C 1
ATOM 3529 O O . VAL B 1 115 ? -3.045 33.281 7.348 1 98.75 115 VAL B O 1
ATOM 3532 N N . TRP B 1 116 ? -4.414 32.188 8.734 1 98.81 116 TRP B N 1
ATOM 3533 C CA . TRP B 1 116 ? -3.395 31.344 9.336 1 98.81 116 TRP B CA 1
ATOM 3534 C C . TRP B 1 116 ? -3.496 29.922 8.812 1 98.81 116 TRP B C 1
ATOM 3536 O O . TRP B 1 116 ? -4.484 29.234 9.062 1 98.81 116 TRP B O 1
ATOM 3546 N N . VAL B 1 117 ? -2.484 29.453 8.031 1 98.81 117 VAL B N 1
ATOM 3547 C CA . VAL B 1 117 ? -2.379 28.094 7.492 1 98.81 117 VAL B CA 1
ATOM 3548 C C . VAL B 1 117 ? -1.423 27.266 8.352 1 98.81 117 VAL B C 1
ATOM 3550 O O . VAL B 1 117 ? -0.216 27.531 8.367 1 98.81 117 VAL B O 1
ATOM 3553 N N . ASP B 1 118 ? -1.928 26.25 8.969 1 98.69 118 ASP B N 1
ATOM 3554 C CA . ASP B 1 118 ? -1.1 25.469 9.875 1 98.69 118 ASP B CA 1
ATOM 3555 C C . ASP B 1 118 ? -0.767 24.109 9.281 1 98.69 118 ASP B C 1
ATOM 3557 O O . ASP B 1 118 ? -1.643 23.25 9.156 1 98.69 118 ASP B O 1
ATOM 3561 N N . HIS B 1 119 ? 0.52 23.875 9.023 1 98.19 119 HIS B N 1
ATOM 3562 C CA . HIS B 1 119 ? 0.987 22.594 8.477 1 98.19 119 HIS B CA 1
ATOM 3563 C C . HIS B 1 119 ? 1.289 21.594 9.586 1 98.19 119 HIS B C 1
ATOM 3565 O O . HIS B 1 119 ? 1.574 20.438 9.32 1 98.19 119 HIS B O 1
ATOM 3571 N N . SER B 1 120 ? 1.183 22.062 10.82 1 97.25 120 SER B N 1
ATOM 3572 C CA . SER B 1 120 ? 1.557 21.203 11.93 1 97.25 120 SER B CA 1
ATOM 3573 C C . SER B 1 120 ? 0.57 20.047 12.094 1 97.25 120 SER B C 1
ATOM 3575 O O . SER B 1 120 ? -0.62 20.203 11.805 1 97.25 120 SER B O 1
ATOM 3577 N N . THR B 1 121 ? 1.094 18.891 12.414 1 94.62 121 THR B N 1
ATOM 3578 C CA . THR B 1 121 ? 0.242 17.812 12.906 1 94.62 121 THR B CA 1
ATOM 3579 C C . THR B 1 121 ? -0.013 17.969 14.406 1 94.62 121 THR B C 1
ATOM 3581 O O . THR B 1 121 ? 0.881 17.719 15.219 1 94.62 121 THR B O 1
ATOM 3584 N N . THR B 1 122 ? -1.199 18.406 14.719 1 93.81 122 THR B N 1
ATOM 3585 C CA . THR B 1 122 ? -1.476 18.844 16.078 1 93.81 122 THR B CA 1
ATOM 3586 C C . THR B 1 122 ? -2.859 18.391 16.531 1 93.81 122 THR B C 1
ATOM 3588 O O . THR B 1 122 ? -3.559 17.688 15.789 1 93.81 122 THR B O 1
ATOM 3591 N N . ASP B 1 123 ? -3.223 18.688 17.781 1 89.81 123 ASP B N 1
ATOM 3592 C CA . ASP B 1 123 ? -4.469 18.219 18.375 1 89.81 123 ASP B CA 1
ATOM 3593 C C . ASP B 1 123 ? -5.66 19.031 17.875 1 89.81 123 ASP B C 1
ATOM 3595 O O . ASP B 1 123 ? -5.555 20.25 17.703 1 89.81 123 ASP B O 1
ATOM 3599 N N . ASN B 1 124 ? -6.703 18.375 17.641 1 88.75 124 ASN B N 1
ATOM 3600 C CA . ASN B 1 124 ? -7.91 18.969 17.078 1 88.75 124 ASN B CA 1
ATOM 3601 C C . ASN B 1 124 ? -8.57 19.938 18.047 1 88.75 124 ASN B C 1
ATOM 3603 O O . ASN B 1 124 ? -9.125 20.953 17.625 1 88.75 124 ASN B O 1
ATOM 3607 N N . ASP B 1 125 ? -8.539 19.625 19.266 1 89.94 125 ASP B N 1
ATOM 3608 C CA . ASP B 1 125 ? -9.219 20.469 20.266 1 89.94 125 ASP B CA 1
ATOM 3609 C C . ASP B 1 125 ? -8.633 21.875 20.297 1 89.94 125 ASP B C 1
ATOM 3611 O O . ASP B 1 125 ? -9.375 22.859 20.359 1 89.94 125 ASP B O 1
ATOM 3615 N N . ASN B 1 126 ? -7.367 21.953 20.219 1 91.81 126 ASN B N 1
ATOM 3616 C CA . ASN B 1 126 ? -6.719 23.266 20.188 1 91.81 126 ASN B CA 1
ATOM 3617 C C . ASN B 1 126 ? -7.055 24.016 18.906 1 91.81 126 ASN B C 1
ATOM 3619 O O . ASN B 1 126 ? -7.336 25.219 18.938 1 91.81 126 ASN B O 1
ATOM 3623 N N . THR B 1 127 ? -7.039 23.328 17.828 1 95.31 127 THR B N 1
ATOM 3624 C CA . THR B 1 127 ? -7.309 23.969 16.547 1 95.31 127 THR B CA 1
ATOM 3625 C C . THR B 1 127 ? -8.711 24.562 16.531 1 95.31 127 THR B C 1
ATOM 3627 O O . THR B 1 127 ? -8.914 25.656 16 1 95.31 127 THR B O 1
ATOM 3630 N N . VAL B 1 128 ? -9.648 23.875 17.078 1 94.81 128 VAL B N 1
ATOM 3631 C CA . VAL B 1 128 ? -11.023 24.359 17.156 1 94.81 128 VAL B CA 1
ATOM 3632 C C . VAL B 1 128 ? -11.07 25.656 17.938 1 94.81 128 VAL B C 1
ATOM 3634 O O . VAL B 1 128 ? -11.727 26.625 17.531 1 94.81 128 VAL B O 1
ATOM 3637 N N . LYS B 1 129 ? -10.359 25.688 19.016 1 96.19 129 LYS B N 1
ATOM 3638 C CA . LYS B 1 129 ? -10.289 26.891 19.828 1 96.19 129 LYS B CA 1
ATOM 3639 C C . LYS B 1 129 ? -9.68 28.047 19.047 1 96.19 129 LYS B C 1
ATOM 3641 O O . LYS B 1 129 ? -10.148 29.188 19.125 1 96.19 129 LYS B O 1
ATOM 3646 N N . PHE B 1 130 ? -8.633 27.781 18.328 1 98.06 130 PHE B N 1
ATOM 3647 C CA . PHE B 1 130 ? -7.98 28.797 17.531 1 98.06 130 PHE B CA 1
ATOM 3648 C C . PHE B 1 130 ? -8.93 29.359 16.484 1 98.06 130 PHE B C 1
ATOM 3650 O O . PHE B 1 130 ? -8.977 30.578 16.25 1 98.06 130 PHE B O 1
ATOM 3657 N N . VAL B 1 131 ? -9.68 28.469 15.852 1 97.69 131 VAL B N 1
ATOM 3658 C CA . VAL B 1 131 ? -10.617 28.859 14.805 1 97.69 131 VAL B CA 1
ATOM 3659 C C . VAL B 1 131 ? -11.68 29.797 15.383 1 97.69 131 VAL B C 1
ATOM 3661 O O . VAL B 1 131 ? -11.992 30.828 14.781 1 97.69 131 VAL B O 1
ATOM 3664 N N . GLU B 1 132 ? -12.195 29.438 16.516 1 97.31 132 GLU B N 1
ATOM 3665 C CA . GLU B 1 132 ? -13.234 30.25 17.156 1 97.31 132 GLU B CA 1
ATOM 3666 C C . GLU B 1 132 ? -12.703 31.641 17.531 1 97.31 132 GLU B C 1
ATOM 3668 O O . GLU B 1 132 ? -13.367 32.656 17.281 1 97.31 132 GLU B O 1
ATOM 3673 N N . GLU B 1 133 ? -11.562 31.656 18.062 1 97.81 133 GLU B N 1
ATOM 3674 C CA . GLU B 1 133 ? -10.969 32.938 18.453 1 97.81 133 GLU B CA 1
ATOM 3675 C C . GLU B 1 133 ? -10.664 33.781 17.234 1 97.81 133 GLU B C 1
ATOM 3677 O O . GLU B 1 133 ? -10.914 35 17.234 1 97.81 133 GLU B O 1
ATOM 3682 N N . ALA B 1 134 ? -10.117 33.219 16.234 1 98.12 134 ALA B N 1
ATOM 3683 C CA . ALA B 1 134 ? -9.805 33.969 15.008 1 98.12 134 ALA B CA 1
ATOM 3684 C C . ALA B 1 134 ? -11.07 34.531 14.375 1 98.12 134 ALA B C 1
ATOM 3686 O O . ALA B 1 134 ? -11.055 35.656 13.852 1 98.12 134 ALA B O 1
ATOM 3687 N N . LYS B 1 135 ? -12.086 33.75 14.414 1 96.88 135 LYS B N 1
ATOM 3688 C CA . LYS B 1 135 ? -13.359 34.156 13.828 1 96.88 135 LYS B CA 1
ATOM 3689 C C . LYS B 1 135 ? -13.867 35.438 14.461 1 96.88 135 LYS B C 1
ATOM 3691 O O . LYS B 1 135 ? -14.43 36.312 13.781 1 96.88 135 LYS B O 1
ATOM 3696 N N . THR B 1 136 ? -13.68 35.594 15.75 1 97.62 136 THR B N 1
ATOM 3697 C CA . THR B 1 136 ? -14.125 36.781 16.453 1 97.62 136 THR B CA 1
ATOM 3698 C C . THR B 1 136 ? -13.375 38.031 15.938 1 97.62 136 THR B C 1
ATOM 3700 O O . THR B 1 136 ? -13.836 39.156 16.109 1 97.62 136 THR B O 1
ATOM 3703 N N . LYS B 1 137 ? -12.281 37.812 15.289 1 97.06 137 LYS B N 1
ATOM 3704 C CA . LYS B 1 137 ? -11.445 38.906 14.789 1 97.06 137 LYS B CA 1
ATOM 3705 C C . LYS B 1 137 ? -11.617 39.062 13.281 1 97.06 137 LYS B C 1
ATOM 3707 O O . LYS B 1 137 ? -10.906 39.875 12.656 1 97.06 137 LYS B O 1
ATOM 3712 N N . GLY B 1 138 ? -12.492 38.219 12.734 1 97.25 138 GLY B N 1
ATOM 3713 C CA . GLY B 1 138 ? -12.703 38.219 11.289 1 97.25 138 GLY B CA 1
ATOM 3714 C C . GLY B 1 138 ? -11.578 37.562 10.516 1 97.25 138 GLY B C 1
ATOM 3715 O O . GLY B 1 138 ? -11.391 37.844 9.328 1 97.25 138 GLY B O 1
ATOM 3716 N N . ALA B 1 139 ? -10.766 36.781 11.195 1 98.31 139 ALA B N 1
ATOM 3717 C CA . ALA B 1 139 ? -9.656 36.062 10.578 1 98.31 139 ALA B CA 1
ATOM 3718 C C . ALA B 1 139 ? -9.992 34.594 10.406 1 98.31 139 ALA B C 1
ATOM 3720 O O . ALA B 1 139 ? -11.062 34.125 10.805 1 98.31 139 ALA B O 1
ATOM 3721 N N . TYR B 1 140 ? -9.07 33.875 9.719 1 98.38 140 TYR B N 1
ATOM 3722 C CA . TYR B 1 140 ? -9.328 32.469 9.383 1 98.38 140 TYR B CA 1
ATOM 3723 C C . TYR B 1 140 ? -8.148 31.578 9.773 1 98.38 140 TYR B C 1
ATOM 3725 O O . TYR B 1 140 ? -6.992 31.984 9.641 1 98.38 140 TYR B O 1
ATOM 3733 N N . VAL B 1 141 ? -8.484 30.422 10.281 1 98.44 141 VAL B N 1
ATOM 3734 C CA . VAL B 1 141 ? -7.496 29.391 10.555 1 98.44 141 VAL B CA 1
ATOM 3735 C C . VAL B 1 141 ? -7.773 28.172 9.688 1 98.44 141 VAL B C 1
ATOM 3737 O O . VAL B 1 141 ? -8.906 27.672 9.633 1 98.44 141 VAL B O 1
ATOM 3740 N N . LEU B 1 142 ? -6.781 27.719 8.961 1 98.31 142 LEU B N 1
ATOM 3741 C CA . LEU B 1 142 ? -6.875 26.531 8.125 1 98.31 142 LEU B CA 1
ATOM 3742 C C . LEU B 1 142 ? -5.91 25.438 8.609 1 98.31 142 LEU B C 1
ATOM 3744 O O . LEU B 1 142 ? -4.73 25.719 8.836 1 98.31 142 LEU B O 1
ATOM 3748 N N . GLU B 1 143 ? -6.461 24.234 8.766 1 97.44 143 GLU B N 1
ATOM 3749 C CA . GLU B 1 143 ? -5.59 23.062 8.82 1 97.44 143 GLU B CA 1
ATOM 3750 C C . GLU B 1 143 ? -4.965 22.781 7.453 1 97.44 143 GLU B C 1
ATOM 3752 O O . GLU B 1 143 ? -5.641 22.859 6.426 1 97.44 143 GLU B O 1
ATOM 3757 N N . ALA B 1 144 ? -3.686 22.406 7.562 1 98.25 144 ALA B N 1
ATOM 3758 C CA . ALA B 1 144 ? -3.059 22.016 6.305 1 98.25 144 ALA B CA 1
ATOM 3759 C C . ALA B 1 144 ? -1.89 21.062 6.547 1 98.25 144 ALA B C 1
ATOM 3761 O O . ALA B 1 144 ? -0.786 21.281 6.043 1 98.25 144 ALA B O 1
ATOM 3762 N N . PRO B 1 145 ? -2.158 19.969 7.246 1 97.94 145 PRO B N 1
ATOM 3763 C CA . PRO B 1 145 ? -1.073 19 7.367 1 97.94 145 PRO B CA 1
ATOM 3764 C C . PRO B 1 145 ? -0.625 18.438 6.016 1 97.94 145 PRO B C 1
ATOM 3766 O O . PRO B 1 145 ? -1.36 18.531 5.031 1 97.94 145 PRO B O 1
ATOM 3769 N N . ILE B 1 146 ? 0.584 17.938 6.008 1 96.88 146 ILE B N 1
ATOM 3770 C CA . ILE B 1 146 ? 1.186 17.625 4.715 1 96.88 146 ILE B CA 1
ATOM 3771 C C . ILE B 1 146 ? 1.701 16.188 4.727 1 96.88 146 ILE B C 1
ATOM 3773 O O . ILE B 1 146 ? 1.978 15.625 5.789 1 96.88 146 ILE B O 1
ATOM 3777 N N . THR B 1 147 ? 1.736 15.547 3.566 1 94.5 147 THR B N 1
ATOM 3778 C CA . THR B 1 147 ? 2.139 14.156 3.416 1 94.5 147 THR B CA 1
ATOM 3779 C C . THR B 1 147 ? 2.947 13.961 2.137 1 94.5 147 THR B C 1
ATOM 3781 O O . THR B 1 147 ? 2.768 14.695 1.164 1 94.5 147 THR B O 1
ATOM 3784 N N . GLY B 1 148 ? 3.996 12.984 2.168 1 87.69 148 GLY B N 1
ATOM 3785 C CA . GLY B 1 148 ? 4.734 12.672 0.956 1 87.69 148 GLY B CA 1
ATOM 3786 C C . GLY B 1 148 ? 6.238 12.68 1.156 1 87.69 148 GLY B C 1
ATOM 3787 O O . GLY B 1 148 ? 6.984 12.18 0.312 1 87.69 148 GLY B O 1
ATOM 3788 N N . GLY B 1 149 ? 6.727 13.289 2.207 1 86.38 149 GLY B N 1
ATOM 3789 C CA . GLY B 1 149 ? 8.148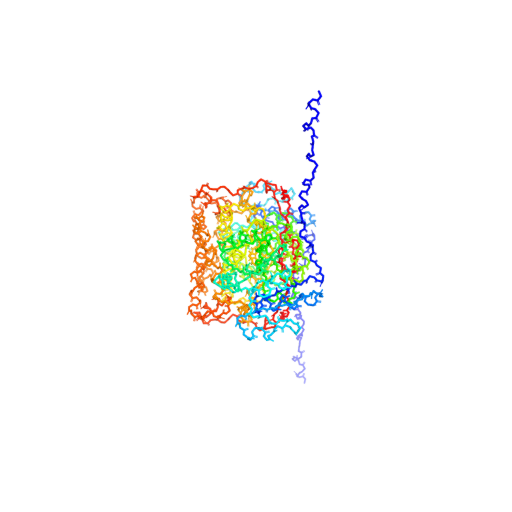 13.266 2.506 1 86.38 149 GLY B CA 1
ATOM 3790 C C . GLY B 1 149 ? 8.836 14.594 2.277 1 86.38 149 GLY B C 1
ATOM 3791 O O . GLY B 1 149 ? 8.461 15.344 1.375 1 86.38 149 GLY B O 1
ATOM 3792 N N . LEU B 1 150 ? 9.852 14.797 2.984 1 86.94 150 LEU B N 1
ATOM 3793 C CA . LEU B 1 150 ? 10.57 16.062 2.951 1 86.94 150 LEU B CA 1
ATOM 3794 C C . LEU B 1 150 ? 11.203 16.297 1.583 1 86.94 150 LEU B C 1
ATOM 3796 O O . LEU B 1 150 ? 11.25 17.438 1.1 1 86.94 150 LEU B O 1
ATOM 3800 N N . ALA B 1 151 ? 11.703 15.234 0.998 1 84.94 151 ALA B N 1
ATOM 3801 C CA . ALA B 1 151 ? 12.281 15.352 -0.337 1 84.94 151 ALA B CA 1
ATOM 3802 C C . ALA B 1 151 ? 11.273 15.898 -1.335 1 84.94 151 ALA B C 1
ATOM 3804 O O . ALA B 1 151 ? 11.602 16.766 -2.146 1 84.94 151 ALA B O 1
ATOM 3805 N N . ALA B 1 152 ? 10.148 15.445 -1.217 1 89 152 ALA B N 1
ATOM 3806 C CA . ALA B 1 152 ? 9.078 15.922 -2.088 1 89 152 ALA B CA 1
ATOM 3807 C C . ALA B 1 152 ? 8.719 17.375 -1.775 1 89 152 ALA B C 1
ATOM 3809 O O . ALA B 1 152 ? 8.422 18.156 -2.682 1 89 152 ALA B O 1
ATOM 3810 N N . LEU B 1 153 ? 8.75 17.719 -0.548 1 92.94 153 LEU B N 1
ATOM 3811 C CA . LEU B 1 153 ? 8.422 19.094 -0.142 1 92.94 153 LEU B CA 1
ATOM 3812 C C . LEU B 1 153 ? 9.406 20.094 -0.739 1 92.94 153 LEU B C 1
ATOM 3814 O O . LEU B 1 153 ? 9.008 21.125 -1.26 1 92.94 153 LEU B O 1
ATOM 3818 N N . LYS B 1 154 ? 10.641 19.734 -0.667 1 93.25 154 LYS B N 1
ATOM 3819 C CA . LYS B 1 154 ? 11.688 20.609 -1.161 1 93.25 154 LYS B CA 1
ATOM 3820 C C . LYS B 1 154 ? 11.531 20.875 -2.656 1 93.25 154 LYS B C 1
ATOM 3822 O O . LYS B 1 154 ? 11.922 21.938 -3.152 1 93.25 154 LYS B O 1
ATOM 3827 N N . LYS B 1 155 ? 10.867 19.953 -3.275 1 92.56 155 LYS B N 1
ATOM 3828 C CA . LYS B 1 155 ? 10.711 20.047 -4.723 1 92.56 155 LYS B CA 1
ATOM 3829 C C . LYS B 1 155 ? 9.336 20.609 -5.09 1 92.56 155 LYS B C 1
ATOM 3831 O O . LYS B 1 155 ? 9.031 20.781 -6.27 1 92.56 155 LYS B O 1
ATOM 3836 N N . GLY B 1 156 ? 8.547 20.844 -4.105 1 95.12 156 GLY B N 1
ATOM 3837 C CA . GLY B 1 156 ? 7.23 21.406 -4.336 1 95.12 156 GLY B CA 1
ATOM 3838 C C . GLY B 1 156 ? 6.207 20.391 -4.789 1 95.12 156 GLY B C 1
ATOM 3839 O O . GLY B 1 156 ? 5.211 20.734 -5.426 1 95.12 156 GLY B O 1
ATOM 3840 N N . ASN B 1 157 ? 6.453 19.109 -4.469 1 94.19 157 ASN B N 1
ATOM 3841 C CA . ASN B 1 157 ? 5.621 18.031 -4.996 1 94.19 157 ASN B CA 1
ATOM 3842 C C . ASN B 1 157 ? 4.922 17.266 -3.875 1 94.19 157 ASN B C 1
ATOM 3844 O O . ASN B 1 157 ? 4.48 16.141 -4.074 1 94.19 157 ASN B O 1
ATOM 3848 N N . MET B 1 158 ? 4.824 17.875 -2.721 1 95.75 158 MET B N 1
ATOM 3849 C CA . MET B 1 158 ? 4.133 17.203 -1.626 1 95.75 158 MET B CA 1
ATOM 3850 C C . MET B 1 158 ? 2.625 17.391 -1.73 1 95.75 158 MET B C 1
ATOM 3852 O O . MET B 1 158 ? 2.135 17.953 -2.715 1 95.75 158 MET B O 1
ATOM 3856 N N . VAL B 1 159 ? 1.89 16.75 -0.853 1 97.69 159 VAL B N 1
ATOM 3857 C CA . VAL B 1 159 ? 0.435 16.844 -0.792 1 97.69 159 VAL B CA 1
ATOM 3858 C C . VAL B 1 159 ? 0.012 17.469 0.536 1 97.69 159 VAL B C 1
ATOM 3860 O O . VAL B 1 159 ? 0.617 17.203 1.576 1 97.69 159 VAL B O 1
ATOM 3863 N N . ALA B 1 160 ? -1.011 18.328 0.465 1 98.5 160 ALA B N 1
ATOM 3864 C CA . ALA B 1 160 ? -1.59 18.906 1.674 1 98.5 160 ALA B CA 1
ATOM 3865 C C . ALA B 1 160 ? -3.057 18.516 1.823 1 98.5 160 ALA B C 1
ATOM 3867 O O . ALA B 1 160 ? -3.77 18.359 0.828 1 98.5 160 ALA B O 1
ATOM 3868 N N . PHE B 1 161 ? -3.482 18.281 3.023 1 98.5 161 PHE B N 1
ATOM 3869 C CA . PHE B 1 161 ? -4.891 18.219 3.389 1 98.5 161 PHE B CA 1
ATOM 3870 C C . PHE B 1 161 ? -5.348 19.531 4.016 1 98.5 161 PHE B C 1
ATOM 3872 O O . PHE B 1 161 ? -4.711 20.031 4.941 1 98.5 161 PHE B O 1
ATOM 3879 N N . MET B 1 162 ? -6.43 20.062 3.498 1 98.5 162 MET B N 1
ATOM 3880 C CA . MET B 1 162 ? -6.887 21.344 4.027 1 98.5 162 MET B CA 1
ATOM 3881 C C . MET B 1 162 ? -8.281 21.219 4.625 1 98.5 162 MET B C 1
ATOM 3883 O O . MET B 1 162 ? -9.125 20.5 4.098 1 98.5 162 MET B O 1
ATOM 3887 N N . ALA B 1 163 ? -8.5 21.906 5.688 1 98.25 163 ALA B N 1
ATOM 3888 C CA . ALA B 1 163 ? -9.836 21.984 6.281 1 98.25 163 ALA B CA 1
ATOM 3889 C C . ALA B 1 163 ? -10.062 23.359 6.922 1 98.25 163 ALA B C 1
ATOM 3891 O O . ALA B 1 163 ? -9.117 24 7.375 1 98.25 163 ALA B O 1
ATOM 3892 N N . GLY B 1 164 ? -11.289 23.812 7.035 1 97.56 164 GLY B N 1
ATOM 3893 C CA . GLY B 1 164 ? -11.703 25.125 7.504 1 97.56 164 GLY B CA 1
ATOM 3894 C C . GLY B 1 164 ? -12.617 25.844 6.535 1 97.56 164 GLY B C 1
ATOM 3895 O O . GLY B 1 164 ? -13.344 25.203 5.773 1 97.56 164 GLY B O 1
ATOM 3896 N N . ASP B 1 165 ? -12.578 27.156 6.59 1 97.5 165 ASP B N 1
ATOM 3897 C CA . ASP B 1 165 ? -13.43 27.969 5.73 1 97.5 165 ASP B CA 1
ATOM 3898 C C . ASP B 1 165 ? -13.078 27.766 4.258 1 97.5 165 ASP B C 1
ATOM 3900 O O . ASP B 1 165 ? -11.914 27.922 3.871 1 97.5 165 ASP B O 1
ATOM 3904 N N . LYS B 1 166 ? -14.031 27.438 3.467 1 97.75 166 LYS B N 1
ATOM 3905 C CA . LYS B 1 166 ? -13.812 27.109 2.061 1 97.75 166 LYS B CA 1
ATOM 3906 C C . LYS B 1 166 ? -13.297 28.312 1.289 1 97.75 166 LYS B C 1
ATOM 3908 O O . LYS B 1 166 ? -12.414 28.188 0.437 1 97.75 166 LYS B O 1
ATOM 3913 N N . GLN B 1 167 ? -13.812 29.438 1.562 1 97.25 167 GLN B N 1
ATOM 3914 C CA . GLN B 1 167 ? -13.383 30.641 0.865 1 97.25 167 GLN B CA 1
ATOM 3915 C C . GLN B 1 167 ? -11.922 30.969 1.177 1 97.25 167 GLN B C 1
ATOM 3917 O O . GLN B 1 167 ? -11.164 31.344 0.284 1 97.25 167 GLN B O 1
ATOM 3922 N N . ALA B 1 168 ? -11.594 30.844 2.428 1 98.19 168 ALA B N 1
ATOM 3923 C CA . ALA B 1 168 ? -10.211 31.094 2.832 1 98.19 168 ALA B CA 1
ATOM 3924 C C . ALA B 1 168 ? -9.266 30.094 2.172 1 98.19 168 ALA B C 1
ATOM 3926 O O . ALA B 1 168 ? -8.188 30.469 1.696 1 98.19 168 ALA B O 1
ATOM 3927 N N . ALA B 1 169 ? -9.711 28.828 2.146 1 98.56 169 ALA B N 1
ATOM 3928 C CA . ALA B 1 169 ? -8.898 27.797 1.503 1 98.56 169 ALA B CA 1
ATOM 3929 C C . ALA B 1 169 ? -8.672 28.109 0.03 1 98.56 169 ALA B C 1
ATOM 3931 O O . ALA B 1 169 ? -7.547 28.016 -0.466 1 98.56 169 ALA B O 1
ATOM 3932 N N . ASP B 1 170 ? -9.688 28.531 -0.636 1 98.12 170 ASP B N 1
ATOM 3933 C CA . ASP B 1 170 ? -9.586 28.906 -2.045 1 98.12 170 ASP B CA 1
ATOM 3934 C C . ASP B 1 170 ? -8.672 30.109 -2.238 1 98.12 170 ASP B C 1
ATOM 3936 O O . ASP B 1 170 ? -7.891 30.156 -3.189 1 98.12 170 ASP B O 1
ATOM 3940 N N . ALA B 1 171 ? -8.766 31.031 -1.342 1 98.25 171 ALA B N 1
ATOM 3941 C CA . ALA B 1 171 ? -8.031 32.281 -1.454 1 98.25 171 ALA B CA 1
ATOM 3942 C C . ALA B 1 171 ? -6.527 32.062 -1.344 1 98.25 171 ALA B C 1
ATOM 3944 O O . ALA B 1 171 ? -5.738 32.781 -1.945 1 98.25 171 ALA B O 1
ATOM 3945 N N . VAL B 1 172 ? -6.109 31.016 -0.639 1 98.56 172 VAL B N 1
ATOM 3946 C CA . VAL B 1 172 ? -4.68 30.859 -0.401 1 98.56 172 VAL B CA 1
ATOM 3947 C C . VAL B 1 172 ? -4.117 29.797 -1.35 1 98.56 172 VAL B C 1
ATOM 3949 O O . VAL B 1 172 ? -2.936 29.453 -1.275 1 98.56 172 VAL B O 1
ATOM 3952 N N . MET B 1 173 ? -4.859 29.266 -2.273 1 98.62 173 MET B N 1
ATOM 3953 C CA . MET B 1 173 ? -4.469 28.156 -3.135 1 98.62 173 MET B CA 1
ATOM 3954 C C . MET B 1 173 ? -3.232 28.516 -3.955 1 98.62 173 MET B C 1
ATOM 3956 O O . MET B 1 173 ? -2.338 27.688 -4.133 1 98.62 173 MET B O 1
ATOM 3960 N N . PRO B 1 174 ? -3.111 29.766 -4.5 1 98.69 174 PRO B N 1
ATOM 3961 C CA . PRO B 1 174 ? -1.894 30.094 -5.246 1 98.69 174 PRO B CA 1
ATOM 3962 C C . PRO B 1 174 ? -0.627 29.922 -4.406 1 98.69 174 PRO B C 1
ATOM 3964 O O . PRO B 1 174 ? 0.431 29.578 -4.941 1 98.69 174 PRO B O 1
ATOM 3967 N N . ILE B 1 175 ? -0.749 30.172 -3.094 1 98.75 175 ILE B N 1
ATOM 3968 C CA . ILE B 1 175 ? 0.369 30 -2.172 1 98.75 175 ILE B CA 1
ATOM 3969 C C . ILE B 1 175 ? 0.64 28.5 -1.963 1 98.75 175 ILE B C 1
ATOM 3971 O O . ILE B 1 175 ? 1.79 28.062 -2.027 1 98.75 175 ILE B O 1
ATOM 3975 N N . MET B 1 176 ? -0.445 27.734 -1.775 1 98.75 176 MET B N 1
ATOM 3976 C CA . MET B 1 176 ? -0.322 26.297 -1.547 1 98.75 176 MET B CA 1
ATOM 3977 C C . MET B 1 176 ? 0.324 25.609 -2.744 1 98.75 176 MET B C 1
ATOM 3979 O O . MET B 1 176 ? 1.157 24.719 -2.578 1 98.75 176 MET B O 1
ATOM 3983 N N . GLU B 1 177 ? 0.039 26.016 -3.961 1 98.25 177 GLU B N 1
ATOM 3984 C CA . GLU B 1 177 ? 0.476 25.391 -5.203 1 98.25 177 GLU B CA 1
ATOM 3985 C C . GLU B 1 177 ? 1.989 25.5 -5.375 1 98.25 177 GLU B C 1
ATOM 3987 O O . GLU B 1 177 ? 2.576 24.797 -6.207 1 98.25 177 GLU B O 1
ATOM 3992 N N . CYS B 1 178 ? 2.648 26.328 -4.602 1 98.12 178 CYS B N 1
ATOM 3993 C CA . CYS B 1 178 ? 4.094 26.5 -4.695 1 98.12 178 CYS B CA 1
ATOM 3994 C C . CYS B 1 178 ? 4.82 25.297 -4.09 1 98.12 178 CYS B C 1
ATOM 3996 O O . CYS B 1 178 ? 5.949 24.984 -4.48 1 98.12 178 CYS B O 1
ATOM 3998 N N . SER B 1 179 ? 4.129 24.641 -3.143 1 97.69 179 SER B N 1
ATOM 3999 C CA . SER B 1 179 ? 4.801 23.578 -2.418 1 97.69 179 SER B CA 1
ATOM 4000 C C . SER B 1 179 ? 4.07 22.25 -2.59 1 97.69 179 SER B C 1
ATOM 4002 O O . SER B 1 179 ? 4.625 2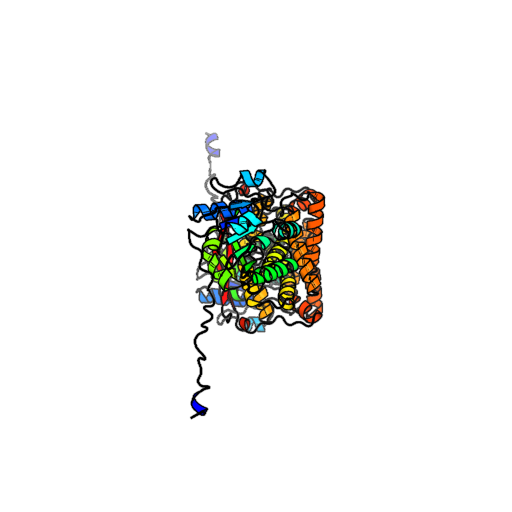1.188 -2.307 1 97.69 179 SER B O 1
ATOM 4004 N N . TYR B 1 180 ? 2.818 22.312 -3.086 1 98 180 TYR B N 1
ATOM 4005 C CA . TYR B 1 180 ? 1.993 21.109 -3.084 1 98 180 TYR B CA 1
ATOM 4006 C C . TYR B 1 180 ? 1.384 20.859 -4.457 1 98 180 TYR B C 1
ATOM 4008 O O . TYR B 1 180 ? 0.687 21.734 -4.996 1 98 180 TYR B O 1
ATOM 4016 N N . GLN B 1 181 ? 1.617 19.703 -4.957 1 97 181 GLN B N 1
ATOM 4017 C CA . GLN B 1 181 ? 1.075 19.344 -6.262 1 97 181 GLN B CA 1
ATOM 4018 C C . GLN B 1 181 ? -0.422 19.062 -6.176 1 97 181 GLN B C 1
ATOM 4020 O O . GLN B 1 181 ? -1.126 19.094 -7.188 1 97 181 GLN B O 1
ATOM 4025 N N . ARG B 1 182 ? -0.843 18.797 -4.945 1 97.38 182 ARG B N 1
ATOM 4026 C CA . ARG B 1 182 ? -2.262 18.609 -4.668 1 97.38 182 ARG B CA 1
ATOM 4027 C C . ARG B 1 182 ? -2.607 19.047 -3.25 1 97.38 182 ARG B C 1
ATOM 4029 O O . ARG B 1 182 ? -1.853 18.797 -2.311 1 97.38 182 ARG B O 1
ATOM 4036 N N . SER B 1 183 ? -3.656 19.844 -3.123 1 98.25 183 SER B N 1
ATOM 4037 C CA . SER B 1 183 ? -4.266 20.188 -1.84 1 98.25 183 SER B CA 1
ATOM 4038 C C . SER B 1 183 ? -5.711 19.703 -1.773 1 98.25 183 SER B C 1
ATOM 4040 O O . SER B 1 183 ? -6.582 20.234 -2.465 1 98.25 183 SER B O 1
ATOM 4042 N N . VAL B 1 184 ? -5.945 18.703 -0.943 1 98.25 184 VAL B N 1
ATOM 4043 C CA . VAL B 1 184 ? -7.285 18.141 -0.835 1 98.25 184 VAL B CA 1
ATOM 4044 C C . VAL B 1 184 ? -8.086 18.891 0.221 1 98.25 184 VAL B C 1
ATOM 4046 O O . VAL B 1 184 ? -7.707 18.922 1.395 1 98.25 184 VAL B O 1
ATOM 4049 N N . TYR B 1 185 ? -9.148 19.516 -0.218 1 98.5 185 TYR B N 1
ATOM 4050 C CA . TYR B 1 185 ? -10.039 20.172 0.746 1 98.5 185 TYR B CA 1
ATOM 4051 C C . TYR B 1 185 ? -10.922 19.141 1.442 1 98.5 185 TYR B C 1
ATOM 4053 O O . TYR B 1 185 ? -11.711 18.453 0.793 1 98.5 185 TYR B O 1
ATOM 4061 N N . CYS B 1 186 ? -10.859 19.078 2.746 1 97.69 186 CYS B N 1
ATOM 4062 C CA . CYS B 1 186 ? -11.438 17.984 3.518 1 97.69 186 CYS B CA 1
ATOM 4063 C C . CYS B 1 186 ? -12.688 18.453 4.266 1 97.69 186 CYS B C 1
ATOM 4065 O O . CYS B 1 186 ? -13.328 17.656 4.961 1 97.69 186 CYS B O 1
ATOM 4067 N N . GLY B 1 187 ? -12.992 19.734 4.184 1 96.44 187 GLY B N 1
ATOM 4068 C CA . GLY B 1 187 ? -14.195 20.203 4.832 1 96.44 187 GLY B CA 1
ATOM 4069 C C . GLY B 1 187 ? -13.93 20.938 6.137 1 96.44 187 GLY B C 1
ATOM 4070 O O . GLY B 1 187 ? -13.086 21.828 6.191 1 96.44 187 GLY B O 1
ATOM 4071 N N . ALA B 1 188 ? -14.602 20.531 7.203 1 94.25 188 ALA B N 1
ATOM 4072 C CA . ALA B 1 188 ? -14.555 21.219 8.484 1 94.25 188 ALA B CA 1
ATOM 4073 C C . ALA B 1 188 ? -13.258 20.906 9.234 1 94.25 188 ALA B C 1
ATOM 4075 O O . ALA B 1 188 ? -12.633 19.875 8.992 1 94.25 188 ALA B O 1
ATOM 4076 N N . VAL B 1 189 ? -12.961 21.797 10.117 1 94.25 189 VAL B N 1
ATOM 4077 C CA . VAL B 1 189 ? -11.773 21.625 10.953 1 94.25 189 VAL B CA 1
ATOM 4078 C C . VAL B 1 189 ? -11.836 20.281 11.672 1 94.25 189 VAL B C 1
ATOM 4080 O O . VAL B 1 189 ? -12.891 19.875 12.156 1 94.25 189 VAL B O 1
ATOM 4083 N N . GLY B 1 190 ? -10.719 19.656 11.695 1 93.44 190 GLY B N 1
ATOM 4084 C CA . GLY B 1 190 ? -10.617 18.312 12.25 1 93.44 190 GLY B CA 1
ATOM 4085 C C . GLY B 1 190 ? -10.469 17.234 11.195 1 93.44 190 GLY B C 1
ATOM 4086 O O . GLY B 1 190 ? -9.844 16.203 11.445 1 93.44 190 GLY B O 1
ATOM 4087 N N . SER B 1 191 ? -10.977 17.438 10.039 1 95.62 191 SER B N 1
ATOM 4088 C CA . SER B 1 191 ? -10.992 16.438 8.984 1 95.62 191 SER B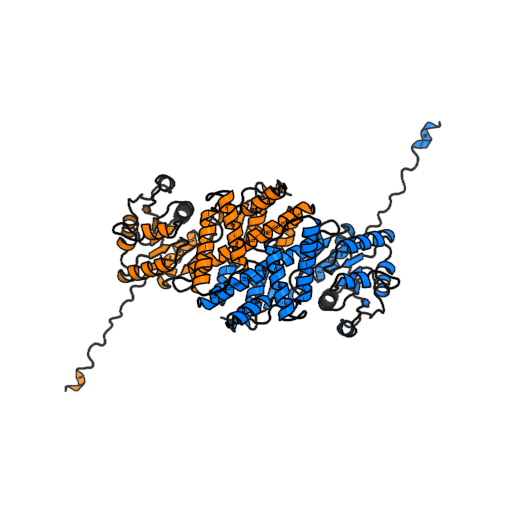 CA 1
ATOM 4089 C C . SER B 1 191 ? -9.609 16.266 8.367 1 95.62 191 SER B C 1
ATOM 4091 O O . SER B 1 191 ? -9.172 15.141 8.102 1 95.62 191 SER B O 1
ATOM 4093 N N . ALA B 1 192 ? -8.898 17.359 8.164 1 97.25 192 ALA B N 1
ATOM 4094 C CA . ALA B 1 192 ? -7.574 17.281 7.551 1 97.25 192 ALA B CA 1
ATOM 4095 C C . ALA B 1 192 ? -6.594 16.562 8.469 1 97.25 192 ALA B C 1
ATOM 4097 O O . ALA B 1 192 ? -5.781 15.75 8 1 97.25 192 ALA B O 1
ATOM 4098 N N . MET B 1 193 ? -6.707 16.844 9.703 1 95.81 193 MET B N 1
ATOM 4099 C CA . MET B 1 193 ? -5.844 16.188 10.672 1 95.81 193 MET B CA 1
ATOM 4100 C C . MET B 1 193 ? -6.105 14.68 10.695 1 95.81 193 MET B C 1
ATOM 4102 O O . MET B 1 193 ? -5.172 13.883 10.797 1 95.81 193 MET B O 1
ATOM 4106 N N . MET B 1 194 ? -7.301 14.328 10.578 1 95.5 194 MET B N 1
ATOM 4107 C CA . MET B 1 194 ? -7.656 12.906 10.539 1 95.5 194 MET B CA 1
ATOM 4108 C C . MET B 1 194 ? -7.031 12.227 9.32 1 95.5 194 MET B C 1
ATOM 4110 O O . MET B 1 194 ? -6.473 11.133 9.438 1 95.5 194 MET B O 1
ATOM 4114 N N . MET B 1 195 ? -7.105 12.906 8.18 1 97.44 195 MET B N 1
ATOM 4115 C CA . MET B 1 195 ? -6.496 12.344 6.973 1 97.44 195 MET B CA 1
ATOM 4116 C C . MET B 1 195 ? -5.008 12.102 7.184 1 97.44 195 MET B C 1
ATOM 4118 O O . MET B 1 195 ? -4.492 11.047 6.816 1 97.44 195 MET B O 1
ATOM 4122 N N . LYS B 1 196 ? -4.375 13.023 7.781 1 97.56 196 LYS B N 1
ATOM 4123 C CA . LYS B 1 196 ? -2.93 12.969 7.98 1 97.56 196 LYS B CA 1
ATOM 4124 C C . LYS B 1 196 ? -2.553 11.836 8.93 1 97.56 196 LYS B C 1
ATOM 4126 O O . LYS B 1 196 ? -1.665 11.031 8.633 1 97.56 196 LYS B O 1
ATOM 4131 N N . VAL B 1 197 ? -3.203 11.789 10.039 1 96.75 197 VAL B N 1
ATOM 4132 C CA . VAL B 1 197 ? -2.787 10.828 11.055 1 96.75 197 VAL B CA 1
ATOM 4133 C C . VAL B 1 197 ? -3.109 9.414 10.578 1 96.75 197 VAL B C 1
ATOM 4135 O O . VAL B 1 197 ? -2.35 8.477 10.836 1 96.75 197 VAL B O 1
ATOM 4138 N N . VAL B 1 198 ? -4.199 9.234 9.891 1 97.75 198 VAL B N 1
ATOM 4139 C CA . VAL B 1 198 ? -4.562 7.93 9.352 1 97.75 198 VAL B CA 1
ATOM 4140 C C . VAL B 1 198 ? -3.551 7.512 8.289 1 97.75 198 VAL B C 1
ATOM 4142 O O . VAL B 1 198 ? -3.154 6.344 8.227 1 97.75 198 VAL B O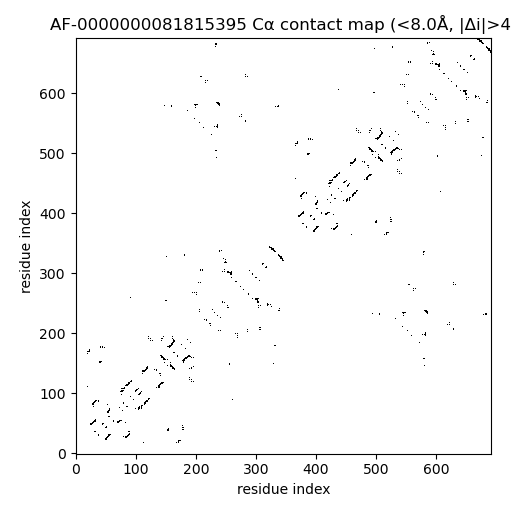 1
ATOM 4145 N N . SER B 1 199 ? -3.186 8.438 7.438 1 97.94 199 SER B N 1
ATOM 4146 C CA . SER B 1 199 ? -2.141 8.172 6.453 1 97.94 199 SER B CA 1
ATOM 4147 C C . SER B 1 199 ? -0.882 7.625 7.121 1 97.94 199 SER B C 1
ATOM 4149 O O . SER B 1 199 ? -0.318 6.629 6.668 1 97.94 199 SER B O 1
ATOM 4151 N N . ASN B 1 200 ? -0.498 8.234 8.195 1 97.69 200 ASN B N 1
ATOM 4152 C CA . ASN B 1 200 ? 0.721 7.832 8.891 1 97.69 200 ASN B CA 1
ATOM 4153 C C . ASN B 1 200 ? 0.531 6.516 9.641 1 97.69 200 ASN B C 1
ATOM 4155 O O . ASN B 1 200 ? 1.467 5.719 9.758 1 97.69 200 ASN B O 1
ATOM 4159 N N . LEU B 1 201 ? -0.697 6.301 10.18 1 98.62 201 LEU B N 1
ATOM 4160 C CA . LEU B 1 201 ? -1.003 5.016 10.797 1 98.62 201 LEU B CA 1
ATOM 4161 C C . LEU B 1 201 ? -0.843 3.881 9.789 1 98.62 201 LEU B C 1
ATOM 4163 O O . LEU B 1 201 ? -0.194 2.873 10.078 1 98.62 201 LEU B O 1
ATOM 4167 N N . LEU B 1 202 ? -1.387 4.051 8.617 1 98.81 202 LEU B N 1
ATOM 4168 C CA . LEU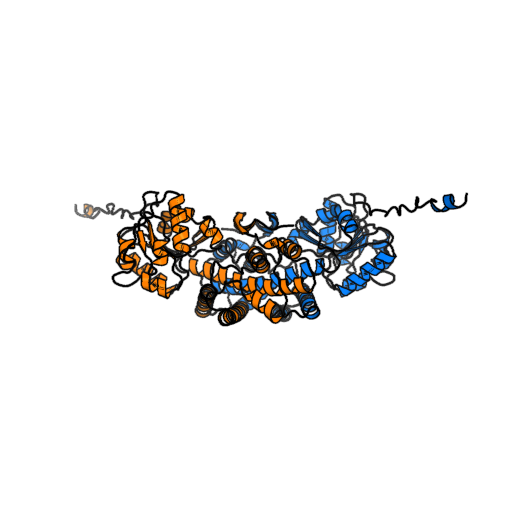 B 1 202 ? -1.295 3.049 7.555 1 98.81 202 LEU B CA 1
ATOM 4169 C C . LEU B 1 202 ? 0.153 2.857 7.113 1 98.81 202 LEU B C 1
ATOM 4171 O O . LEU B 1 202 ? 0.595 1.726 6.898 1 98.81 202 LEU B O 1
ATOM 4175 N N . ALA B 1 203 ? 0.896 3.957 7.027 1 98.5 203 ALA B N 1
ATOM 4176 C CA . ALA B 1 203 ? 2.301 3.885 6.641 1 98.5 203 ALA B CA 1
ATOM 4177 C C . ALA B 1 203 ? 3.104 3.053 7.637 1 98.5 203 ALA B C 1
ATOM 4179 O O . ALA B 1 203 ? 3.936 2.232 7.242 1 98.5 203 ALA B O 1
ATOM 4180 N N . ALA B 1 204 ? 2.822 3.217 8.898 1 98.75 204 ALA B N 1
ATOM 4181 C CA . ALA B 1 204 ? 3.545 2.494 9.938 1 98.75 204 ALA B CA 1
ATOM 4182 C C . ALA B 1 204 ? 3.285 0.993 9.844 1 98.75 204 ALA B C 1
ATOM 4184 O O . ALA B 1 204 ? 4.211 0.187 9.977 1 98.75 204 ALA B O 1
ATOM 4185 N N . VAL B 1 205 ? 2.039 0.623 9.625 1 98.88 205 VAL B N 1
ATOM 4186 C CA . VAL B 1 205 ? 1.677 -0.785 9.5 1 98.88 205 VAL B CA 1
ATOM 4187 C C . VAL B 1 205 ? 2.404 -1.399 8.305 1 98.88 205 VAL B C 1
ATOM 4189 O O . VAL B 1 205 ? 2.965 -2.494 8.406 1 98.88 205 VAL B O 1
ATOM 4192 N N . ASN B 1 206 ? 2.412 -0.701 7.215 1 98.88 206 ASN B N 1
ATOM 4193 C CA . ASN B 1 206 ? 3.082 -1.186 6.012 1 98.88 206 ASN B CA 1
ATOM 4194 C C . ASN B 1 206 ? 4.582 -1.352 6.234 1 98.88 206 ASN B C 1
ATOM 4196 O O . ASN B 1 206 ? 5.191 -2.291 5.719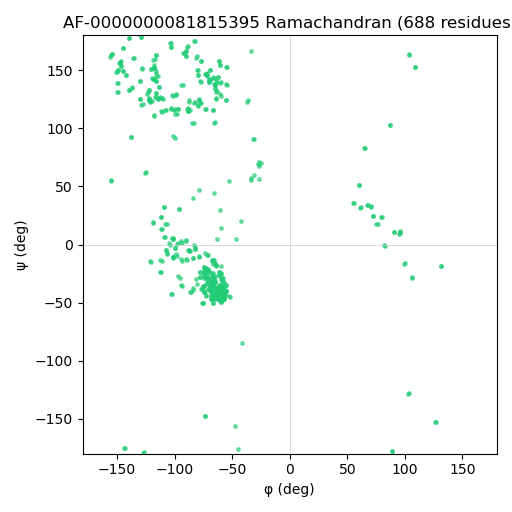 1 98.88 206 ASN B O 1
ATOM 4200 N N . LEU B 1 207 ? 5.18 -0.442 7 1 98.81 207 LEU B N 1
ATOM 4201 C CA . LEU B 1 207 ? 6.613 -0.515 7.25 1 98.81 207 LEU B CA 1
ATOM 4202 C C . LEU B 1 207 ? 6.965 -1.772 8.039 1 98.81 207 LEU B C 1
ATOM 4204 O O . LEU B 1 207 ? 7.953 -2.445 7.73 1 98.81 207 LEU B O 1
ATOM 4208 N N . LEU B 1 208 ? 6.188 -2.047 9.039 1 98.62 208 LEU B N 1
ATOM 4209 C CA . LEU B 1 208 ? 6.453 -3.256 9.812 1 98.62 208 LEU B CA 1
ATOM 4210 C C . LEU B 1 208 ? 6.266 -4.5 8.953 1 98.62 208 LEU B C 1
ATOM 4212 O O . LEU B 1 208 ? 7.078 -5.426 9.008 1 98.62 208 LEU B O 1
ATOM 4216 N N . ALA B 1 209 ? 5.191 -4.512 8.188 1 98.81 209 ALA B N 1
ATOM 4217 C CA . ALA B 1 209 ? 4.895 -5.66 7.332 1 98.81 209 ALA B CA 1
ATOM 4218 C C . ALA B 1 209 ? 6.016 -5.891 6.324 1 98.81 209 ALA B C 1
ATOM 4220 O O . ALA B 1 209 ? 6.453 -7.027 6.121 1 98.81 209 ALA B O 1
ATOM 4221 N N . LEU B 1 210 ? 6.512 -4.793 5.68 1 98.75 210 LEU B N 1
ATOM 4222 C CA . LEU B 1 210 ? 7.547 -4.949 4.664 1 98.75 210 LEU B CA 1
ATOM 4223 C C . LEU B 1 210 ? 8.859 -5.414 5.293 1 98.75 210 LEU B C 1
ATOM 4225 O O . LEU B 1 210 ? 9.633 -6.137 4.664 1 98.75 210 LEU B O 1
ATOM 4229 N N . SER B 1 211 ? 9.117 -5.008 6.551 1 98.38 211 SER B N 1
ATOM 4230 C CA . SER B 1 211 ? 10.336 -5.414 7.238 1 98.38 211 SER B CA 1
ATOM 4231 C C . SER B 1 211 ? 10.422 -6.934 7.367 1 98.38 211 SER B C 1
ATOM 4233 O O . SER B 1 211 ? 11.461 -7.527 7.09 1 98.38 211 SER B O 1
ATOM 4235 N N . GLU B 1 212 ? 9.359 -7.496 7.715 1 98.62 212 GLU B N 1
ATOM 4236 C CA . GLU B 1 212 ? 9.297 -8.938 7.945 1 98.62 212 GLU B CA 1
ATOM 4237 C C . GLU B 1 212 ? 9.477 -9.711 6.645 1 98.62 212 GLU B C 1
ATOM 4239 O O . GLU B 1 212 ? 10.273 -10.648 6.574 1 98.62 212 GLU B O 1
ATOM 4244 N N . VAL B 1 213 ? 8.805 -9.289 5.59 1 98.69 213 VAL B N 1
ATOM 4245 C CA . VAL B 1 213 ? 8.844 -10.062 4.352 1 98.69 213 VAL B CA 1
ATOM 4246 C C . VAL B 1 213 ? 10.164 -9.805 3.629 1 98.69 213 VAL B C 1
ATOM 4248 O O . VAL B 1 213 ? 10.68 -10.688 2.932 1 98.69 213 VAL B O 1
ATOM 4251 N N . LEU B 1 214 ? 10.75 -8.609 3.834 1 98.69 214 LEU B N 1
ATOM 4252 C CA . LEU B 1 214 ? 12.062 -8.336 3.27 1 98.69 214 LEU B CA 1
ATOM 4253 C C . LEU B 1 214 ? 13.117 -9.25 3.881 1 98.69 214 LEU B C 1
ATOM 4255 O O . LEU B 1 214 ? 13.977 -9.781 3.17 1 98.69 214 LEU B O 1
ATOM 4259 N N . MET B 1 215 ? 13.055 -9.438 5.164 1 98.75 215 MET B N 1
ATOM 4260 C CA . MET B 1 215 ? 13.953 -10.352 5.855 1 98.75 215 MET B CA 1
ATOM 4261 C C . MET B 1 215 ? 13.75 -11.789 5.375 1 98.75 215 MET B C 1
ATOM 4263 O O . MET B 1 215 ? 14.719 -12.523 5.168 1 98.75 215 MET B O 1
ATOM 4267 N N . LEU B 1 216 ? 12.5 -12.172 5.172 1 98.44 216 LEU B N 1
ATOM 4268 C CA . LEU B 1 216 ? 12.18 -13.5 4.648 1 98.44 216 LEU B CA 1
ATOM 4269 C C . LEU B 1 216 ? 12.836 -13.711 3.287 1 98.44 216 LEU B C 1
ATOM 4271 O O . LEU B 1 216 ? 13.469 -14.742 3.057 1 98.44 216 LEU B O 1
ATOM 4275 N N . ALA B 1 217 ? 12.68 -12.727 2.418 1 98.12 217 ALA B N 1
ATOM 4276 C CA . ALA B 1 217 ? 13.281 -12.812 1.089 1 98.12 217 ALA B CA 1
ATOM 4277 C C . ALA B 1 217 ? 14.797 -12.93 1.179 1 98.12 217 ALA B C 1
ATOM 4279 O O . ALA B 1 217 ? 15.406 -13.734 0.471 1 98.12 217 ALA B O 1
ATOM 4280 N N . LYS B 1 218 ? 15.398 -12.125 2.07 1 98.38 218 LYS B N 1
ATOM 4281 C CA . LYS B 1 218 ? 16.844 -12.141 2.262 1 98.38 218 LYS B CA 1
ATOM 4282 C C . LYS B 1 218 ? 17.328 -13.516 2.715 1 98.38 218 LYS B C 1
ATOM 4284 O O . LYS B 1 218 ? 18.25 -14.086 2.129 1 98.38 218 LYS B O 1
ATOM 4289 N N . ARG B 1 219 ? 16.688 -14.062 3.652 1 97.88 219 ARG B N 1
ATOM 4290 C CA . ARG B 1 219 ? 17.125 -15.344 4.215 1 97.88 219 ARG B CA 1
ATOM 4291 C C . ARG B 1 219 ? 16.828 -16.484 3.25 1 97.88 219 ARG B C 1
ATOM 4293 O O . ARG B 1 219 ? 17.484 -17.531 3.307 1 97.88 219 ARG B O 1
ATOM 4300 N N . ALA B 1 220 ? 15.875 -16.312 2.393 1 95.94 220 ALA B N 1
ATOM 4301 C CA . ALA B 1 220 ? 15.578 -17.297 1.355 1 95.94 220 ALA B CA 1
ATOM 4302 C C . ALA B 1 220 ? 16.516 -17.125 0.16 1 95.94 220 ALA B C 1
ATOM 4304 O O . ALA B 1 220 ? 16.344 -17.797 -0.859 1 95.94 220 ALA B O 1
ATOM 4305 N N . ASN B 1 221 ? 17.406 -16.141 0.19 1 95.56 221 ASN B N 1
ATOM 4306 C CA . ASN B 1 221 ? 18.438 -15.883 -0.799 1 95.56 221 ASN B CA 1
ATOM 4307 C C . ASN B 1 221 ? 17.859 -15.367 -2.109 1 95.56 221 ASN B C 1
ATOM 4309 O O . ASN B 1 221 ? 18.344 -15.703 -3.189 1 95.56 221 ASN B O 1
ATOM 4313 N N . LEU B 1 222 ? 16.812 -14.648 -1.983 1 96.56 222 LEU B N 1
ATOM 4314 C CA . LEU B 1 222 ? 16.266 -13.984 -3.162 1 96.56 222 LEU B CA 1
ATOM 4315 C C . LEU B 1 222 ? 17.047 -12.711 -3.473 1 96.56 222 LEU B C 1
ATOM 4317 O O . LEU B 1 222 ? 17.625 -12.094 -2.574 1 96.56 222 LEU B O 1
ATOM 4321 N N . ASP B 1 223 ? 17.094 -12.375 -4.777 1 97.06 223 ASP B N 1
ATOM 4322 C CA . ASP B 1 223 ? 17.578 -11.062 -5.168 1 97.06 223 ASP B CA 1
ATOM 4323 C C . ASP B 1 223 ? 16.641 -9.961 -4.691 1 97.06 223 ASP B C 1
ATOM 4325 O O . ASP B 1 223 ? 15.523 -9.82 -5.215 1 97.06 223 ASP B O 1
ATOM 4329 N N . LEU B 1 224 ? 17.125 -9.109 -3.812 1 97.94 224 LEU B N 1
ATOM 4330 C CA . LEU B 1 224 ? 16.234 -8.156 -3.146 1 97.94 224 LEU B CA 1
ATOM 4331 C C . LEU B 1 224 ? 15.773 -7.074 -4.117 1 97.94 224 LEU B C 1
ATOM 4333 O O . LEU B 1 224 ? 14.688 -6.512 -3.957 1 97.94 224 LEU B O 1
ATOM 4337 N N . LYS B 1 225 ? 16.609 -6.75 -5.129 1 98.25 225 LYS B N 1
ATOM 4338 C CA . LYS B 1 225 ? 16.156 -5.805 -6.141 1 98.25 225 LYS B CA 1
ATOM 4339 C C . LYS B 1 225 ? 15.008 -6.379 -6.961 1 98.25 225 LYS B C 1
ATOM 4341 O O . LYS B 1 225 ? 14.008 -5.699 -7.191 1 98.25 225 LYS B O 1
ATOM 4346 N N . LEU B 1 226 ? 15.164 -7.633 -7.387 1 97.88 226 LEU B N 1
ATOM 4347 C CA . LEU B 1 226 ? 14.094 -8.297 -8.117 1 97.88 226 LEU B CA 1
ATOM 4348 C C . LEU B 1 226 ? 12.844 -8.43 -7.25 1 97.88 226 LEU B C 1
ATOM 4350 O O . LEU B 1 226 ? 11.727 -8.227 -7.727 1 97.88 226 LEU B O 1
ATOM 4354 N N . PHE B 1 227 ? 13.086 -8.766 -5.98 1 98.38 227 PHE B N 1
ATOM 4355 C CA . PHE B 1 227 ? 11.992 -8.891 -5.023 1 98.38 227 PHE B CA 1
ATOM 4356 C C . PHE B 1 227 ? 11.227 -7.574 -4.906 1 98.38 227 PHE B C 1
ATOM 4358 O O . PHE B 1 227 ? 9.992 -7.562 -4.961 1 98.38 227 PHE B O 1
ATOM 4365 N N . TYR B 1 228 ? 11.953 -6.469 -4.773 1 98.62 228 TYR B N 1
ATOM 4366 C CA . TYR B 1 228 ? 11.383 -5.129 -4.715 1 98.62 228 TYR B CA 1
ATOM 4367 C C . TYR B 1 228 ? 10.562 -4.824 -5.965 1 98.62 228 TYR B C 1
ATOM 4369 O O . TYR B 1 228 ? 9.406 -4.422 -5.871 1 98.62 228 TYR B O 1
ATOM 4377 N N . GLU B 1 229 ? 11.062 -5.098 -7.09 1 97.88 229 GLU B N 1
ATOM 4378 C CA . GLU B 1 229 ? 10.43 -4.793 -8.375 1 97.88 229 GLU B CA 1
ATOM 4379 C C . GLU B 1 229 ? 9.188 -5.645 -8.586 1 97.88 229 GLU B C 1
ATOM 4381 O O . GLU B 1 229 ? 8.172 -5.16 -9.102 1 97.88 229 GLU B O 1
ATOM 4386 N N . ALA B 1 230 ? 9.227 -6.898 -8.188 1 98.12 230 ALA B N 1
ATOM 4387 C CA . ALA B 1 230 ? 8.117 -7.824 -8.383 1 98.12 230 ALA B CA 1
ATOM 4388 C C . ALA B 1 230 ? 6.902 -7.398 -7.562 1 98.12 230 ALA B C 1
ATOM 4390 O O . ALA B 1 230 ? 5.773 -7.406 -8.062 1 98.12 230 ALA B O 1
ATOM 4391 N N . ILE B 1 231 ? 7.102 -6.957 -6.34 1 98.44 231 ILE B N 1
ATOM 4392 C CA . ILE B 1 231 ? 5.988 -6.613 -5.465 1 98.44 231 ILE B CA 1
ATOM 4393 C C . ILE B 1 231 ? 5.379 -5.285 -5.906 1 98.44 231 ILE B C 1
ATOM 4395 O O . ILE B 1 231 ? 4.191 -5.035 -5.684 1 98.44 231 ILE B O 1
ATOM 4399 N N . ARG B 1 232 ? 6.141 -4.449 -6.598 1 98 232 ARG B N 1
ATOM 4400 C CA . ARG B 1 232 ? 5.625 -3.178 -7.098 1 98 232 ARG B CA 1
ATOM 4401 C C . ARG B 1 232 ? 4.477 -3.402 -8.078 1 98 232 ARG B C 1
ATOM 4403 O O . ARG B 1 232 ? 3.607 -2.543 -8.234 1 98 232 ARG B O 1
ATOM 4410 N N . VAL B 1 233 ? 4.441 -4.543 -8.758 1 97.62 233 VAL B N 1
ATOM 4411 C CA . VAL B 1 233 ? 3.395 -4.824 -9.734 1 97.62 233 VAL B CA 1
ATOM 4412 C C . VAL B 1 233 ? 2.461 -5.906 -9.195 1 97.62 233 VAL B C 1
ATOM 4414 O O . VAL B 1 233 ? 1.949 -6.73 -9.961 1 97.62 233 VAL B O 1
ATOM 4417 N N . SER B 1 234 ? 2.254 -5.969 -7.906 1 97.44 234 SER B N 1
ATOM 4418 C CA . SER B 1 234 ? 1.401 -6.973 -7.277 1 97.44 234 SER B CA 1
ATOM 4419 C C . SER B 1 234 ? 0.389 -6.332 -6.336 1 97.44 234 SER B C 1
ATOM 4421 O O . SER B 1 234 ? 0.423 -5.117 -6.113 1 97.44 234 SER B O 1
ATOM 4423 N N . ALA B 1 235 ? -0.469 -7.148 -5.723 1 96.19 235 ALA B N 1
ATOM 4424 C CA . ALA B 1 235 ? -1.477 -6.703 -4.762 1 96.19 235 ALA B CA 1
ATOM 4425 C C . ALA B 1 235 ? -0.831 -6.277 -3.445 1 96.19 235 ALA B C 1
ATOM 4427 O O . ALA B 1 235 ? -1.477 -5.648 -2.605 1 96.19 235 ALA B O 1
ATOM 4428 N N . GLY B 1 236 ? 0.465 -6.539 -3.293 1 98 236 GLY B N 1
ATOM 4429 C CA . GLY B 1 236 ? 1.169 -6.188 -2.07 1 98 236 GLY B CA 1
ATOM 4430 C C . GLY B 1 236 ? 1.776 -4.801 -2.109 1 98 236 GLY B C 1
ATOM 4431 O O . GLY B 1 236 ? 2.365 -4.348 -1.126 1 98 236 GLY B O 1
ATOM 4432 N N . HIS B 1 237 ? 1.523 -4.105 -3.178 1 98.19 237 HIS B N 1
ATOM 4433 C CA . HIS B 1 237 ? 2.162 -2.811 -3.396 1 98.19 237 HIS B CA 1
ATOM 4434 C C . HIS B 1 237 ? 1.568 -1.743 -2.484 1 98.19 237 HIS B C 1
ATOM 4436 O O . HIS B 1 237 ? 0.364 -1.745 -2.219 1 98.19 237 HIS B O 1
ATOM 4442 N N . SER B 1 238 ? 2.422 -0.815 -2.08 1 98.38 238 SER B N 1
ATOM 4443 C CA . SER B 1 238 ? 2.023 0.395 -1.368 1 98.38 238 SER B CA 1
ATOM 4444 C C . SER B 1 238 ? 3.031 1.521 -1.584 1 98.38 238 SER B C 1
ATOM 4446 O O . SER B 1 238 ? 4.141 1.283 -2.066 1 98.38 238 SER B O 1
ATOM 4448 N N . PHE B 1 239 ? 2.635 2.721 -1.279 1 97.44 239 PHE B N 1
ATOM 4449 C CA . PHE B 1 239 ? 3.564 3.844 -1.302 1 97.44 239 PHE B CA 1
ATOM 4450 C C . PHE B 1 239 ? 4.773 3.564 -0.419 1 97.44 239 PHE B C 1
ATOM 4452 O O . PHE B 1 239 ? 5.91 3.836 -0.811 1 97.44 239 PHE B O 1
ATOM 4459 N N . VAL B 1 240 ? 4.535 2.955 0.721 1 98.12 240 VAL B N 1
ATOM 4460 C CA . VAL B 1 240 ? 5.609 2.67 1.664 1 98.12 240 VAL B CA 1
ATOM 4461 C C . VAL B 1 240 ? 6.496 1.553 1.116 1 98.12 240 VAL B C 1
ATOM 4463 O O . VAL B 1 240 ? 7.707 1.54 1.35 1 98.12 240 VAL B O 1
ATOM 4466 N N . TRP B 1 241 ? 5.922 0.623 0.386 1 98.62 241 TRP B N 1
ATOM 4467 C CA . TRP B 1 241 ? 6.785 -0.344 -0.285 1 98.62 241 TRP B CA 1
ATOM 4468 C C . TRP B 1 241 ? 7.789 0.361 -1.193 1 98.62 241 TRP B C 1
ATOM 4470 O O . TRP B 1 241 ? 8.984 0.078 -1.143 1 98.62 241 TRP B O 1
ATOM 4480 N N . ASP B 1 242 ? 7.336 1.3 -1.949 1 97.31 242 ASP B N 1
ATOM 4481 C CA . ASP B 1 242 ? 8.141 2.002 -2.941 1 97.31 242 ASP B CA 1
ATOM 4482 C C . ASP B 1 242 ? 9.227 2.846 -2.271 1 97.31 242 ASP B C 1
ATOM 4484 O O . ASP B 1 242 ? 10.297 3.053 -2.838 1 97.31 242 ASP B O 1
ATOM 4488 N N . THR B 1 243 ? 8.961 3.348 -1.084 1 96.56 243 THR B N 1
ATOM 4489 C CA . THR B 1 243 ? 9.906 4.242 -0.426 1 96.56 243 THR B CA 1
ATOM 4490 C C . THR B 1 243 ? 10.68 3.502 0.664 1 96.56 243 THR B C 1
ATOM 4492 O O . THR B 1 243 ? 11.906 3.605 0.743 1 96.56 243 THR B O 1
ATOM 4495 N N . GLY B 1 244 ? 9.953 2.67 1.446 1 97.56 244 GLY B N 1
ATOM 4496 C CA . GLY B 1 244 ? 10.523 2.021 2.615 1 97.56 244 GLY B CA 1
ATOM 4497 C C . GLY B 1 244 ? 11.578 0.994 2.27 1 97.56 244 GLY B C 1
ATOM 4498 O O . GLY B 1 244 ? 12.633 0.94 2.91 1 97.56 244 GLY B O 1
ATOM 4499 N N . VAL B 1 245 ? 11.266 0.15 1.303 1 98.69 245 VAL B N 1
ATOM 4500 C CA . VAL B 1 245 ? 12.219 -0.893 0.941 1 98.69 245 VAL B CA 1
ATOM 4501 C C . VAL B 1 245 ? 13.531 -0.256 0.495 1 98.69 245 VAL B C 1
ATOM 4503 O O . VAL B 1 245 ? 14.602 -0.594 1.012 1 98.69 245 VAL B O 1
ATOM 4506 N N . PRO B 1 246 ? 13.523 0.735 -0.415 1 98.19 246 PRO B N 1
ATOM 4507 C CA . PRO B 1 246 ? 14.789 1.361 -0.81 1 98.19 246 PRO B CA 1
ATOM 4508 C C . PRO B 1 246 ? 15.5 2.041 0.358 1 98.19 246 PRO B C 1
ATOM 4510 O O . PRO B 1 246 ? 16.734 1.986 0.452 1 98.19 246 PRO B O 1
ATOM 4513 N N . PHE B 1 247 ? 14.773 2.682 1.239 1 97.56 247 PHE B N 1
ATOM 4514 C CA . PHE B 1 247 ? 15.391 3.303 2.404 1 97.56 247 PHE B CA 1
ATOM 4515 C C . PHE B 1 247 ? 16.109 2.264 3.252 1 97.56 247 PHE B C 1
ATOM 4517 O O . PHE B 1 247 ? 17.188 2.533 3.793 1 97.56 247 PHE B O 1
ATOM 4524 N N . VAL B 1 248 ? 15.508 1.095 3.4 1 98.5 248 VAL B N 1
ATOM 4525 C CA . VAL B 1 248 ? 16.094 0.008 4.172 1 98.5 248 VAL B CA 1
ATOM 4526 C C . VAL B 1 248 ? 17.328 -0.526 3.443 1 98.5 248 VAL B C 1
ATOM 4528 O O . VAL B 1 248 ? 18.391 -0.7 4.051 1 98.5 248 VAL B O 1
ATOM 4531 N N . LEU B 1 249 ? 17.188 -0.759 2.133 1 98.62 249 LEU B N 1
ATOM 4532 C CA . LEU B 1 249 ? 18.281 -1.321 1.347 1 98.62 249 LEU B CA 1
ATOM 4533 C C . LEU B 1 249 ? 19.453 -0.346 1.265 1 98.62 249 LEU B C 1
ATOM 4535 O O . LEU B 1 249 ? 20.609 -0.764 1.165 1 98.62 249 LEU B O 1
ATOM 4539 N N . GLN B 1 250 ? 19.141 0.921 1.319 1 97.56 250 GLN B N 1
ATOM 4540 C CA . GLN B 1 250 ? 20.156 1.966 1.351 1 97.56 250 GLN B CA 1
ATOM 4541 C C . GLN B 1 250 ? 20.812 2.053 2.727 1 97.56 250 GLN B C 1
ATOM 4543 O O . GLN B 1 250 ? 21.984 2.422 2.84 1 97.56 250 GLN B O 1
ATOM 4548 N N . GLY B 1 251 ? 20.094 1.852 3.76 1 97.5 251 GLY B N 1
ATOM 4549 C CA . GLY B 1 251 ? 20.562 1.924 5.133 1 97.5 251 GLY B CA 1
ATOM 4550 C C . GLY B 1 251 ? 20.312 3.27 5.781 1 97.5 251 GLY B C 1
ATOM 4551 O O . GLY B 1 251 ? 20.75 3.516 6.906 1 97.5 251 GLY B O 1
ATOM 4552 N N . SER B 1 252 ? 19.547 4.121 5.184 1 95.69 252 SER B N 1
ATOM 4553 C CA . SER B 1 252 ? 19.328 5.465 5.715 1 95.69 252 SER B CA 1
ATOM 4554 C C . SER B 1 252 ? 18.062 5.531 6.555 1 95.69 252 SER B C 1
ATOM 4556 O O . SER B 1 252 ? 17.922 6.398 7.422 1 95.69 252 SER B O 1
ATOM 4558 N N . TYR B 1 253 ? 17.016 4.672 6.281 1 96.94 253 TYR B N 1
ATOM 4559 C CA . TYR B 1 253 ? 15.805 4.469 7.074 1 96.94 253 TYR B CA 1
ATOM 4560 C C . TYR B 1 253 ? 15 5.754 7.168 1 96.94 253 TYR B C 1
ATOM 4562 O O . TYR B 1 253 ? 14.453 6.074 8.227 1 96.94 253 TYR B O 1
ATOM 4570 N N . GLU B 1 254 ? 15.016 6.625 6.148 1 91.75 254 GLU B N 1
ATOM 4571 C CA . GLU B 1 254 ? 14.25 7.859 6.02 1 91.75 254 GLU B CA 1
ATOM 4572 C C . GLU B 1 254 ? 14.648 8.875 7.082 1 91.75 254 GLU B C 1
ATOM 4574 O O . GLU B 1 254 ? 13.906 9.117 8.039 1 91.75 254 GLU B O 1
ATOM 4579 N N . PRO B 1 255 ? 15.641 9.602 6.922 1 89.81 255 PRO B N 1
ATOM 4580 C CA . PRO B 1 255 ? 16.156 10.508 7.949 1 89.81 255 PRO B CA 1
ATOM 4581 C C . PRO B 1 255 ? 15.406 11.836 8.008 1 89.81 255 PRO B C 1
ATOM 4583 O O . PRO B 1 255 ? 15.617 12.625 8.93 1 89.81 255 PRO B O 1
ATOM 4586 N N . GLY B 1 256 ? 14.484 12.039 7.137 1 87.94 256 GLY B N 1
ATOM 4587 C CA . GLY B 1 256 ? 13.789 13.312 7.078 1 87.94 256 GLY B CA 1
ATOM 4588 C C . GLY B 1 256 ? 12.719 13.453 8.141 1 87.94 256 GLY B C 1
ATOM 4589 O O . GLY B 1 256 ? 12.195 14.547 8.359 1 87.94 256 GLY B O 1
ATOM 4590 N N . PHE B 1 257 ? 12.398 12.398 8.812 1 92.44 257 PHE B N 1
ATOM 4591 C CA . PHE B 1 257 ? 11.367 12.352 9.836 1 92.44 257 PHE B CA 1
ATOM 4592 C C . PHE B 1 257 ? 11.812 11.508 11.016 1 92.44 257 PHE B C 1
ATOM 4594 O O . PHE B 1 257 ? 12.344 10.406 10.836 1 92.44 257 PHE B O 1
ATOM 4601 N N . THR B 1 258 ? 11.625 12.023 12.219 1 95.62 258 THR B N 1
ATOM 4602 C CA . THR B 1 258 ? 12.188 11.344 13.375 1 95.62 258 THR B CA 1
ATOM 4603 C C . THR B 1 258 ? 11.195 10.328 13.938 1 95.62 258 THR B C 1
ATOM 4605 O O . THR B 1 258 ? 9.984 10.438 13.703 1 95.62 258 THR B O 1
ATOM 4608 N N . MET B 1 259 ? 11.727 9.438 14.711 1 97.19 259 MET B N 1
ATOM 4609 C CA . MET B 1 259 ? 10.938 8.43 15.398 1 97.19 259 MET B CA 1
ATOM 4610 C C . MET B 1 259 ? 9.945 9.07 16.359 1 97.19 259 MET B C 1
ATOM 4612 O O . MET B 1 259 ? 8.773 8.68 16.406 1 97.19 259 MET B O 1
ATOM 4616 N N . GLU B 1 260 ? 10.391 10.031 17.047 1 97.12 260 GLU B N 1
ATOM 4617 C CA . GLU B 1 260 ? 9.523 10.68 18.031 1 97.12 260 GLU B CA 1
ATOM 4618 C C . GLU B 1 260 ? 8.336 11.352 17.359 1 97.12 260 GLU B C 1
ATOM 4620 O O . GLU B 1 260 ? 7.203 11.258 17.844 1 97.12 260 GLU B O 1
ATOM 4625 N N . LEU B 1 261 ? 8.562 12.055 16.297 1 95.62 261 LEU B N 1
ATOM 4626 C CA . LEU B 1 261 ? 7.488 12.75 15.594 1 95.62 261 LEU B CA 1
ATOM 4627 C C . LEU B 1 261 ? 6.512 11.75 14.977 1 95.62 261 LEU B C 1
ATOM 4629 O O . LEU B 1 261 ? 5.301 11.984 14.969 1 95.62 261 LEU B O 1
ATOM 4633 N N . PHE B 1 262 ? 7.039 10.672 14.438 1 97.31 262 PHE B N 1
ATOM 4634 C CA . PHE B 1 262 ? 6.18 9.641 13.875 1 97.31 262 PHE B CA 1
ATOM 4635 C C . PHE B 1 262 ? 5.316 9 14.953 1 97.31 262 PHE B C 1
ATOM 4637 O O . PHE B 1 262 ? 4.113 8.82 14.773 1 97.31 262 PHE B O 1
ATOM 4644 N N . CYS B 1 263 ? 5.926 8.711 16.109 1 97.81 263 CYS B N 1
ATOM 4645 C CA . CYS B 1 263 ? 5.191 8.148 17.234 1 97.81 263 CYS B CA 1
ATOM 4646 C C . CYS B 1 263 ? 4.133 9.117 17.734 1 97.81 263 CYS B C 1
ATOM 4648 O O . CYS B 1 263 ? 3.031 8.711 18.109 1 97.81 263 CYS B O 1
ATOM 4650 N N . LYS B 1 264 ? 4.477 10.336 17.719 1 96.12 264 LYS B N 1
ATOM 4651 C CA . LYS B 1 264 ? 3.502 11.359 18.094 1 96.12 264 LYS B CA 1
ATOM 4652 C C . LYS B 1 264 ? 2.287 11.328 17.172 1 96.12 264 LYS B C 1
ATOM 4654 O O . LYS B 1 264 ? 1.147 11.422 17.641 1 96.12 264 LYS B O 1
ATOM 4659 N N . ASP B 1 265 ? 2.502 11.258 15.891 1 96.62 265 ASP B N 1
ATOM 4660 C CA . ASP B 1 265 ? 1.394 11.195 14.945 1 96.62 265 ASP B CA 1
ATOM 4661 C C . ASP B 1 265 ? 0.54 9.945 15.18 1 96.62 265 ASP B C 1
ATOM 4663 O O . ASP B 1 265 ? -0.69 10.016 15.141 1 96.62 265 ASP B O 1
ATOM 4667 N N . MET B 1 266 ? 1.19 8.836 15.43 1 97.5 266 MET B N 1
ATOM 4668 C CA . MET B 1 266 ? 0.465 7.602 15.703 1 97.5 266 MET B CA 1
ATOM 4669 C C . MET B 1 266 ? -0.371 7.734 16.969 1 97.5 266 MET B C 1
ATOM 4671 O O . MET B 1 266 ? -1.51 7.266 17.016 1 97.5 266 MET B O 1
ATOM 4675 N N . GLN B 1 267 ? 0.21 8.375 17.969 1 96.75 267 GLN B N 1
ATOM 4676 C CA . GLN B 1 267 ? -0.513 8.57 19.219 1 96.75 267 GLN B CA 1
ATOM 4677 C C . GLN B 1 267 ? -1.752 9.438 19.016 1 96.75 267 GLN B C 1
ATOM 4679 O O . GLN B 1 267 ? -2.811 9.156 19.578 1 96.75 267 GLN B O 1
ATOM 4684 N N . LEU B 1 268 ? -1.618 10.5 18.234 1 95.69 268 LEU B N 1
ATOM 4685 C CA . LEU B 1 268 ? -2.77 11.328 17.906 1 95.69 268 LEU B CA 1
ATOM 4686 C C . LEU B 1 268 ? -3.867 10.508 17.25 1 95.69 268 LEU B C 1
ATOM 4688 O O . LEU B 1 268 ? -5.051 10.68 17.547 1 95.69 268 LEU B O 1
ATOM 4692 N N . GLY B 1 269 ? -3.484 9.594 16.312 1 95.81 269 GLY B N 1
ATOM 4693 C CA . GLY B 1 269 ? -4.445 8.695 15.703 1 95.81 269 GLY B CA 1
ATOM 4694 C C . GLY B 1 269 ? -5.141 7.789 16.703 1 95.81 269 GLY B C 1
ATOM 4695 O O . GLY B 1 269 ? -6.359 7.617 16.641 1 95.81 269 GLY B O 1
ATOM 4696 N N . TYR B 1 270 ? -4.375 7.266 17.609 1 95.12 270 TYR B N 1
ATOM 4697 C CA . TYR B 1 270 ? -4.93 6.387 18.625 1 95.12 270 TYR B CA 1
ATOM 4698 C C . TYR B 1 270 ? -5.875 7.152 19.547 1 95.12 270 TYR B C 1
ATOM 4700 O O . TYR B 1 270 ? -6.898 6.617 19.984 1 95.12 270 TYR B O 1
ATOM 4708 N N . ASP B 1 271 ? -5.504 8.336 19.906 1 95.31 271 ASP B N 1
ATOM 4709 C CA . ASP B 1 271 ? -6.371 9.18 20.719 1 95.31 271 ASP B CA 1
ATOM 4710 C C . ASP B 1 271 ? -7.711 9.422 20.031 1 95.31 271 ASP B C 1
ATOM 4712 O O . ASP B 1 271 ? -8.758 9.414 20.688 1 95.31 271 ASP B O 1
ATOM 4716 N N . MET B 1 272 ? -7.684 9.633 18.75 1 94.94 272 MET B N 1
ATOM 4717 C CA . MET B 1 272 ? -8.93 9.773 18 1 94.94 272 MET B CA 1
ATOM 4718 C C . MET B 1 272 ? -9.742 8.484 18.047 1 94.94 272 MET B C 1
ATOM 4720 O O . MET B 1 272 ? -10.961 8.523 18.203 1 94.94 272 MET B O 1
ATOM 4724 N N . ALA B 1 273 ? -9.047 7.352 17.922 1 97.44 273 ALA B N 1
ATOM 4725 C CA . ALA B 1 273 ? -9.734 6.062 18 1 97.44 273 ALA B CA 1
ATOM 4726 C C . ALA B 1 273 ? -10.422 5.875 19.344 1 97.44 273 ALA B C 1
ATOM 4728 O O . ALA B 1 273 ? -11.547 5.371 19.406 1 97.44 273 ALA B O 1
ATOM 4729 N N . ARG B 1 274 ? -9.773 6.277 20.406 1 96.5 274 ARG B N 1
ATOM 4730 C CA . ARG B 1 274 ? -10.359 6.211 21.734 1 96.5 274 ARG B CA 1
ATOM 4731 C C . ARG B 1 274 ? -11.578 7.121 21.844 1 96.5 274 ARG B C 1
ATOM 4733 O O . ARG B 1 274 ? -12.617 6.719 22.375 1 96.5 274 ARG B O 1
ATOM 4740 N N . LYS B 1 275 ? -11.398 8.328 21.344 1 95.19 275 LYS B N 1
ATOM 4741 C CA . LYS B 1 275 ? -12.484 9.297 21.359 1 95.19 275 LYS B CA 1
ATOM 4742 C C . LYS B 1 275 ? -13.734 8.75 20.672 1 95.19 275 LYS B C 1
ATOM 4744 O O . LYS B 1 275 ? -14.844 8.906 21.188 1 95.19 275 LYS B O 1
ATOM 4749 N N . TYR B 1 276 ? -13.555 8.055 19.594 1 96.62 276 TYR B N 1
ATOM 4750 C CA . TYR B 1 276 ? -14.688 7.586 18.797 1 96.62 276 TYR B CA 1
ATOM 4751 C C . TYR B 1 276 ? -14.977 6.117 19.078 1 96.62 276 TYR B C 1
ATOM 4753 O O . TYR B 1 276 ? -15.781 5.492 18.391 1 96.62 276 TYR B O 1
ATOM 4761 N N . ARG B 1 277 ? -14.258 5.488 20.047 1 97.81 277 ARG B N 1
ATOM 4762 C CA . ARG B 1 277 ? -14.469 4.137 20.562 1 97.81 277 ARG B CA 1
ATOM 4763 C C . ARG B 1 277 ? -14.328 3.102 19.453 1 97.81 277 ARG B C 1
ATOM 4765 O O . ARG B 1 277 ? -15.203 2.248 19.281 1 97.81 277 ARG B O 1
ATOM 4772 N N . VAL B 1 278 ? -13.273 3.15 18.719 1 98.31 278 VAL B N 1
ATOM 4773 C CA . VAL B 1 278 ? -12.961 2.189 17.672 1 98.31 278 VAL B CA 1
ATOM 4774 C C . VAL B 1 278 ? -11.758 1.346 18.078 1 98.31 278 VAL B C 1
ATOM 4776 O O . VAL B 1 278 ? -10.664 1.873 18.281 1 98.31 278 VAL B O 1
ATOM 4779 N N . PRO B 1 279 ? -11.906 0.034 18.297 1 98 279 PRO B N 1
ATOM 4780 C CA . PRO B 1 279 ? -10.734 -0.824 18.516 1 98 279 PRO B CA 1
ATOM 4781 C C . PRO B 1 279 ? -9.812 -0.887 17.312 1 98 279 PRO B C 1
ATOM 4783 O O . PRO B 1 279 ? -10.273 -1.056 16.188 1 98 279 PRO B O 1
ATOM 4786 N N . MET B 1 280 ? -8.508 -0.704 17.547 1 97.56 280 MET B N 1
ATOM 4787 C CA . MET B 1 280 ? -7.523 -0.68 16.469 1 97.56 280 MET B CA 1
ATOM 4788 C C . MET B 1 280 ? -6.41 -1.689 16.719 1 97.56 280 MET B C 1
ATOM 4790 O O . MET B 1 280 ? -5.238 -1.315 16.828 1 97.56 280 MET B O 1
ATOM 4794 N N . PRO B 1 281 ? -6.68 -2.984 16.797 1 97.75 281 PRO B N 1
ATOM 4795 C CA . PRO B 1 281 ? -5.684 -3.957 17.25 1 97.75 281 PRO B CA 1
ATOM 4796 C C . PRO B 1 281 ? -4.418 -3.947 16.406 1 97.75 281 PRO B C 1
ATOM 4798 O O . PRO B 1 281 ? -3.307 -3.996 16.938 1 97.75 281 PRO B O 1
ATOM 4801 N N . ILE B 1 282 ? -4.469 -3.91 15.086 1 98.25 282 ILE B N 1
ATOM 4802 C CA . ILE B 1 282 ? -3.256 -3.998 14.281 1 98.25 282 ILE B CA 1
ATOM 4803 C C . ILE B 1 282 ? -2.443 -2.713 14.43 1 98.25 282 ILE B C 1
ATOM 4805 O O . ILE B 1 282 ? -1.21 -2.752 14.453 1 98.25 282 ILE B O 1
ATOM 4809 N N . HIS B 1 283 ? -3.115 -1.582 14.5 1 98.44 283 HIS B N 1
ATOM 4810 C CA . HIS B 1 283 ? -2.406 -0.321 14.695 1 98.44 283 HIS B CA 1
ATOM 4811 C C . HIS B 1 283 ? -1.791 -0.24 16.078 1 98.44 283 HIS B C 1
ATOM 4813 O O . HIS B 1 283 ? -0.713 0.333 16.266 1 98.44 283 HIS B O 1
ATOM 4819 N N . GLN B 1 284 ? -2.449 -0.842 17.062 1 97.38 284 GLN B N 1
ATOM 4820 C CA . GLN B 1 284 ? -1.898 -0.887 18.422 1 97.38 284 GLN B CA 1
ATOM 4821 C C . GLN B 1 284 ? -0.65 -1.763 18.469 1 97.38 284 GLN B C 1
ATOM 4823 O O . GLN B 1 284 ? 0.328 -1.419 19.141 1 97.38 284 GLN B O 1
ATOM 4828 N N . HIS B 1 285 ? -0.761 -2.869 17.812 1 97.62 285 HIS B N 1
ATOM 4829 C CA . HIS B 1 285 ? 0.411 -3.729 17.688 1 97.62 285 HIS B CA 1
ATOM 4830 C C . HIS B 1 285 ? 1.58 -2.98 17.062 1 97.62 285 HIS B C 1
ATOM 4832 O O . HIS B 1 285 ? 2.715 -3.08 17.531 1 97.62 285 HIS B O 1
ATOM 4838 N N . THR B 1 286 ? 1.299 -2.254 16.062 1 98.38 286 THR B N 1
ATOM 4839 C CA . THR B 1 286 ? 2.309 -1.479 15.352 1 98.38 286 THR B CA 1
ATOM 4840 C C . THR B 1 286 ? 2.893 -0.393 16.25 1 98.38 286 THR B C 1
ATOM 4842 O O . THR B 1 286 ? 4.109 -0.209 16.297 1 98.38 286 THR B O 1
ATOM 4845 N N . MET B 1 287 ? 2.045 0.311 16.969 1 97.75 287 MET B N 1
ATOM 4846 C CA . MET B 1 287 ? 2.498 1.368 17.859 1 97.75 287 MET B CA 1
ATOM 4847 C C . MET B 1 287 ? 3.463 0.818 18.906 1 97.75 287 MET B C 1
ATOM 4849 O O . MET B 1 287 ? 4.484 1.439 19.203 1 97.75 287 MET B O 1
ATOM 4853 N N . ALA B 1 288 ? 3.162 -0.342 19.438 1 97.81 288 ALA B N 1
ATOM 4854 C CA . ALA B 1 288 ? 4.035 -0.963 20.422 1 97.81 288 ALA B CA 1
ATOM 4855 C C . ALA B 1 288 ? 5.414 -1.247 19.844 1 97.81 288 ALA B C 1
ATOM 4857 O O . ALA B 1 288 ? 6.434 -1.013 20.5 1 97.81 288 ALA B O 1
ATOM 4858 N N . ALA B 1 289 ? 5.441 -1.742 18.656 1 98 289 ALA B N 1
ATOM 4859 C CA . ALA B 1 289 ? 6.711 -2.031 18 1 98 289 ALA B CA 1
ATOM 4860 C C . ALA B 1 289 ? 7.512 -0.754 17.766 1 98 289 ALA B C 1
ATOM 4862 O O . ALA B 1 289 ? 8.727 -0.729 17.953 1 98 289 ALA B O 1
ATOM 4863 N N . PHE B 1 290 ? 6.855 0.308 17.344 1 98.5 290 PHE B N 1
ATOM 4864 C CA . PHE B 1 290 ? 7.523 1.58 17.094 1 98.5 290 PHE B CA 1
ATOM 4865 C C . PHE B 1 290 ? 8.055 2.186 18.391 1 98.5 290 PHE B C 1
ATOM 4867 O O . PHE B 1 290 ? 9.156 2.723 18.422 1 98.5 290 PHE B O 1
ATOM 4874 N N . ARG B 1 291 ? 7.297 2.053 19.438 1 98.25 291 ARG B N 1
ATOM 4875 C CA . ARG B 1 291 ? 7.75 2.559 20.734 1 98.25 291 ARG B CA 1
ATOM 4876 C C . ARG B 1 291 ? 8.977 1.797 21.219 1 98.25 291 ARG B C 1
ATOM 4878 O O . ARG B 1 291 ? 9.906 2.393 21.766 1 98.25 291 ARG B O 1
ATOM 4885 N N . GLN B 1 292 ? 8.953 0.524 21.016 1 98.06 292 GLN B N 1
ATOM 4886 C CA . GLN B 1 292 ? 10.133 -0.265 21.344 1 98.06 292 GLN B CA 1
ATOM 4887 C C . GLN B 1 292 ? 11.367 0.243 20.609 1 98.06 292 GLN B C 1
ATOM 4889 O O . GLN B 1 292 ? 12.438 0.393 21.203 1 98.06 292 GLN B O 1
ATOM 4894 N N . CYS B 1 293 ? 11.195 0.53 19.375 1 98.06 293 CYS B N 1
ATOM 4895 C CA . CYS B 1 293 ? 12.305 1.022 18.562 1 98.06 293 CYS B CA 1
ATOM 4896 C C . CYS B 1 293 ? 12.719 2.42 19.016 1 98.06 293 CYS B C 1
ATOM 4898 O O . CYS B 1 293 ? 13.914 2.74 19.031 1 98.06 293 CYS B O 1
ATOM 4900 N N . GLN B 1 294 ? 11.727 3.232 19.328 1 98.19 294 GLN B N 1
ATOM 4901 C CA . GLN B 1 294 ? 12.031 4.566 19.828 1 98.19 294 GLN B CA 1
ATOM 4902 C C . GLN B 1 294 ? 12.906 4.504 21.078 1 98.19 294 GLN B C 1
ATOM 4904 O O . GLN B 1 294 ? 13.883 5.25 21.188 1 98.19 294 GLN B O 1
ATOM 4909 N N . TYR B 1 295 ? 12.633 3.59 21.953 1 98 295 TYR B N 1
ATOM 4910 C CA . TYR B 1 295 ? 13.367 3.477 23.219 1 98 295 TYR B CA 1
ATOM 4911 C C . TYR B 1 295 ? 14.719 2.809 23 1 98 295 TYR B C 1
ATOM 4913 O O . TYR B 1 295 ? 15.664 3.045 23.75 1 98 295 TYR B O 1
ATOM 4921 N N . GLN B 1 296 ? 14.812 2.057 21.969 1 98.06 296 GLN B N 1
ATOM 4922 C CA . GLN B 1 296 ? 16.047 1.35 21.656 1 98.06 296 GLN B CA 1
ATOM 4923 C C . GLN B 1 296 ? 17.016 2.246 20.891 1 98.06 296 GLN B C 1
ATOM 4925 O O . GLN B 1 296 ? 18.219 2.227 21.141 1 98.06 296 GLN B O 1
ATOM 4930 N N . TYR B 1 297 ? 16.469 3.08 19.953 1 98.25 297 TYR B N 1
ATOM 4931 C CA . TYR B 1 297 ? 17.344 3.789 19.031 1 98.25 297 TYR B CA 1
ATOM 4932 C C . TYR B 1 297 ? 17.344 5.285 19.312 1 98.25 297 TYR B C 1
ATOM 4934 O O . TYR B 1 297 ? 18.172 6.027 18.797 1 98.25 297 TYR B O 1
ATOM 4942 N N . GLY B 1 298 ? 16.391 5.703 20.094 1 98.12 298 GLY B N 1
ATOM 4943 C CA . GLY B 1 298 ? 16.359 7.102 20.5 1 98.12 298 GLY B CA 1
ATOM 4944 C C . GLY B 1 298 ? 15.312 7.906 19.75 1 98.12 298 GLY B C 1
ATOM 4945 O O . GLY B 1 298 ? 14.828 7.48 18.688 1 98.12 298 GLY B O 1
ATOM 4946 N N . ASP B 1 299 ? 14.977 9.055 20.234 1 97.5 299 ASP B N 1
ATOM 4947 C CA . ASP B 1 299 ? 13.922 9.93 19.75 1 97.5 299 ASP B CA 1
ATOM 4948 C C . ASP B 1 299 ? 14.273 10.492 18.359 1 97.5 299 ASP B C 1
ATOM 4950 O O . ASP B 1 299 ? 13.391 10.734 17.547 1 97.5 299 ASP B O 1
ATOM 4954 N N . ASP B 1 300 ? 15.523 10.641 18.047 1 96.56 300 ASP B N 1
ATOM 4955 C CA . ASP B 1 300 ? 15.969 11.328 16.844 1 96.56 300 ASP B CA 1
ATOM 4956 C C . ASP B 1 300 ? 16.281 10.336 15.727 1 96.56 300 ASP B C 1
ATOM 4958 O O . ASP B 1 300 ? 16.656 10.727 14.625 1 96.56 300 ASP B O 1
ATOM 4962 N N . ALA B 1 301 ? 16.062 9.047 16.047 1 97.81 301 ALA B N 1
ATOM 4963 C CA . ALA B 1 301 ? 16.266 8.047 15.008 1 97.81 301 ALA B CA 1
ATOM 4964 C C . ALA B 1 301 ? 15.344 8.281 13.82 1 97.81 301 ALA B C 1
ATOM 4966 O O . ALA B 1 301 ? 14.297 8.914 13.953 1 97.81 301 ALA B O 1
ATOM 4967 N N . ALA B 1 302 ? 15.836 7.781 12.648 1 97.25 302 ALA B N 1
ATOM 4968 C CA . ALA B 1 302 ? 15 7.859 11.461 1 97.25 302 ALA B CA 1
ATOM 4969 C C . ALA B 1 302 ? 13.711 7.059 11.641 1 97.25 302 ALA B C 1
ATOM 4971 O O . ALA B 1 302 ? 13.719 5.984 12.25 1 97.25 302 ALA B O 1
ATOM 4972 N N . CYS B 1 303 ? 12.641 7.5 11.117 1 96.56 303 CYS B N 1
ATOM 4973 C CA . CYS B 1 303 ? 11.32 6.961 11.453 1 96.56 303 CYS B CA 1
ATOM 4974 C C . CYS B 1 303 ? 11.141 5.566 10.867 1 96.56 303 CYS B C 1
ATOM 4976 O O . CYS B 1 303 ? 10.289 4.801 11.328 1 96.56 303 CYS B O 1
ATOM 4978 N N . TYR B 1 304 ? 11.891 5.172 9.828 1 97.81 304 TYR B N 1
ATOM 4979 C CA . TYR B 1 304 ? 11.773 3.848 9.227 1 97.81 304 TYR B CA 1
ATOM 4980 C C . TYR B 1 304 ? 12.82 2.896 9.789 1 97.81 304 TYR B C 1
ATOM 4982 O O . TYR B 1 304 ? 13.203 1.925 9.133 1 97.81 304 TYR B O 1
ATOM 4990 N N . ILE B 1 305 ? 13.258 3.037 11.039 1 98.25 305 ILE B N 1
ATOM 4991 C CA . ILE B 1 305 ? 14.383 2.303 11.609 1 98.25 305 ILE B CA 1
ATOM 4992 C C . ILE B 1 305 ? 13.906 0.936 12.102 1 98.25 305 ILE B C 1
ATOM 4994 O O . ILE B 1 305 ? 14.719 0.043 12.344 1 98.25 305 ILE B O 1
ATOM 4998 N N . PRO B 1 306 ? 12.648 0.62 12.211 1 97.75 306 PRO B N 1
ATOM 4999 C CA . PRO B 1 306 ? 12.203 -0.652 12.789 1 97.75 306 PRO B CA 1
ATOM 5000 C C . PRO B 1 306 ? 12.781 -1.862 12.055 1 97.75 306 PRO B C 1
ATOM 5002 O O . PRO B 1 306 ? 13.18 -2.842 12.688 1 97.75 306 PRO B O 1
ATOM 5005 N N . PRO B 1 307 ? 12.961 -1.872 10.758 1 98 307 PRO B N 1
ATOM 5006 C CA . PRO B 1 307 ? 13.594 -3.014 10.094 1 98 307 PRO B CA 1
ATOM 5007 C C . PRO B 1 307 ? 15 -3.293 10.617 1 98 307 PRO B C 1
ATOM 5009 O O . PRO B 1 307 ? 15.469 -4.434 10.555 1 98 307 PRO B O 1
ATOM 5012 N N . LYS B 1 308 ? 15.695 -2.258 11.086 1 98.19 308 LYS B N 1
ATOM 5013 C CA . LYS B 1 308 ? 17.031 -2.432 11.641 1 98.19 308 LYS B CA 1
ATOM 5014 C C . LYS B 1 308 ? 17 -3.33 12.875 1 98.19 308 LYS B C 1
ATOM 5016 O O . LYS B 1 308 ? 17.922 -4.121 13.094 1 98.19 308 LYS B O 1
ATOM 5021 N N . ALA B 1 309 ? 16 -3.199 13.695 1 97.75 309 ALA B N 1
ATOM 5022 C CA . ALA B 1 309 ? 15.867 -4.035 14.883 1 97.75 309 ALA B CA 1
ATOM 5023 C C . ALA B 1 309 ? 15.828 -5.516 14.516 1 97.75 309 ALA B C 1
ATOM 5025 O O . ALA B 1 309 ? 16.438 -6.348 15.188 1 97.75 309 ALA B O 1
ATOM 5026 N N . LEU B 1 310 ? 15.117 -5.84 13.453 1 97.44 310 LEU B N 1
ATOM 5027 C CA . LEU B 1 310 ? 15.023 -7.223 12.992 1 97.44 310 LEU B CA 1
ATOM 5028 C C . LEU B 1 310 ? 16.375 -7.703 12.461 1 97.44 310 LEU B C 1
ATOM 5030 O O . LEU B 1 310 ? 16.766 -8.852 12.695 1 97.44 310 LEU B O 1
ATOM 5034 N N . GLN B 1 311 ? 17.062 -6.848 11.719 1 98.25 311 GLN B N 1
ATOM 5035 C CA . GLN B 1 311 ? 18.391 -7.172 11.234 1 98.25 311 GLN B CA 1
ATOM 5036 C C . GLN B 1 311 ? 19.328 -7.508 12.383 1 98.25 311 GLN B C 1
ATOM 5038 O O . GLN B 1 311 ? 20.047 -8.508 12.336 1 98.25 311 GLN B O 1
ATOM 5043 N N . GLU B 1 312 ? 19.312 -6.688 13.391 1 98.12 312 GLU B N 1
ATOM 5044 C CA . GLU B 1 312 ? 20.172 -6.871 14.547 1 98.12 312 GLU B CA 1
ATOM 5045 C C . GLU B 1 312 ? 19.812 -8.141 15.312 1 98.12 312 GLU B C 1
ATOM 5047 O O . GLU B 1 312 ? 20.703 -8.898 15.727 1 98.12 312 GLU B O 1
ATOM 5052 N N . ALA B 1 313 ? 18.594 -8.406 15.453 1 97.44 313 ALA B N 1
ATOM 5053 C CA . ALA B 1 313 ? 18.141 -9.586 16.188 1 97.44 313 ALA B CA 1
ATOM 5054 C C . ALA B 1 313 ? 18.578 -10.867 15.477 1 97.44 313 ALA B C 1
ATOM 5056 O O . ALA B 1 313 ? 18.891 -11.867 16.125 1 97.44 313 ALA B O 1
ATOM 5057 N N . LEU B 1 314 ? 18.656 -10.789 14.148 1 98 314 LEU B N 1
ATOM 5058 C CA . LEU B 1 314 ? 18.906 -12.008 13.391 1 98 314 LEU B CA 1
ATOM 5059 C C . LEU B 1 314 ? 20.328 -12.031 12.852 1 98 314 LEU B C 1
ATOM 5061 O O . LEU B 1 314 ? 20.781 -13.031 12.289 1 98 314 LEU B O 1
ATOM 5065 N N . GLY B 1 315 ? 21.031 -10.922 13.008 1 98 315 GLY B N 1
ATOM 5066 C CA . GLY B 1 315 ? 22.391 -10.836 12.516 1 98 315 GLY B CA 1
ATOM 5067 C C . GLY B 1 315 ? 22.5 -10.883 11.008 1 98 315 GLY B C 1
ATOM 5068 O O . GLY B 1 315 ? 23.375 -11.555 10.453 1 98 315 GLY B O 1
ATOM 5069 N N . VAL B 1 316 ? 21.5 -10.312 10.344 1 97.62 316 VAL B N 1
ATOM 5070 C CA . VAL B 1 316 ? 21.453 -10.297 8.883 1 97.62 316 VAL B CA 1
ATOM 5071 C C . VAL B 1 316 ? 21.359 -8.859 8.383 1 97.62 316 VAL B C 1
ATOM 5073 O O . VAL B 1 316 ? 20.516 -8.094 8.852 1 97.62 316 VAL B O 1
ATOM 5076 N N . GLU B 1 317 ? 22.172 -8.461 7.441 1 96.88 317 GLU B N 1
ATOM 5077 C CA . GLU B 1 317 ? 22.125 -7.133 6.836 1 96.88 317 GLU B CA 1
ATOM 5078 C C . GLU B 1 317 ? 21.297 -7.137 5.559 1 96.88 317 GLU B C 1
ATOM 5080 O O . GLU B 1 317 ? 21.422 -8.039 4.73 1 96.88 317 GLU B O 1
ATOM 5085 N N . LEU B 1 318 ? 20.484 -6.117 5.414 1 98 318 LEU B N 1
ATOM 5086 C CA . LEU B 1 318 ? 19.578 -6.051 4.266 1 98 318 LEU B CA 1
ATOM 5087 C C . LEU B 1 318 ? 20.125 -5.098 3.205 1 98 318 LEU B C 1
ATOM 5089 O O . LEU B 1 318 ? 19.641 -5.082 2.07 1 98 318 LEU B O 1
ATOM 5093 N N . GLN B 1 319 ? 21.141 -4.344 3.518 1 98 319 GLN B N 1
ATOM 5094 C CA . GLN B 1 319 ? 21.625 -3.307 2.613 1 98 319 GLN B CA 1
ATOM 5095 C C . GLN B 1 319 ? 22.078 -3.904 1.286 1 98 319 GLN B C 1
ATOM 5097 O O . GLN B 1 319 ? 22.656 -4.996 1.257 1 98 319 GLN B O 1
ATOM 5102 N N . ASP B 1 320 ? 21.766 -3.268 0.237 1 97.88 320 ASP B N 1
ATOM 5103 C CA . ASP B 1 320 ? 22.094 -3.625 -1.143 1 97.88 320 ASP B CA 1
ATOM 5104 C C . ASP B 1 320 ? 22.766 -2.463 -1.872 1 97.88 320 ASP B C 1
ATOM 5106 O O . ASP B 1 320 ? 22.156 -1.4 -2.041 1 97.88 320 ASP B O 1
ATOM 5110 N N . GLN B 1 321 ? 24 -2.615 -2.396 1 97.5 321 GLN B N 1
ATOM 5111 C CA . GLN B 1 321 ? 24.828 -1.574 -2.994 1 97.5 321 GLN B CA 1
ATOM 5112 C C . GLN B 1 321 ? 24.141 -0.937 -4.195 1 97.5 321 GLN B C 1
ATOM 5114 O O . GLN B 1 321 ? 24.391 0.225 -4.52 1 97.5 321 GLN B O 1
ATOM 5119 N N . ARG B 1 322 ? 23.219 -1.663 -4.844 1 98.06 322 ARG B N 1
ATOM 5120 C CA . ARG B 1 322 ? 22.531 -1.146 -6.016 1 98.06 322 ARG B CA 1
ATOM 5121 C C . ARG B 1 322 ? 21.609 0.01 -5.637 1 98.06 322 ARG B C 1
ATOM 5123 O O . ARG B 1 322 ? 21.188 0.789 -6.5 1 98.06 322 ARG B O 1
ATOM 5130 N N . PHE B 1 323 ? 21.344 0.179 -4.305 1 98.19 323 PHE B N 1
ATOM 5131 C CA . PHE B 1 323 ? 20.422 1.206 -3.84 1 98.19 323 PHE B CA 1
ATOM 5132 C C . PHE B 1 323 ? 21.172 2.336 -3.143 1 98.19 323 PHE B C 1
ATOM 5134 O O . PHE B 1 323 ? 20.547 3.246 -2.586 1 98.19 323 PHE B O 1
ATOM 5141 N N . LYS B 1 324 ? 22.438 2.35 -3.137 1 97.12 324 LYS B N 1
ATOM 5142 C CA . LYS B 1 324 ? 23.25 3.297 -2.379 1 97.12 324 LYS B CA 1
ATOM 5143 C C . LYS B 1 324 ? 22.953 4.734 -2.787 1 97.12 324 LYS B C 1
ATOM 5145 O O . LYS B 1 324 ? 22.906 5.633 -1.941 1 97.12 324 LYS B O 1
ATOM 5150 N N . ASP B 1 325 ? 22.656 4.984 -4.062 1 96.31 325 ASP B N 1
ATOM 5151 C CA . ASP B 1 325 ? 22.453 6.332 -4.578 1 96.31 325 ASP B CA 1
ATOM 5152 C C . ASP B 1 325 ? 20.969 6.574 -4.879 1 96.31 325 ASP B C 1
ATOM 5154 O O . ASP B 1 325 ? 20.625 7.484 -5.633 1 96.31 325 ASP B O 1
ATOM 5158 N N . TRP B 1 326 ? 20.109 5.727 -4.309 1 95.94 326 TRP B N 1
ATOM 5159 C CA . TRP B 1 326 ? 18.688 5.82 -4.59 1 95.94 326 TRP B CA 1
ATOM 5160 C C . TRP B 1 326 ? 18.109 7.129 -4.062 1 95.94 326 TRP B C 1
ATOM 5162 O O . TRP B 1 326 ? 18.453 7.566 -2.959 1 95.94 326 TRP B O 1
ATOM 5172 N N . ASP B 1 327 ? 17.297 7.711 -4.828 1 92.75 327 ASP B N 1
ATOM 5173 C CA . ASP B 1 327 ? 16.438 8.852 -4.523 1 92.75 327 ASP B CA 1
ATOM 5174 C C . ASP B 1 327 ? 15.102 8.734 -5.254 1 92.75 327 ASP B C 1
ATOM 5176 O O . ASP B 1 327 ? 14.875 7.77 -5.992 1 92.75 327 ASP B O 1
ATOM 5180 N N . TYR B 1 328 ? 14.164 9.609 -4.867 1 91.62 328 TYR B N 1
ATOM 5181 C CA . TYR B 1 328 ? 12.883 9.469 -5.551 1 91.62 328 TYR B CA 1
ATOM 5182 C C . TYR B 1 328 ? 12.188 10.812 -5.695 1 91.62 328 TYR B C 1
ATOM 5184 O O . TYR B 1 328 ? 12.547 11.781 -5.02 1 91.62 328 TYR B O 1
ATOM 5192 N N . ASP B 1 329 ? 11.336 10.898 -6.648 1 92.06 329 ASP B N 1
ATOM 5193 C CA . ASP B 1 329 ? 10.328 11.945 -6.793 1 92.06 329 ASP B CA 1
ATOM 5194 C C . ASP B 1 329 ? 8.914 11.367 -6.699 1 92.06 329 ASP B C 1
ATOM 5196 O O . ASP B 1 329 ? 8.734 10.148 -6.715 1 92.06 329 ASP B O 1
ATOM 5200 N N . THR B 1 330 ? 7.984 12.234 -6.473 1 93.56 330 THR B N 1
ATOM 5201 C CA . THR B 1 330 ? 6.594 11.789 -6.465 1 93.56 330 THR B CA 1
ATOM 5202 C C . THR B 1 330 ? 5.781 12.531 -7.523 1 93.56 330 THR B C 1
ATOM 5204 O O . THR B 1 330 ? 6.141 13.641 -7.918 1 93.56 330 THR B O 1
ATOM 5207 N N . GLU B 1 331 ? 4.812 11.914 -8 1 93.88 331 GLU B N 1
ATOM 5208 C CA . GLU B 1 331 ? 3.857 12.5 -8.938 1 93.88 331 GLU B CA 1
ATOM 5209 C C . GLU B 1 331 ? 2.471 11.883 -8.766 1 93.88 331 GLU B C 1
ATOM 5211 O O . GLU B 1 331 ? 2.344 10.75 -8.289 1 93.88 331 GLU B O 1
ATOM 5216 N N . ILE B 1 332 ? 1.483 12.617 -9.039 1 95.88 332 ILE B N 1
ATOM 5217 C CA . ILE B 1 332 ? 0.12 12.102 -8.984 1 95.88 332 ILE B CA 1
ATOM 5218 C C . ILE B 1 332 ? -0.333 11.688 -10.383 1 95.88 332 ILE B C 1
ATOM 5220 O O . ILE B 1 332 ? -0.356 12.508 -11.305 1 95.88 332 ILE B O 1
ATOM 5224 N N . ILE B 1 333 ? -0.597 10.422 -10.562 1 94.94 333 ILE B N 1
ATOM 5225 C CA . ILE B 1 333 ? -1.14 9.852 -11.797 1 94.94 333 ILE B CA 1
ATOM 5226 C C . ILE B 1 333 ? -2.455 9.133 -11.492 1 94.94 333 ILE B C 1
ATOM 5228 O O . ILE B 1 333 ? -2.52 8.289 -10.594 1 94.94 333 ILE B O 1
ATOM 5232 N N . LYS B 1 334 ? -3.564 9.492 -12.164 1 93.56 334 LYS B N 1
ATOM 5233 C CA . LYS B 1 334 ? -4.887 8.906 -11.977 1 93.56 334 LYS B CA 1
ATOM 5234 C C . LYS B 1 334 ? -5.32 9 -10.516 1 93.56 334 LYS B C 1
ATOM 5236 O O . LYS B 1 334 ? -5.805 8.016 -9.945 1 93.56 334 LYS B O 1
ATOM 5241 N N . ASP B 1 335 ? -4.938 10.094 -9.867 1 95.19 335 ASP B N 1
ATOM 5242 C CA . ASP B 1 335 ? -5.355 10.453 -8.516 1 95.19 335 ASP B CA 1
ATOM 5243 C C . ASP B 1 335 ? -4.688 9.555 -7.473 1 95.19 335 ASP B C 1
ATOM 5245 O O . ASP B 1 335 ? -5.262 9.281 -6.418 1 95.19 335 ASP B O 1
ATOM 5249 N N . ILE B 1 336 ? -3.52 9.023 -7.895 1 96.5 336 ILE B N 1
ATOM 5250 C CA . ILE B 1 336 ? -2.719 8.234 -6.969 1 96.5 336 ILE B CA 1
ATOM 5251 C C . ILE B 1 336 ? -1.326 8.852 -6.836 1 96.5 336 ILE B C 1
ATOM 5253 O O . ILE B 1 336 ? -0.725 9.258 -7.832 1 96.5 336 ILE B O 1
ATOM 5257 N N . LEU B 1 337 ? -0.874 8.984 -5.629 1 95.56 337 LEU B N 1
ATOM 5258 C CA . LEU B 1 337 ? 0.504 9.406 -5.395 1 95.56 337 LEU B CA 1
ATOM 5259 C C . LEU B 1 337 ? 1.477 8.273 -5.719 1 95.56 337 LEU B C 1
ATOM 5261 O O . LEU B 1 337 ? 1.451 7.223 -5.074 1 95.56 337 LEU B O 1
ATOM 5265 N N . ILE B 1 338 ? 2.328 8.453 -6.695 1 94.44 338 ILE B N 1
ATOM 5266 C CA . ILE B 1 338 ? 3.24 7.41 -7.148 1 94.44 338 ILE B CA 1
ATOM 5267 C C . ILE B 1 338 ? 4.684 7.863 -6.941 1 94.44 338 ILE B C 1
ATOM 5269 O O . ILE B 1 338 ? 4.973 9.062 -6.953 1 94.44 338 ILE B O 1
ATOM 5273 N N . VAL B 1 339 ? 5.559 6.91 -6.797 1 94.44 339 VAL B N 1
ATOM 5274 C CA . VAL B 1 339 ? 6.977 7.148 -6.57 1 94.44 339 VAL B CA 1
ATOM 5275 C C . VAL B 1 339 ? 7.754 6.918 -7.863 1 94.44 339 VAL B C 1
ATOM 5277 O O . VAL B 1 339 ? 7.586 5.891 -8.523 1 94.44 339 VAL B O 1
ATOM 5280 N N . LYS B 1 340 ? 8.531 7.836 -8.227 1 93.5 340 LYS B N 1
ATOM 5281 C CA . LYS B 1 340 ? 9.469 7.715 -9.328 1 93.5 340 LYS B CA 1
ATOM 5282 C C . LYS B 1 340 ? 10.891 7.504 -8.82 1 93.5 340 LYS B C 1
ATOM 5284 O O . LYS B 1 340 ? 11.5 8.414 -8.25 1 93.5 340 LYS B O 1
ATOM 5289 N N . ASN B 1 341 ? 11.461 6.387 -9.133 1 94.62 341 ASN B N 1
ATOM 5290 C CA . ASN B 1 341 ? 12.781 6.02 -8.641 1 94.62 341 ASN B CA 1
ATOM 5291 C C . ASN B 1 341 ? 13.891 6.711 -9.438 1 94.62 341 ASN B C 1
ATOM 5293 O O . ASN B 1 341 ? 13.75 6.914 -10.648 1 94.62 341 ASN B O 1
ATOM 5297 N N . LYS B 1 342 ? 14.93 7.02 -8.719 1 94 342 LYS B N 1
ATOM 5298 C CA . LYS B 1 342 ? 16.172 7.5 -9.32 1 94 342 LYS B CA 1
ATOM 5299 C C . LYS B 1 342 ? 17.391 6.844 -8.68 1 94 342 LYS B C 1
ATOM 5301 O O . LYS B 1 342 ? 17.406 6.613 -7.469 1 94 342 LYS B O 1
ATOM 5306 N N . GLY B 1 343 ? 18.281 6.438 -9.516 1 95.62 343 GLY B N 1
ATOM 5307 C CA . GLY B 1 343 ? 19.594 6.082 -9 1 95.62 343 GLY B CA 1
ATOM 5308 C C . GLY B 1 343 ? 19.719 4.621 -8.617 1 95.62 343 GLY B C 1
ATOM 5309 O O . GLY B 1 343 ? 20.688 4.223 -7.957 1 95.62 343 GLY B O 1
ATOM 5310 N N . ILE B 1 344 ? 18.766 3.719 -8.945 1 95.81 344 ILE B N 1
ATOM 5311 C CA . ILE B 1 344 ? 18.906 2.289 -8.695 1 95.81 344 ILE B CA 1
ATOM 5312 C C . ILE B 1 344 ? 19.797 1.662 -9.758 1 95.81 344 ILE B C 1
ATOM 5314 O O . ILE B 1 344 ? 19.531 1.773 -10.953 1 95.81 344 ILE B O 1
ATOM 5318 N N . LYS B 1 345 ? 20.844 0.993 -9.391 1 94.12 345 LYS B N 1
ATOM 5319 C CA . LYS B 1 345 ? 21.812 0.407 -10.32 1 94.12 345 LYS B CA 1
ATOM 5320 C C . LYS B 1 345 ? 21.406 -1.018 -10.695 1 94.12 345 LYS B C 1
ATOM 5322 O O . LYS B 1 345 ? 20.562 -1.623 -10.039 1 94.12 345 LYS B O 1
ATOM 5327 N N . ASP B 1 346 ? 22.016 -1.627 -11.758 1 89.19 346 ASP B N 1
ATOM 5328 C CA . ASP B 1 346 ? 21.719 -2.979 -12.234 1 89.19 346 ASP B CA 1
ATOM 5329 C C . ASP B 1 346 ? 22.453 -4.02 -11.383 1 89.19 346 ASP B C 1
ATOM 5331 O O . ASP B 1 346 ? 23.547 -3.766 -10.883 1 89.19 346 ASP B O 1
#

InterPro domains:
  IPR006115 6-phosphogluconate dehydrogenase, NADP-binding [PF03446] (28-179)
  IPR008927 6-phosphogluconate dehydrogenase-like, C-terminal domain superfamily [SSF48179] (189-316)
  IPR013328 6-phosphogluconate dehydrogenase, domain 2 [G3DSA:1.10.1040.10] (188-314)
  IPR029154 3-hydroxyisobutyrate dehydrogenase-like, NAD-binding domain [PF14833] (190-301)
  IPR036291 NAD(P)-binding domain superfamily [SSF51735] (27-188)

Foldseek 3Di:
DPVPPVPPPPPDCPVVPVQQAADDLAFEEEEEDQPLQRQLLQVLNVVVNHHDAEYEYPDPVSVVSHDPRHHYDPALLVRLQVGQEYEYEDQEQVVQVVQADDCRHNLVNHAASREYEYQYLYAQVVQVVSQVSNVVRNYGYKYWHWDDASVQQSVLDTEIEIETDPSSVRRHVVSNSSRYVYYHYQYHRPRRSLVVLVVLLVLLLLLVVCLVVLVVCVVVVHDSVVVLVVCCPDPSDDPSSVVLSLCQQQPNQRQRDWLQSSLNSLVSNVVVCVVVVHDDVSSVVSSVLSVVVCVVPHGNHRNSCSSVVVCVVVVHGSHDPQSNPKDWYWDADPNDIDIGIDRRHD/DPVPPVPPDPDDPVVVPVQQAADDLAFEEEEEDQPLQSQLLQVLCVVVNHHHAEYEDPDPVSVVSHDPRHHYDPALLVRLQVGQEYEYEDQEQVRQVVQADDCRHNLVNHAASREYEYQYLYAQVVQVVSQVSNVVRNYGYKYWHWDDASVQQSVLDTEIEIETDPSSCRRHVVSNSSRYVYYHYQYHRPRRSLVVLVVLLVLLLLLVVCLVVLVVCVVVPHDSVVVLVVCCPDPSDDQSSVVLLLCQQQPNQRQRDWLQSSLNSLVSNVVVCVVVVHDDVSSVVSSVLSVVVCVVPHGNHRNSCSSVVVCVVVVHGSHDPQSNPKDWYWDADPNDIDIGIDRRHD

Radius of gyration: 30.01 Å; Cα contacts (8 Å, |Δi|>4): 1456; chains: 2; bounding box: 107×101×62 Å

Secondary structure (DSSP, 8-state):
-GGGGGG----S--------PPP-TTSEEEEE--SHHHHHHHHHHHHTT-EEEEEE-S-HHHHHTSPTT-EE-SSHHHHHHH-SEEEE--SSHHHHHHHHSSTTSHHHH--TT-EEEE-S---HHHHHHHHHHHHHTT-EEEE--EES-HHHHHTT-EEEEEBS-HHHHHHTHHHHTTTEEEEEE--STTHHHHHHHHHHHHHHHHHHHHHHHHHHHHHTT--HHHHHHHHHTSTT-BHHHHHHHHHHHHT---TTSBHHHHHHHHHHHHHHHHHTT---HHHHHHHHHHHHHHHHH-TTSBTT-HHHHHHHHHT-----GGGTT-EEEEEEETTEEEEEEE----/-GGGTT--------------PPP-TTSEEEEE--SHHHHHHHHHHHHTT-EEEEEE-S-HHHHHTSPTT-EE-SSHHHHHHH-SEEEE--SSHHHHHHHHSSTTSHHHH--TT-EEEE-----HHHHHHHHHHHHHTT-EEEE--EES-HHHHHTT-EEEEEBS-HHHHHHTHHHHTTTEEEEEE--STTHHHHHHHHHHHHHHHHHHHHHHHHHHHHHTT--HHHHHHHHHTSTT-BHHHHHHHHHHHHT---TTSBHHHHHHHHHHHHHHHHHTT---HHHHHHHHHHHHHHHHH-TTSBTT-HHHHHHHHHT-----GGGTT-EEEEEEETTEEEEEEE----

Organism: Hyalella azteca (NCBI:txid294128)

pLDDT: mean 93.4, std 14.54, range [25.75, 98.88]

Nearest PDB structures (foldseek):
  1vpd-assembly1_A  TM=9.272E-01  e=1.376E-26  Salmonella enterica subsp. enterica serovar Typhimurium
  3pef-assembly2_G  TM=9.304E-01  e=3.627E-25  Geobacter metallireducens
  2uyy-assembly1_D  TM=9.039E-01  e=1.242E-25  Homo sapiens
  3w6z-assembly1_A  TM=9.061E-01  e=3.063E-25  Pyrobaculum calidifontis JCM 11548
  5xvh-assembly1_A-2  TM=9.060E-01  e=2.895E-25  Pyrobaculum calidifontis JCM 11548

Sequence (692 aa):
MLSQLWKCSYRAQMMLSRQISTATKETKIGIIGCGNVGNAVANNLLRKGFNVTSSFDTSKEHMEKMPQGIKHCGSPREVAETCEVIITGLPRPVNVLEAAEGQDGILAGLSKDKVWVDHSTTDNDNTVKFVEEAKTKGAYVLEAPITGGLAALKKGNMVAFMAGDKQAADAVMPIMECSYQRSVYCGAVGSAMMMKVVSNLLAAVNLLALSEVLMLAKRANLDLKLFYEAIRVSAGHSFVWDTGVPFVLQGSYEPGFTMELFCKDMQLGYDMARKYRVPMPIHQHTMAAFRQCQYQYGDDAACYIPPKALQEALGVELQDQRFKDWDYDTEIIKDILIVKNKGIKDMLSQLWKCSYRAQMMLSRQISTATKETKIGIIGCGNVGNAVANNLLRKGFNVTSSFDTSKEHMEKMPQGIKHCGSPREVAETCEVIITGLPRPVNVLEAAEGQDGILAGLSKDKVWVDHSTTDNDNTVKFVEEAKTKGAYVLEAPITGGLAALKKGNMVAFMAGDKQAADAVMPIMECSYQRSVYCGAVGSAMMMKVVSNLLAAVNLLALSEVLMLAKRANLDLKLFYEAIRVSAGHSFVWDTGVPFVLQGSYEPGFTMELFCKDMQLGYDMARKYRVPMPIHQHTMAAFRQCQYQYGDDAACYIPPKALQEALGVELQDQRFKDWDYDTEIIKDILIVKNKGIKD